Protein AF-0000000084946709 (afdb_homodimer)

Solvent-accessible surface area (backbone atoms only — not comparable to full-atom values): 30218 Å² total; per-residue (Å²): 122,72,72,61,56,59,53,54,67,35,47,62,48,53,73,44,34,60,63,56,53,44,63,44,55,88,81,40,55,73,71,49,36,49,46,26,49,48,43,68,76,35,45,79,56,50,55,74,42,50,55,56,54,49,11,60,76,56,74,54,44,41,66,56,46,47,51,50,37,39,64,54,48,24,90,42,60,67,57,37,32,54,49,45,48,51,45,45,59,42,37,58,46,40,67,57,69,80,51,72,72,56,54,67,70,57,49,51,51,44,51,46,52,34,53,40,38,35,41,50,53,31,57,71,65,52,54,67,68,56,54,50,50,50,31,55,53,51,71,73,32,49,34,40,39,30,41,28,44,76,80,42,36,31,57,42,47,45,47,25,52,57,38,42,61,66,76,30,52,44,46,68,35,63,45,70,65,56,41,49,52,51,53,75,46,89,71,77,53,40,36,36,37,36,45,34,64,68,18,65,54,63,72,57,37,52,40,42,54,53,42,50,73,41,80,83,47,50,32,35,27,41,20,35,30,77,86,19,72,40,37,70,55,31,78,41,74,47,64,26,47,52,54,67,43,72,79,56,42,20,71,59,47,30,49,53,18,45,49,49,52,50,50,41,44,50,49,53,45,42,25,72,43,36,68,64,35,52,51,51,49,52,51,49,50,57,60,72,74,102,122,70,68,61,57,56,51,58,64,36,51,61,38,56,44,42,55,57,64,45,51,43,64,43,53,88,81,38,55,73,69,50,37,50,46,24,49,47,42,68,75,36,44,80,55,47,59,72,43,50,55,56,55,49,11,60,75,56,75,53,43,42,67,57,44,47,50,49,39,39,63,51,51,24,90,42,60,66,56,39,35,54,48,44,47,48,42,43,51,59,39,43,43,48,62,55,67,79,51,72,73,56,55,66,68,57,48,50,50,43,51,46,50,30,53,41,36,38,41,51,51,31,58,69,65,51,54,65,69,56,53,49,50,50,31,55,52,51,71,75,32,48,33,39,38,30,41,28,44,76,79,43,36,30,59,40,47,46,48,26,52,57,38,42,62,64,75,29,52,44,46,67,35,63,45,71,65,57,41,49,52,52,54,75,45,90,70,78,54,39,38,36,37,36,45,33,63,69,19,65,57,62,70,57,34,54,39,42,53,53,41,49,71,41,81,82,47,50,33,35,26,42,19,34,20,77,67,17,74,42,35,69,54,30,78,41,76,47,62,27,46,64,55,79,43,72,79,55,41,20,69,58,45,30,50,52,17,45,49,50,53,48,51,40,46,52,49,53,44,42,25,70,43,36,69,64,35,51,52,51,49,51,52,49,50,57,59,72,75,102

pLDDT: mean 85.15, std 16.78, range [25.42, 98.88]

InterPro domains:
  IPR000281 Helix-turn-helix protein RpiR [PF01418] (23-88)
  IPR000281 Helix-turn-helix protein RpiR [PS51071] (15-91)
  IPR001347 SIS domain [PF01380] (188-240)
  IPR001347 SIS domain [PS51464] (134-276)
  IPR009057 Homedomain-like superfamily [SSF46689] (18-90)
  IPR035472 RpiR-like, SIS domain [cd05013] (129-268)
  IPR036388 Winged helix-like DNA-binding domain superfamily [G3DSA:1.10.10.10] (15-90)
  IPR046348 SIS domain superfamily [SSF53697] (105-269)
  IPR047640 HTH-type transcriptional regulator RpiR-like [PTHR30514] (25-286)

Secondary structure (DSSP, 8-state):
--HHHHHHHHHHHHTS-HHHHHH-GGGS-HHHHHHHHHHHHTHHHHTT--HHHHHHHTTS-HHHHHHHHHHTT-SSHHHHHHHHHHHHHHHHHT-----TT--HHHHHHHHHHHHHHHHHHHHHH--HHHHHHHHHHHHT-SEEEEE--GGGHHHHHHHHHHHHTTT-EEEEE-SHHHHHHHHTS--SSEEEEEEESSS--HHHHHHHHHHHT-TTSEEEEEES-TTSHHHHT-SEEEE------TTTTHHHHHHHHHHHHHHHHHHHHHHHTHHHHHHHHHHHHHHHH-/--HHHHHHHHHHHHTS-HHHHHH-GGGS-HHHHHHHHHHHHTHHHHTT--HHHHHHHTTS-HHHHHHHHHHTT-SSHHHHHHHHHHHHHHHHTT-----TT--HHHHHHHHHHHHHHHHHHHHHH--HHHHHHHHHHHHT-SEEEEE--GGGHHHHHHHHHHHHTTT-EEEEE-SHHHHHHHHTS--SSEEEEEEESSS--HHHHHHHHHHHT-TTSEEEEEES-TTSHHHHT-SEEEE------TTTTHHHHHHHHHHHHHHHHHHHHHHHTHHHHHHHHHHHHHHHH-

Sequence (580 aa):
MVFRKFIVKYEWVINMNLVDLLNDSKQFNETQNIICQYILNHSEDVVKMSARALAKETYTNASTIIRFVQKIGYENYNDFKIHLVHDLKEYQAADIKITEKEKSISIVDKISELEKNVIEKTKNQLSLQQIEYIAELLKKTTYIDFISSDANACIADYACHLFFLERKIANNYTTSNQQLYLTLTELKEHVVFVISRRGEDEKILKVVQELHKNKEIKIIAITGRKDSPIARYCDEILSAIHIGSFVELRDMIFQVSAQYIINCLFSLLFTDDYQSIVQFNDEYEKIYLKMVFRKFIVKYEWVINMNLVDLLNDSKQFNETQNIICQYILNHSEDVVKMSARALAKETYTNASTIIRFVQKIGYENYNDFKIHLVHDLKEYQAADIKITEKEKSISIVDKISELEKNVIEKTKNQLSLQQIEYIAELLKKTTYIDFISSDANACIADYACHLFFLERKIANNYTTSNQQLYLTLTELKEHVVFVISRRGEDEKILKVVQELHKNKEIKIIAITGRKDSPIARYCDEILSAIHIGSFVELRDMIFQVSAQYIINCLFSLLFTDDYQSIVQFNDEYEKIYLK

Structure (mmCIF, N/CA/C/O backbone):
data_AF-0000000084946709-model_v1
#
loop_
_entity.id
_entity.type
_entity.pdbx_description
1 polymer 'Transcriptional regulator, RpiR family'
#
loop_
_atom_site.group_PDB
_atom_site.id
_atom_site.type_symbol
_atom_site.label_atom_id
_atom_site.label_alt_id
_atom_site.label_comp_id
_atom_site.label_asym_id
_atom_site.label_entity_id
_atom_site.label_seq_id
_atom_site.pdbx_PDB_ins_code
_atom_site.Cartn_x
_atom_site.Cartn_y
_atom_site.Cartn_z
_atom_site.occupancy
_atom_site.B_iso_or_equiv
_atom_site.auth_seq_id
_atom_site.auth_comp_id
_atom_site.auth_asym_id
_atom_site.auth_atom_id
_atom_site.pdbx_PDB_model_num
ATOM 1 N N . MET A 1 1 ? 7.312 45.719 5.418 1 25.47 1 MET A N 1
ATOM 2 C CA . MET A 1 1 ? 8.164 45.25 4.324 1 25.47 1 MET A CA 1
ATOM 3 C C . MET A 1 1 ? 9.227 44.281 4.836 1 25.47 1 MET A C 1
ATOM 5 O O . MET A 1 1 ? 9.609 43.344 4.137 1 25.47 1 MET A O 1
ATOM 9 N N . VAL A 1 2 ? 9.922 44.656 5.977 1 30.03 2 VAL A N 1
ATOM 10 C CA . VAL A 1 2 ? 10.984 43.906 6.625 1 30.03 2 VAL A CA 1
ATOM 11 C C . VAL A 1 2 ? 10.391 42.656 7.305 1 30.03 2 VAL A C 1
ATOM 13 O O . VAL A 1 2 ? 11.109 41.719 7.625 1 30.03 2 VAL A O 1
ATOM 16 N N . PHE A 1 3 ? 9.141 42.688 7.777 1 31.38 3 PHE A N 1
ATOM 17 C CA . PHE A 1 3 ? 8.531 41.594 8.508 1 31.38 3 PHE A CA 1
ATOM 18 C C . PHE A 1 3 ? 8.328 40.406 7.59 1 31.38 3 PHE A C 1
ATOM 20 O O . PHE A 1 3 ? 8.133 39.281 8.062 1 31.38 3 PHE A O 1
ATOM 27 N N . ARG A 1 4 ? 8.102 40.625 6.316 1 32.47 4 ARG A N 1
ATOM 28 C CA . ARG A 1 4 ? 7.848 39.5 5.398 1 32.47 4 ARG A CA 1
ATOM 29 C C . ARG A 1 4 ? 9.117 38.719 5.137 1 32.47 4 ARG A C 1
ATOM 31 O O . ARG A 1 4 ? 9.062 37.625 4.59 1 32.47 4 ARG A O 1
ATOM 38 N N . LYS A 1 5 ? 10.281 39.344 5.078 1 36.22 5 LYS A N 1
ATOM 39 C CA . LYS A 1 5 ? 11.539 38.656 4.777 1 36.22 5 LYS A CA 1
ATOM 40 C C . LYS A 1 5 ? 11.922 37.688 5.887 1 36.22 5 LYS A C 1
ATOM 42 O O . LYS A 1 5 ? 12.57 36.656 5.629 1 36.22 5 LYS A O 1
ATOM 47 N N . PHE A 1 6 ? 11.758 38.031 7.133 1 32.25 6 PHE A N 1
ATOM 48 C CA . PHE A 1 6 ? 12.086 37.125 8.242 1 32.25 6 PHE A CA 1
ATOM 49 C C . PHE A 1 6 ? 11.18 35.906 8.242 1 32.25 6 PHE A C 1
ATOM 51 O O . PHE A 1 6 ? 11.562 34.844 8.734 1 32.25 6 PHE A O 1
ATOM 58 N N . ILE A 1 7 ? 9.961 36.062 7.777 1 32.69 7 ILE A N 1
ATOM 59 C CA . ILE A 1 7 ? 9.047 34.906 7.785 1 32.69 7 ILE A CA 1
ATOM 60 C C . ILE A 1 7 ? 9.5 33.875 6.762 1 32.69 7 ILE A C 1
ATOM 62 O O . ILE A 1 7 ? 9.352 32.688 6.984 1 32.69 7 ILE A O 1
ATOM 66 N N . VAL A 1 8 ? 10.125 34.312 5.633 1 32.22 8 VAL A N 1
ATOM 67 C CA . VAL A 1 8 ? 10.508 33.344 4.605 1 32.22 8 VAL A CA 1
ATOM 68 C C . VAL A 1 8 ? 11.703 32.531 5.086 1 32.22 8 VAL A C 1
ATOM 70 O O . VAL A 1 8 ? 11.883 31.391 4.676 1 32.22 8 VAL A O 1
ATOM 73 N N . LYS A 1 9 ? 12.812 33.156 5.586 1 36.03 9 LYS A N 1
ATOM 74 C CA . LYS A 1 9 ? 13.984 32.438 6.07 1 36.03 9 LYS A CA 1
ATOM 75 C C . LYS A 1 9 ? 13.602 31.406 7.117 1 36.03 9 LYS A C 1
ATOM 77 O O . LYS A 1 9 ? 14.211 30.344 7.191 1 36.03 9 LYS A O 1
ATOM 82 N N . TYR A 1 10 ? 12.719 31.688 8.016 1 33.12 10 TYR A N 1
ATOM 83 C CA . TYR A 1 10 ? 12.227 30.781 9.047 1 33.12 10 TYR A CA 1
ATOM 84 C C . TYR A 1 10 ? 11.344 29.703 8.438 1 33.12 10 TYR A C 1
ATOM 86 O O . TYR A 1 10 ? 11 28.719 9.109 1 33.12 10 TYR A O 1
ATOM 94 N N . GLU A 1 11 ? 10.781 29.953 7.395 1 34 11 GLU A N 1
ATOM 95 C CA . GLU A 1 11 ? 9.875 29 6.77 1 34 11 GLU A CA 1
ATOM 96 C C . GLU A 1 11 ? 10.617 27.734 6.352 1 34 11 GLU A C 1
ATOM 98 O O . GLU A 1 11 ? 10.031 26.641 6.324 1 34 11 GLU A O 1
ATOM 103 N N . TRP A 1 12 ? 11.812 27.906 5.848 1 32.72 12 TRP A N 1
ATOM 104 C CA . TRP A 1 12 ? 12.609 26.734 5.457 1 32.72 12 TRP A CA 1
ATOM 105 C C . TRP A 1 12 ? 12.867 25.828 6.656 1 32.72 12 TRP A C 1
ATOM 107 O O . TRP A 1 12 ? 12.891 24.609 6.52 1 32.72 12 TRP A O 1
ATOM 117 N N . VAL A 1 13 ? 13.281 26.391 7.773 1 38.06 13 VAL A N 1
ATOM 118 C CA . VAL A 1 13 ? 13.539 25.609 8.984 1 38.06 13 VAL A CA 1
ATOM 119 C C . VAL A 1 13 ? 12.273 24.875 9.406 1 38.06 13 VAL A C 1
ATOM 121 O O . VAL A 1 13 ? 12.344 23.828 10.055 1 38.06 13 VAL A O 1
ATOM 124 N N . ILE A 1 14 ? 11.227 25.391 9.086 1 38.09 14 ILE A N 1
ATOM 125 C CA . ILE A 1 14 ? 9.945 24.859 9.547 1 38.09 14 ILE A CA 1
ATOM 126 C C . ILE A 1 14 ? 9.695 23.5 8.906 1 38.09 14 ILE A C 1
ATOM 128 O O . ILE A 1 14 ? 9.133 22.609 9.539 1 38.09 14 ILE A O 1
ATOM 132 N N . ASN A 1 15 ? 10.125 23.25 7.746 1 38.72 15 ASN A N 1
ATOM 133 C CA . ASN A 1 15 ? 9.648 22.078 7.02 1 38.72 15 ASN A CA 1
ATOM 134 C C . ASN A 1 15 ? 10.414 20.812 7.43 1 38.72 15 ASN A C 1
ATOM 136 O O . ASN A 1 15 ? 10.227 19.75 6.84 1 38.72 15 ASN A O 1
ATOM 140 N N . MET A 1 16 ? 11.602 20.969 8.055 1 44.03 16 MET A N 1
ATOM 141 C CA . MET A 1 16 ? 12.359 19.781 8.438 1 44.03 16 MET A CA 1
ATOM 142 C C . MET A 1 16 ? 11.859 19.219 9.766 1 44.03 16 MET A C 1
ATOM 144 O O . MET A 1 16 ? 11.438 19.969 10.641 1 44.03 16 MET A O 1
ATOM 148 N N . ASN A 1 17 ? 11.562 17.938 9.766 1 54.12 17 ASN A N 1
ATOM 149 C CA . ASN A 1 17 ? 11.352 17.266 11.047 1 54.12 17 ASN A CA 1
ATOM 150 C C . ASN A 1 17 ? 12.391 17.703 12.078 1 54.12 17 ASN A C 1
ATOM 152 O O . ASN A 1 17 ? 13.555 17.891 11.75 1 54.12 17 ASN A O 1
ATOM 156 N N . LEU A 1 18 ? 11.82 18.156 13.18 1 67.25 18 LEU A N 1
ATOM 157 C CA . LEU A 1 18 ? 12.641 18.719 14.25 1 67.25 18 LEU A CA 1
ATOM 158 C C . LEU A 1 18 ? 13.859 17.828 14.516 1 67.25 18 LEU A C 1
ATOM 160 O O . LEU A 1 18 ? 14.961 18.344 14.734 1 67.25 18 LEU A O 1
ATOM 164 N N . VAL A 1 19 ? 13.578 16.562 14.312 1 64.5 19 VAL A N 1
ATOM 165 C CA . VAL A 1 19 ? 14.672 15.641 14.578 1 64.5 19 VAL A CA 1
ATOM 166 C C . VAL A 1 19 ? 15.758 15.797 13.508 1 64.5 19 VAL A C 1
ATOM 168 O O . VAL A 1 19 ? 16.953 15.82 13.82 1 64.5 19 VAL A O 1
ATOM 171 N N . ASP A 1 20 ? 15.312 15.945 12.344 1 62.31 20 ASP A N 1
ATOM 172 C CA . ASP A 1 20 ? 16.25 16.172 11.25 1 62.31 20 ASP A CA 1
ATOM 173 C C . ASP A 1 20 ? 16.984 17.5 11.414 1 62.31 20 ASP A C 1
ATOM 175 O O . ASP A 1 20 ? 18.188 17.578 11.172 1 62.31 20 ASP A O 1
ATOM 179 N N . LEU A 1 21 ? 16.219 18.391 11.734 1 70.44 21 LEU A N 1
ATOM 180 C CA . LEU A 1 21 ? 16.781 19.719 11.969 1 70.44 21 LEU A CA 1
ATOM 181 C C . LEU A 1 21 ? 17.828 19.672 13.078 1 70.44 21 LEU A C 1
ATOM 183 O O . LEU A 1 21 ? 18.906 20.25 12.938 1 70.44 21 LEU A O 1
ATOM 187 N N . LEU A 1 22 ? 17.516 18.906 14.109 1 77.31 22 LEU A N 1
ATOM 188 C CA . LEU A 1 22 ? 18.406 18.844 15.266 1 77.31 22 LEU A CA 1
ATOM 189 C C . LEU A 1 22 ? 19.656 18.031 14.953 1 77.31 22 LEU A C 1
ATOM 191 O O . LEU A 1 22 ? 20.703 18.234 15.555 1 77.31 22 LEU A O 1
ATOM 195 N N . ASN A 1 23 ? 19.438 17.188 13.914 1 69.19 23 ASN A N 1
ATOM 196 C CA . ASN A 1 23 ? 20.562 16.344 13.523 1 69.19 23 ASN A CA 1
ATOM 197 C C . ASN A 1 23 ? 21.469 17.047 12.516 1 69.19 23 ASN A C 1
ATOM 199 O O . ASN A 1 23 ? 22.578 16.578 12.234 1 69.19 23 ASN A O 1
ATOM 203 N N . ASP A 1 24 ? 20.969 18.031 11.984 1 64.75 24 ASP A N 1
ATOM 204 C CA . ASP A 1 24 ? 21.781 18.766 11.008 1 64.75 24 ASP A CA 1
ATOM 205 C C . ASP A 1 24 ? 22.781 19.688 11.695 1 64.75 24 ASP A C 1
ATOM 207 O O . ASP A 1 24 ? 22.5 20.859 11.945 1 64.75 24 ASP A O 1
ATOM 211 N N . SER A 1 25 ? 23.984 19.188 11.914 1 67.25 25 SER A N 1
ATOM 212 C CA . SER A 1 25 ? 25 19.875 12.68 1 67.25 25 SER A CA 1
ATOM 213 C C . SER A 1 25 ? 25.578 21.062 11.906 1 67.25 25 SER A C 1
ATOM 215 O O . SER A 1 25 ? 26.094 22 12.508 1 67.25 25 SER A O 1
ATOM 217 N N . LYS A 1 26 ? 25.516 21.125 10.625 1 71 26 LYS A N 1
ATOM 218 C CA . LYS A 1 26 ? 26.172 22.141 9.805 1 71 26 LYS A CA 1
ATOM 219 C C . LYS A 1 26 ? 25.5 23.5 9.984 1 71 26 LYS A C 1
ATOM 221 O O . LYS A 1 26 ? 26.109 24.547 9.766 1 71 26 LYS A O 1
ATOM 226 N N . GLN A 1 27 ? 24.312 23.453 10.461 1 68.06 27 GLN A N 1
ATOM 227 C CA . GLN A 1 27 ? 23.547 24.703 10.539 1 68.06 27 GLN A CA 1
ATOM 228 C C . GLN A 1 27 ? 23.719 25.359 11.906 1 68.06 27 GLN A C 1
ATOM 230 O O . GLN A 1 27 ? 23.297 26.516 12.094 1 68.06 27 GLN A O 1
ATOM 235 N N . PHE A 1 28 ? 24.344 24.688 12.797 1 81.31 28 PHE A N 1
ATOM 236 C CA . PHE A 1 28 ? 24.359 25.156 14.18 1 81.31 28 PHE A CA 1
ATOM 237 C C . PHE A 1 28 ? 25.797 25.391 14.656 1 81.31 28 PHE A C 1
ATOM 239 O O . PHE A 1 28 ? 26.734 24.75 14.164 1 81.31 28 PHE A O 1
ATOM 246 N N . ASN A 1 29 ? 25.984 26.453 15.453 1 84.25 29 ASN A N 1
ATOM 247 C CA . ASN A 1 29 ? 27.281 26.641 16.094 1 84.25 29 ASN A CA 1
ATOM 248 C C . ASN A 1 29 ? 27.531 25.594 17.172 1 84.25 29 ASN A C 1
ATOM 250 O O . ASN A 1 29 ? 26.688 24.719 17.406 1 84.25 29 ASN A O 1
ATOM 254 N N . GLU A 1 30 ? 28.703 25.688 17.797 1 85.31 30 GLU A N 1
ATOM 255 C CA . GLU A 1 30 ? 29.109 24.656 18.734 1 85.31 30 GLU A CA 1
ATOM 256 C C . GLU A 1 30 ? 28.109 24.531 19.891 1 85.31 30 GLU A C 1
ATOM 258 O O . GLU A 1 30 ? 27.719 23.422 20.25 1 85.31 30 GLU A O 1
ATOM 263 N N . THR A 1 31 ? 27.75 25.641 20.391 1 86.5 31 THR A N 1
ATOM 264 C CA . THR A 1 31 ? 26.812 25.656 21.516 1 86.5 31 THR A CA 1
ATOM 265 C C . THR A 1 31 ? 25.469 25.078 21.094 1 86.5 31 THR A C 1
ATOM 267 O O . THR A 1 31 ? 24.875 24.266 21.812 1 86.5 31 THR A O 1
ATOM 270 N N . GLN A 1 32 ? 24.969 25.406 19.938 1 87.88 32 GLN A N 1
ATOM 271 C CA . GLN A 1 32 ? 23.703 24.922 19.406 1 87.88 32 GLN A CA 1
ATOM 272 C C . GLN A 1 32 ? 23.75 23.422 19.109 1 87.88 32 GLN A C 1
ATOM 274 O O . GLN A 1 32 ? 22.781 22.703 19.359 1 87.88 32 GLN A O 1
ATOM 279 N N . ASN A 1 33 ? 24.859 23.016 18.703 1 88 33 ASN A N 1
ATOM 280 C CA . ASN A 1 33 ? 25.031 21.594 18.438 1 88 33 ASN A CA 1
ATOM 281 C C . ASN A 1 33 ? 24.938 20.781 19.719 1 88 33 ASN A C 1
ATOM 283 O O . ASN A 1 33 ? 24.375 19.672 19.719 1 88 33 ASN A O 1
ATOM 287 N N . ILE A 1 34 ? 25.531 21.344 20.719 1 87 34 ILE A N 1
ATOM 288 C CA . ILE A 1 34 ? 25.438 20.672 22.016 1 87 34 ILE A CA 1
ATOM 289 C C . ILE A 1 34 ? 23.984 20.562 22.438 1 87 34 ILE A C 1
ATOM 291 O O . ILE A 1 34 ? 23.547 19.516 22.906 1 87 34 ILE A O 1
ATOM 295 N N . ILE A 1 35 ? 23.203 21.594 22.234 1 90.75 35 ILE A N 1
ATOM 296 C CA . ILE A 1 35 ? 21.781 21.609 22.562 1 90.75 35 ILE A CA 1
ATOM 297 C C . ILE A 1 35 ? 21.047 20.578 21.719 1 90.75 35 ILE A C 1
ATOM 299 O O . ILE A 1 35 ? 20.266 19.781 22.234 1 90.75 35 ILE A O 1
ATOM 303 N N . CYS A 1 36 ? 21.312 20.531 20.453 1 85.62 36 CYS A N 1
ATOM 304 C CA . CYS A 1 36 ? 20.672 19.594 19.531 1 85.62 36 CYS A CA 1
ATOM 305 C C . CYS A 1 36 ? 20.938 18.156 19.938 1 85.62 36 CYS A C 1
ATOM 307 O O . CYS A 1 36 ? 20 17.344 20.016 1 85.62 36 CYS A O 1
ATOM 309 N N . GLN A 1 37 ? 22.172 17.891 20.266 1 81.38 37 GLN A N 1
ATOM 310 C CA . GLN A 1 37 ? 22.562 16.531 20.641 1 81.38 37 GLN A CA 1
ATOM 311 C C . GLN A 1 37 ? 21.891 16.109 21.938 1 81.38 37 GLN A C 1
ATOM 313 O O . GLN A 1 37 ? 21.422 14.977 22.062 1 81.38 37 GLN A O 1
ATOM 318 N N . TYR A 1 38 ? 21.859 17.031 22.812 1 85.75 38 TYR A N 1
ATOM 319 C CA . TYR A 1 38 ? 21.203 16.703 24.078 1 85.75 38 TYR A CA 1
ATOM 320 C C . TYR A 1 38 ? 19.734 16.422 23.859 1 85.75 38 TYR A C 1
ATOM 322 O O . TYR A 1 38 ? 19.188 15.438 24.391 1 85.75 38 TYR A O 1
ATOM 330 N N . ILE A 1 39 ? 19.078 17.234 23.062 1 85.25 39 ILE A N 1
ATOM 331 C CA . ILE A 1 39 ? 17.656 17.078 22.781 1 85.25 39 ILE A CA 1
ATOM 332 C C . ILE A 1 39 ? 17.406 15.734 22.109 1 85.25 39 ILE A C 1
ATOM 334 O O . ILE A 1 39 ? 16.469 15.008 22.469 1 85.25 39 ILE A O 1
ATOM 338 N N . LEU A 1 40 ? 18.266 15.438 21.219 1 77.25 40 LEU A N 1
ATOM 339 C CA . LEU A 1 40 ? 18.109 14.203 20.453 1 77.25 40 LEU A CA 1
ATOM 340 C C . LEU A 1 40 ? 18.328 12.984 21.344 1 77.25 40 LEU A C 1
ATOM 342 O O . LEU A 1 40 ? 17.594 11.992 21.234 1 77.25 40 LEU A O 1
ATOM 346 N N . ASN A 1 41 ? 19.281 13.078 22.266 1 73.38 41 ASN A N 1
ATOM 347 C CA . ASN A 1 41 ? 19.672 11.945 23.094 1 73.38 41 ASN A CA 1
ATOM 348 C C . ASN A 1 41 ? 18.766 11.82 24.328 1 73.38 41 ASN A C 1
ATOM 350 O O . ASN A 1 41 ? 18.688 10.758 24.938 1 73.38 41 ASN A O 1
ATOM 354 N N . HIS A 1 42 ? 18.109 12.891 24.703 1 76.31 42 HIS A N 1
ATOM 355 C CA . HIS A 1 42 ? 17.281 12.906 25.891 1 76.31 42 HIS A CA 1
ATOM 356 C C . HIS A 1 42 ? 15.891 13.461 25.594 1 76.31 42 HIS A C 1
ATOM 358 O O . HIS A 1 42 ? 15.352 14.25 26.375 1 76.31 42 HIS A O 1
ATOM 364 N N . SER A 1 43 ? 15.375 13.039 24.422 1 74.25 43 SER A N 1
ATOM 365 C CA . SER A 1 43 ? 14.148 13.641 23.906 1 74.25 43 SER A CA 1
ATOM 366 C C . SER A 1 43 ? 12.992 13.445 24.891 1 74.25 43 SER A C 1
ATOM 368 O O . SER A 1 43 ? 12.219 14.375 25.125 1 74.25 43 SER A O 1
ATOM 370 N N . GLU A 1 44 ? 12.898 12.32 25.484 1 69.38 44 GLU A N 1
ATOM 371 C CA . GLU A 1 44 ? 11.812 12.031 26.422 1 69.38 44 GLU A CA 1
ATOM 372 C C . GLU A 1 44 ? 11.906 12.906 27.672 1 69.38 44 GLU A C 1
ATOM 374 O O . GLU A 1 44 ? 10.883 13.32 28.219 1 69.38 44 GLU A O 1
ATOM 379 N N . ASP A 1 45 ? 13.086 13.219 28.078 1 79.5 45 ASP A N 1
ATOM 380 C CA . ASP A 1 45 ? 13.297 14.055 29.266 1 79.5 45 ASP A CA 1
ATOM 381 C C . ASP A 1 45 ? 13.094 15.531 28.922 1 79.5 45 ASP A C 1
ATOM 383 O O . ASP A 1 45 ? 12.516 16.281 29.719 1 79.5 45 ASP A O 1
ATOM 387 N N . VAL A 1 46 ? 13.531 15.891 27.719 1 85.25 46 VAL A N 1
ATOM 388 C CA . VAL A 1 46 ? 13.492 17.297 27.297 1 85.25 46 VAL A CA 1
ATOM 389 C C . VAL A 1 46 ? 12.055 17.781 27.281 1 85.25 46 VAL A C 1
ATOM 391 O O . VAL A 1 46 ? 11.773 18.938 27.641 1 85.25 46 VAL A O 1
ATOM 394 N N . VAL A 1 47 ? 11.211 16.844 26.938 1 76.62 47 VAL A N 1
ATOM 395 C CA . VAL A 1 47 ? 9.805 17.203 26.828 1 76.62 47 VAL A CA 1
ATOM 396 C C . VAL A 1 47 ? 9.266 17.609 28.203 1 76.62 47 VAL A C 1
ATOM 398 O O . VAL A 1 47 ? 8.344 18.438 28.297 1 76.62 47 VAL A O 1
ATOM 401 N N . LYS A 1 48 ? 9.844 17.203 29.219 1 79.19 48 LYS A N 1
ATOM 402 C CA . LYS A 1 48 ? 9.406 17.484 30.578 1 79.19 48 LYS A CA 1
ATOM 403 C C . LYS A 1 48 ? 10.242 18.609 31.188 1 79.19 48 LYS A C 1
ATOM 405 O O . LYS A 1 48 ? 9.969 19.047 32.312 1 79.19 48 LYS A O 1
ATOM 410 N N . MET A 1 49 ? 11.203 19.109 30.531 1 86.5 49 MET A N 1
ATOM 411 C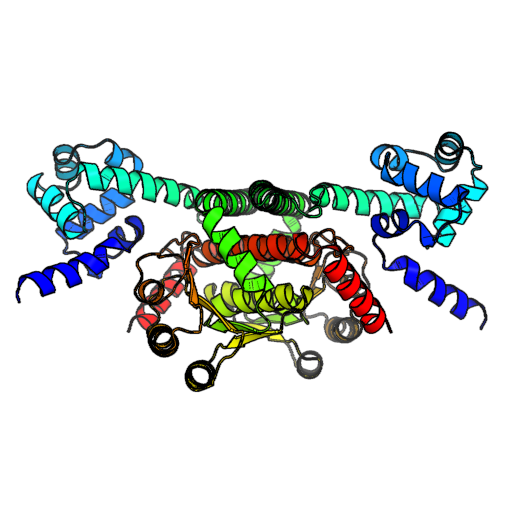 CA . MET A 1 49 ? 12.133 20.094 31.062 1 86.5 49 MET A CA 1
ATOM 412 C C . MET A 1 49 ? 11.664 21.516 30.75 1 86.5 49 MET A C 1
ATOM 414 O O . MET A 1 49 ? 11.062 21.75 29.703 1 86.5 49 MET A O 1
ATOM 418 N N . SER A 1 50 ? 11.812 22.375 31.719 1 87.06 50 SER A N 1
ATOM 419 C CA . SER A 1 50 ? 11.727 23.812 31.406 1 87.06 50 SER A CA 1
ATOM 420 C C . SER A 1 50 ? 12.938 24.266 30.609 1 87.06 50 SER A C 1
ATOM 422 O O . SER A 1 50 ? 13.945 23.562 30.531 1 87.06 50 SER A O 1
ATOM 424 N N . ALA A 1 51 ? 12.781 25.469 30 1 92.88 51 ALA A N 1
ATOM 425 C CA . ALA A 1 51 ? 13.914 26.047 29.281 1 92.88 51 ALA A CA 1
ATOM 426 C C . ALA A 1 51 ? 15.117 26.203 30.203 1 92.88 51 ALA A C 1
ATOM 428 O O . ALA A 1 51 ? 16.266 25.984 29.797 1 92.88 51 ALA A O 1
ATOM 429 N N . ARG A 1 52 ? 14.844 26.562 31.469 1 91.81 52 ARG A N 1
ATOM 430 C CA . ARG A 1 52 ? 15.898 26.734 32.469 1 91.81 52 ARG A CA 1
ATOM 431 C C . ARG A 1 52 ? 16.594 25.406 32.781 1 91.81 52 ARG A C 1
ATOM 433 O O . ARG A 1 52 ? 17.812 25.359 32.875 1 91.81 52 ARG A O 1
ATOM 440 N N . ALA A 1 53 ? 15.82 24.391 32.906 1 92.81 53 ALA A N 1
ATOM 441 C CA . ALA A 1 53 ? 16.359 23.062 33.219 1 92.81 53 ALA A CA 1
ATOM 442 C C . ALA A 1 53 ? 17.219 22.562 32.062 1 92.81 53 ALA A C 1
ATOM 444 O O . ALA A 1 53 ? 18.312 22.016 32.281 1 92.81 53 ALA A O 1
ATOM 445 N N . LEU A 1 54 ? 16.719 22.688 30.797 1 93.94 54 LEU A N 1
ATOM 446 C CA . LEU A 1 54 ? 17.484 22.297 29.625 1 93.94 54 LEU A CA 1
ATOM 447 C C . LEU A 1 54 ? 18.781 23.078 29.531 1 93.94 54 LEU A C 1
ATOM 449 O O . LEU A 1 54 ? 19.828 22.531 29.172 1 93.94 54 LEU A O 1
ATOM 453 N N . ALA A 1 55 ? 18.719 24.375 29.844 1 93.62 55 ALA A N 1
ATOM 454 C CA . ALA A 1 55 ? 19.906 25.234 29.828 1 93.62 55 ALA A CA 1
ATOM 455 C C . ALA A 1 55 ? 20.969 24.719 30.781 1 93.62 55 ALA A C 1
ATOM 457 O O . ALA A 1 55 ? 22.156 24.672 30.453 1 93.62 55 ALA A O 1
ATOM 458 N N . LYS A 1 56 ? 20.516 24.281 31.938 1 92.38 56 LYS A N 1
ATOM 459 C CA . LYS A 1 56 ? 21.438 23.75 32.938 1 92.38 56 LYS A CA 1
ATOM 460 C C . LYS A 1 56 ? 22.141 22.5 32.406 1 92.38 56 LYS A C 1
ATOM 462 O O . LYS A 1 56 ? 23.359 22.344 32.562 1 92.38 56 LYS A O 1
ATOM 467 N N . GLU A 1 57 ? 21.391 21.641 31.781 1 91.56 57 GLU A N 1
ATOM 468 C CA . GLU A 1 57 ? 21.922 20.359 31.297 1 91.56 57 GLU A CA 1
ATOM 469 C C . GLU A 1 57 ? 22.844 20.562 30.094 1 91.56 57 GLU A C 1
ATOM 471 O O . GLU A 1 57 ? 23.719 19.734 29.828 1 91.56 57 GLU A O 1
ATOM 476 N N . THR A 1 58 ? 22.672 21.609 29.391 1 92.56 58 THR A N 1
ATOM 477 C CA . THR A 1 58 ? 23.453 21.859 28.188 1 92.56 58 THR A CA 1
ATOM 478 C C . THR A 1 58 ? 24.5 22.938 28.438 1 92.56 58 THR A C 1
ATOM 480 O O . THR A 1 58 ? 25.141 23.422 27.5 1 92.56 58 THR A O 1
ATOM 483 N N . TYR A 1 59 ? 24.609 23.422 29.656 1 90.06 59 TYR A N 1
ATOM 484 C CA . TYR A 1 59 ? 25.609 24.391 30.094 1 90.06 59 TYR A CA 1
ATOM 485 C C . TYR A 1 59 ? 25.453 25.703 29.344 1 90.06 59 TYR A C 1
ATOM 487 O O . TYR A 1 59 ? 26.438 26.266 28.859 1 90.06 59 TYR A O 1
ATOM 495 N N . THR A 1 60 ? 24.266 26.062 29.172 1 90.31 60 THR A N 1
ATOM 496 C CA . THR A 1 60 ? 23.922 27.344 28.562 1 90.31 60 THR A CA 1
ATOM 497 C C . THR A 1 60 ? 22.984 28.141 29.469 1 90.31 60 THR A C 1
ATOM 499 O O . THR A 1 60 ? 22.938 27.906 30.688 1 90.31 60 THR A O 1
ATOM 502 N N . ASN A 1 61 ? 22.391 29.156 28.984 1 90.44 61 ASN A N 1
ATOM 503 C CA . ASN A 1 61 ? 21.391 29.891 29.734 1 90.44 61 ASN A CA 1
ATOM 504 C C . ASN A 1 61 ? 20.016 29.828 29.062 1 90.44 61 ASN A C 1
ATOM 506 O O . ASN A 1 61 ? 19.906 29.438 27.891 1 90.44 61 ASN A O 1
ATOM 510 N N . ALA A 1 62 ? 19 30.109 29.938 1 92.06 62 ALA A N 1
ATOM 511 C CA . ALA A 1 62 ? 17.625 30 29.469 1 92.06 62 ALA A CA 1
ATOM 512 C C . ALA A 1 62 ? 17.391 30.875 28.234 1 92.06 62 ALA A C 1
ATOM 514 O O . ALA A 1 62 ? 16.656 30.5 27.328 1 92.06 62 ALA A O 1
ATOM 515 N N . SER A 1 63 ? 18.031 32.031 28.156 1 92.31 63 SER A N 1
ATOM 516 C CA . SER A 1 63 ? 17.891 32.938 27 1 92.31 63 SER A CA 1
ATOM 517 C C . SER A 1 63 ? 18.438 32.281 25.734 1 92.31 63 SER A C 1
ATOM 519 O O . SER A 1 63 ? 17.875 32.438 24.656 1 92.31 63 SER A O 1
ATOM 521 N N . THR A 1 64 ? 19.516 31.594 25.844 1 91.31 64 THR A N 1
ATOM 522 C CA . THR A 1 64 ? 20.125 30.875 24.719 1 91.31 64 THR A CA 1
ATOM 523 C C . THR A 1 64 ? 19.172 29.797 24.188 1 91.31 64 THR A C 1
ATOM 525 O O . THR A 1 64 ? 19.031 29.625 22.984 1 91.31 64 THR A O 1
ATOM 528 N N . ILE A 1 65 ? 18.547 29.062 25.078 1 93.75 65 ILE A N 1
ATOM 529 C CA . ILE A 1 65 ? 17.578 28.031 24.688 1 93.75 65 ILE A CA 1
ATOM 530 C C . ILE A 1 65 ? 16.406 28.672 23.938 1 93.75 65 ILE A C 1
ATOM 532 O O . ILE A 1 65 ? 16 28.156 22.891 1 93.75 65 ILE A O 1
ATOM 536 N N . ILE A 1 66 ? 15.922 29.734 24.484 1 90.88 66 ILE A N 1
ATOM 537 C CA . ILE A 1 66 ? 14.773 30.422 23.906 1 90.88 66 ILE A CA 1
ATOM 538 C C . ILE A 1 66 ? 15.148 30.938 22.516 1 90.88 66 ILE A C 1
ATOM 540 O O . ILE A 1 66 ? 14.383 30.781 21.562 1 90.88 66 ILE A O 1
ATOM 544 N N . ARG A 1 67 ? 16.297 31.547 22.359 1 89.25 67 ARG A N 1
ATOM 545 C CA . ARG A 1 67 ? 16.75 32.031 21.062 1 89.25 67 ARG A CA 1
ATOM 546 C C . ARG A 1 67 ? 16.938 30.875 20.078 1 89.25 67 ARG A C 1
ATOM 548 O O . ARG A 1 67 ? 16.656 31.031 18.875 1 89.25 67 ARG A O 1
ATOM 555 N N . PHE A 1 68 ? 17.484 29.766 20.547 1 90.75 68 PHE A N 1
ATOM 556 C CA . PHE A 1 68 ? 17.688 28.594 19.719 1 90.75 68 PHE A CA 1
ATOM 557 C C . PHE A 1 68 ? 16.375 28.078 19.156 1 90.75 68 PHE A C 1
ATOM 559 O O . PHE A 1 68 ? 16.25 27.844 17.953 1 90.75 68 PHE A O 1
ATOM 566 N N . VAL A 1 69 ? 15.375 27.891 20.031 1 89.88 69 VAL A N 1
ATOM 567 C CA . VAL A 1 69 ? 14.086 27.359 19.609 1 89.88 69 VAL A CA 1
ATOM 568 C C . VAL A 1 69 ? 13.438 28.328 18.609 1 89.88 69 VAL A C 1
ATOM 570 O O . VAL A 1 69 ? 12.812 27.891 17.641 1 89.88 69 VAL A O 1
ATOM 573 N N . GLN A 1 70 ? 13.672 29.625 18.781 1 84.88 70 GLN A N 1
ATOM 574 C CA . GLN A 1 70 ? 13.141 30.609 17.844 1 84.88 70 GLN A CA 1
ATOM 575 C C . GLN A 1 70 ? 13.883 30.562 16.516 1 84.88 70 GLN A C 1
ATOM 577 O O . GLN A 1 70 ? 13.266 30.672 15.445 1 84.88 70 GLN A O 1
ATOM 582 N N . LYS A 1 71 ? 15.109 30.359 16.625 1 84.56 71 LYS A N 1
ATOM 583 C CA . LYS A 1 71 ? 15.93 30.25 15.422 1 84.56 71 LYS A CA 1
ATOM 584 C C . LYS A 1 71 ? 15.469 29.078 14.547 1 84.56 71 LYS A C 1
ATOM 586 O O . LYS A 1 71 ? 15.469 29.188 13.32 1 84.56 71 LYS A O 1
ATOM 591 N N . ILE A 1 72 ? 15.086 28.094 15.289 1 82 72 ILE A N 1
ATOM 592 C CA . ILE A 1 72 ? 14.742 26.922 14.5 1 82 72 ILE A CA 1
ATOM 593 C C . ILE A 1 72 ? 13.25 26.922 14.18 1 82 72 ILE A C 1
ATOM 595 O O . ILE A 1 72 ? 12.703 25.938 13.688 1 82 72 ILE A O 1
ATOM 599 N N . GLY A 1 73 ? 12.609 27.984 14.508 1 74.88 73 GLY A N 1
ATOM 600 C CA . GLY A 1 73 ? 11.32 28.234 13.883 1 74.88 73 GLY A CA 1
ATOM 601 C C . GLY A 1 73 ? 10.156 28.125 14.852 1 74.88 73 GLY A C 1
ATOM 602 O O . GLY A 1 73 ? 8.992 28.078 14.43 1 74.88 73 GLY A O 1
ATOM 603 N N . TYR A 1 74 ? 10.453 28.094 16.109 1 82.69 74 TYR A N 1
ATOM 604 C CA . TYR A 1 74 ? 9.359 27.953 17.062 1 82.69 74 TYR A CA 1
ATOM 605 C C . TYR A 1 74 ? 9.148 29.234 17.859 1 82.69 74 TYR A C 1
ATOM 607 O O . TYR A 1 74 ? 10.109 29.969 18.125 1 82.69 74 TYR A O 1
ATOM 615 N N . GLU A 1 75 ? 7.883 29.469 18.156 1 80.19 75 GLU A N 1
ATOM 616 C CA . GLU A 1 75 ? 7.52 30.719 18.797 1 80.19 75 GLU A CA 1
ATOM 617 C C . GLU A 1 75 ? 8.086 30.797 20.219 1 80.19 75 GLU A C 1
ATOM 619 O O . GLU A 1 75 ? 8.531 31.859 20.656 1 80.19 75 GLU A O 1
ATOM 624 N N . ASN A 1 76 ? 7.965 29.844 20.984 1 84.81 76 ASN A N 1
ATOM 625 C CA . ASN A 1 76 ? 8.461 29.719 22.359 1 84.81 76 ASN A CA 1
ATOM 626 C C . ASN A 1 76 ? 8.828 28.281 22.703 1 84.81 76 ASN A C 1
ATOM 628 O O . ASN A 1 76 ? 8.633 27.375 21.875 1 84.81 76 ASN A O 1
ATOM 632 N N . TYR A 1 77 ? 9.469 28.109 23.797 1 89.88 77 TYR A N 1
ATOM 633 C CA . TYR A 1 77 ? 9.984 26.812 24.219 1 89.88 77 TYR A CA 1
ATOM 634 C C . TYR A 1 77 ? 8.859 25.797 24.359 1 89.88 77 TYR A C 1
ATOM 636 O O . TYR A 1 77 ? 9.023 24.625 24.031 1 89.88 77 TYR A O 1
ATOM 644 N N . ASN A 1 78 ? 7.746 26.203 24.797 1 81.81 78 ASN A N 1
ATOM 645 C CA . ASN A 1 78 ? 6.609 25.297 24.922 1 81.81 78 ASN A CA 1
ATOM 646 C C . ASN A 1 78 ? 6.129 24.828 23.547 1 81.81 78 ASN A C 1
ATOM 648 O O . ASN A 1 78 ? 5.797 23.656 23.375 1 81.81 78 ASN A O 1
ATOM 652 N N . ASP A 1 79 ? 6.098 25.734 22.609 1 80.31 79 ASP A N 1
ATOM 653 C CA . ASP A 1 79 ? 5.785 25.406 21.219 1 80.31 79 ASP A CA 1
ATOM 654 C C . ASP A 1 79 ? 6.762 24.375 20.672 1 80.31 79 ASP A C 1
ATOM 656 O O . ASP A 1 79 ? 6.355 23.422 20 1 80.31 79 ASP A O 1
ATOM 660 N N . PHE A 1 80 ? 8.031 24.562 20.938 1 85.5 80 PHE A N 1
ATOM 661 C CA . PHE A 1 80 ? 9.078 23.625 20.531 1 85.5 80 PHE A CA 1
ATOM 662 C C . PHE A 1 80 ? 8.852 22.266 21.156 1 85.5 80 PHE A C 1
ATOM 664 O O . PHE A 1 80 ? 8.898 21.234 20.469 1 85.5 80 PHE A O 1
ATOM 671 N N . LYS A 1 81 ? 8.57 22.203 22.422 1 80.5 81 LYS A N 1
ATOM 672 C CA . LYS A 1 81 ? 8.375 20.953 23.141 1 80.5 81 LYS A CA 1
ATOM 673 C C . LYS A 1 81 ? 7.207 20.156 22.578 1 80.5 81 LYS A C 1
ATOM 675 O O . LYS A 1 81 ? 7.289 18.938 22.406 1 80.5 81 LYS A O 1
ATOM 680 N N . ILE A 1 82 ? 6.25 20.797 22.266 1 68.69 82 ILE A N 1
ATOM 681 C CA . ILE A 1 82 ? 5.066 20.156 21.703 1 68.69 82 ILE A CA 1
ATOM 682 C C . ILE A 1 82 ? 5.426 19.484 20.375 1 68.69 82 ILE A C 1
ATOM 684 O O . ILE A 1 82 ? 5.039 18.328 20.141 1 68.69 82 ILE A O 1
ATOM 688 N N . HIS A 1 83 ? 6.211 20.156 19.594 1 69.75 83 HIS A N 1
ATOM 689 C CA . HIS A 1 83 ? 6.605 19.609 18.297 1 69.75 83 HIS A CA 1
ATOM 690 C C . HIS A 1 83 ? 7.645 18.516 18.453 1 69.75 83 HIS A C 1
ATOM 692 O O . HIS A 1 83 ? 7.656 17.547 17.688 1 69.75 83 HIS A O 1
ATOM 698 N N . LEU A 1 84 ? 8.477 18.734 19.453 1 73.12 84 LEU A N 1
ATOM 699 C CA . LEU A 1 84 ? 9.461 17.703 19.75 1 73.12 84 LEU A CA 1
ATOM 700 C C . LEU A 1 84 ? 8.773 16.406 20.141 1 73.12 84 LEU A C 1
ATOM 702 O O . LEU A 1 84 ? 9.141 15.328 19.672 1 73.12 84 LEU A O 1
ATOM 706 N N . VAL A 1 85 ? 7.855 16.531 21.031 1 62.38 85 VAL A N 1
ATOM 707 C CA . VAL A 1 85 ? 7.098 15.367 21.469 1 62.38 85 VAL A CA 1
ATOM 708 C C . VAL A 1 85 ? 6.449 14.688 20.266 1 62.38 85 VAL A C 1
ATOM 710 O O . VAL A 1 85 ? 6.492 13.469 20.141 1 62.38 85 VAL A O 1
ATOM 713 N N . HIS A 1 86 ? 5.891 15.516 19.531 1 57 86 HIS A N 1
ATOM 714 C CA . HIS A 1 86 ? 5.219 15.016 18.344 1 57 86 HIS A CA 1
ATOM 715 C C . HIS A 1 86 ? 6.195 14.281 17.422 1 57 86 HIS A C 1
ATOM 717 O O . HIS A 1 86 ? 5.91 13.172 16.969 1 57 86 HIS A O 1
ATOM 723 N N . ASP A 1 87 ? 7.277 14.961 17.203 1 57.81 87 ASP A N 1
ATOM 724 C CA . ASP A 1 87 ? 8.266 14.398 16.297 1 57.81 87 ASP A CA 1
ATOM 725 C C . ASP A 1 87 ? 8.945 13.172 16.906 1 57.81 87 ASP A C 1
ATOM 727 O O . ASP A 1 87 ? 9.297 12.234 16.188 1 57.81 87 ASP A O 1
ATOM 731 N N . LEU A 1 88 ? 9.141 13.273 18.234 1 54.31 88 LEU A N 1
ATOM 732 C CA . LEU A 1 88 ? 9.734 12.133 18.922 1 54.31 88 LEU A CA 1
ATOM 733 C C . LEU A 1 88 ? 8.789 10.93 18.891 1 54.31 88 LEU A C 1
ATOM 735 O O . LEU A 1 88 ? 9.234 9.789 18.75 1 54.31 88 LEU A O 1
ATOM 739 N N . LYS A 1 89 ? 7.672 11.109 19.234 1 49.56 89 LYS A N 1
ATOM 740 C CA . LYS A 1 89 ? 6.688 10.039 19.125 1 49.56 89 LYS A CA 1
ATOM 741 C C . LYS A 1 89 ? 6.656 9.453 17.719 1 49.56 89 LYS A C 1
ATOM 743 O O . LYS A 1 89 ? 6.559 8.234 17.547 1 49.56 89 LYS A O 1
ATOM 748 N N . GLU A 1 90 ? 6.699 10.344 16.906 1 48.5 90 GLU A N 1
ATOM 749 C CA . GLU A 1 90 ? 6.793 9.93 15.516 1 48.5 90 GLU A CA 1
ATOM 750 C C . GLU A 1 90 ? 8.086 9.164 15.25 1 48.5 90 GLU A C 1
ATOM 752 O O . GLU A 1 90 ? 8.102 8.203 14.477 1 48.5 90 GLU A O 1
ATOM 757 N N . TYR A 1 91 ? 9.156 9.633 15.992 1 46.94 91 TYR A N 1
ATOM 758 C CA . TYR A 1 91 ? 10.469 8.992 15.914 1 46.94 91 TYR A CA 1
ATOM 759 C C . TYR A 1 91 ? 10.414 7.578 16.484 1 46.94 91 TYR A C 1
ATOM 761 O O . TYR A 1 91 ? 11.117 6.684 16 1 46.94 91 TYR A O 1
ATOM 769 N N . GLN A 1 92 ? 9.68 7.387 17.484 1 45.78 92 GLN A N 1
ATOM 770 C CA . GLN A 1 92 ? 9.672 6.043 18.062 1 45.78 92 GLN A CA 1
ATOM 771 C C . GLN A 1 92 ? 9.117 5.023 17.078 1 45.78 92 GLN A C 1
ATOM 773 O O . GLN A 1 92 ? 9.547 3.869 17.062 1 45.78 92 GLN A O 1
ATOM 778 N N . ALA A 1 93 ? 8.125 5.297 16.438 1 46.91 93 ALA A N 1
ATOM 779 C CA . ALA A 1 93 ? 7.707 4.336 15.422 1 46.91 93 ALA A CA 1
ATOM 780 C C . ALA A 1 93 ? 8.828 4.074 14.414 1 46.91 93 ALA A C 1
ATOM 782 O O . ALA A 1 93 ? 8.93 2.979 13.867 1 46.91 93 ALA A O 1
ATOM 783 N N . ALA A 1 94 ? 9.812 5.191 14.289 1 49.22 94 ALA A N 1
ATOM 784 C CA . ALA A 1 94 ? 10.914 5.324 13.336 1 49.22 94 ALA A CA 1
ATOM 785 C C . ALA A 1 94 ? 12.219 4.809 13.93 1 49.22 94 ALA A C 1
ATOM 787 O O . ALA A 1 94 ? 13.297 5.004 13.352 1 49.22 94 ALA A O 1
ATOM 788 N N . ASP A 1 95 ? 12.133 4.297 15.055 1 55.38 95 ASP A N 1
ATOM 789 C CA . ASP A 1 95 ? 13.398 3.975 15.711 1 55.38 95 ASP A CA 1
ATOM 790 C C . ASP A 1 95 ? 14.172 2.92 14.922 1 55.38 95 ASP A C 1
ATOM 792 O O . ASP A 1 95 ? 15.32 2.605 15.25 1 55.38 95 ASP A O 1
ATOM 796 N N . ILE A 1 96 ? 13.477 2.533 13.898 1 63.12 96 ILE A N 1
ATOM 797 C CA . ILE A 1 96 ? 14.242 1.578 13.109 1 63.12 96 ILE A CA 1
ATOM 798 C C . ILE A 1 96 ? 14.969 2.309 11.977 1 63.12 96 ILE A C 1
ATOM 800 O O . ILE A 1 96 ? 14.328 2.893 11.102 1 63.12 96 ILE A O 1
ATOM 804 N N . LYS A 1 97 ? 16.297 2.439 12.227 1 68.94 97 LYS A N 1
ATOM 805 C CA . LYS A 1 97 ? 17.125 3.072 11.203 1 68.94 97 LYS A CA 1
ATOM 806 C C . LYS A 1 97 ? 17.875 2.031 10.383 1 68.94 97 LYS A C 1
ATOM 808 O O . LYS A 1 97 ? 18.406 1.064 10.93 1 68.94 97 LYS A O 1
ATOM 813 N N . ILE A 1 98 ? 17.656 2.211 9.078 1 73.12 98 ILE A N 1
ATOM 814 C CA . ILE A 1 98 ? 18.516 1.406 8.203 1 73.12 98 ILE A CA 1
ATOM 815 C C . ILE A 1 98 ? 19.875 2.086 8.039 1 73.12 98 ILE A C 1
ATOM 817 O O . ILE A 1 98 ? 19.953 3.311 7.91 1 73.12 98 ILE A O 1
ATOM 821 N N . THR A 1 99 ? 20.906 1.278 8.281 1 71.69 99 THR A N 1
ATOM 822 C CA . THR A 1 99 ? 22.266 1.822 8.219 1 71.69 99 THR A CA 1
ATOM 823 C C . THR A 1 99 ? 23 1.298 6.988 1 71.69 99 THR A C 1
ATOM 825 O O . THR A 1 99 ? 22.547 0.341 6.352 1 71.69 99 THR A O 1
ATOM 828 N N . GLU A 1 100 ? 24.094 1.982 6.695 1 73.94 100 GLU A N 1
ATOM 829 C CA . GLU A 1 100 ? 24.906 1.612 5.543 1 73.94 100 GLU A CA 1
ATOM 830 C C . GLU A 1 100 ? 25.484 0.203 5.695 1 73.94 100 GLU A C 1
ATOM 832 O O . GLU A 1 100 ? 25.938 -0.174 6.777 1 73.94 100 GLU A O 1
ATOM 837 N N . LYS A 1 101 ? 25.391 -0.579 4.582 1 71.25 101 LYS A N 1
ATOM 838 C CA . LYS A 1 101 ? 25.984 -1.905 4.445 1 71.25 101 LYS A CA 1
ATOM 839 C C . LYS A 1 101 ? 25.469 -2.855 5.523 1 71.25 101 LYS A C 1
ATOM 841 O O . LYS A 1 101 ? 26.219 -3.645 6.082 1 71.25 101 LYS A O 1
ATOM 846 N N . GLU A 1 102 ? 24.297 -2.654 5.855 1 76.31 102 GLU A N 1
ATOM 847 C CA . GLU A 1 102 ? 23.625 -3.566 6.781 1 76.31 102 GLU A CA 1
ATOM 848 C C . GLU A 1 102 ? 23.359 -4.918 6.125 1 76.31 102 GLU A C 1
ATOM 850 O O . GLU A 1 102 ? 23.141 -4.996 4.914 1 76.31 102 GLU A O 1
ATOM 855 N N . LYS A 1 103 ? 23.422 -5.953 6.941 1 75.25 103 LYS A N 1
ATOM 856 C CA . LYS A 1 103 ? 23.141 -7.289 6.426 1 75.25 103 LYS A CA 1
ATOM 857 C C . LYS A 1 103 ? 21.688 -7.402 5.98 1 75.25 103 LYS A C 1
ATOM 859 O O . LYS A 1 103 ? 20.797 -6.824 6.598 1 75.25 103 LYS A O 1
ATOM 864 N N . SER A 1 104 ? 21.484 -8.219 5.012 1 77.5 104 SER A N 1
ATOM 865 C CA . SER A 1 104 ? 20.172 -8.375 4.406 1 77.5 104 SER A CA 1
ATOM 866 C C . SER A 1 104 ? 19.141 -8.867 5.426 1 77.5 104 SER A C 1
ATOM 868 O O . SER A 1 104 ? 18 -8.406 5.445 1 77.5 104 SER A O 1
ATOM 870 N N . ILE A 1 105 ? 19.594 -9.805 6.215 1 76 105 ILE A N 1
ATOM 871 C CA . ILE A 1 105 ? 18.688 -10.359 7.211 1 76 105 ILE A CA 1
ATOM 872 C C . ILE A 1 105 ? 18.25 -9.258 8.172 1 76 105 ILE A C 1
ATOM 874 O O . ILE A 1 105 ? 17.078 -9.195 8.57 1 76 105 ILE A O 1
ATOM 878 N N . SER A 1 106 ? 19.109 -8.453 8.523 1 82.69 106 SER A N 1
ATOM 879 C CA . SER A 1 106 ? 18.797 -7.34 9.414 1 82.69 106 SER A CA 1
ATOM 880 C C . SER A 1 106 ? 17.828 -6.367 8.766 1 82.69 106 SER A C 1
ATOM 882 O O . SER A 1 106 ? 16.891 -5.898 9.414 1 82.69 106 SER A O 1
ATOM 884 N N . ILE A 1 107 ? 17.984 -6.129 7.508 1 90.62 107 ILE A N 1
ATOM 885 C CA . ILE A 1 107 ? 17.125 -5.195 6.785 1 90.62 107 ILE A CA 1
ATOM 886 C C . ILE A 1 107 ? 15.711 -5.75 6.707 1 90.62 107 ILE A C 1
ATOM 888 O O . ILE A 1 107 ? 14.742 -5.055 7.035 1 90.62 107 ILE A O 1
ATOM 892 N N . VAL A 1 108 ? 15.555 -7.023 6.312 1 91.12 108 VAL A N 1
ATOM 893 C CA . VAL A 1 108 ? 14.258 -7.68 6.172 1 91.12 108 VAL A CA 1
ATOM 894 C C . VAL A 1 108 ? 13.531 -7.676 7.516 1 91.12 108 VAL A C 1
ATOM 896 O O . VAL A 1 108 ? 12.336 -7.391 7.578 1 91.12 108 VAL A O 1
ATOM 899 N N . ASP A 1 109 ? 14.242 -7.887 8.57 1 88.12 109 ASP A N 1
ATOM 900 C CA . ASP A 1 109 ? 13.672 -7.895 9.914 1 88.12 109 ASP A CA 1
ATOM 901 C C . ASP A 1 109 ? 13.289 -6.484 10.359 1 88.12 109 ASP A C 1
ATOM 903 O O . ASP A 1 109 ? 12.219 -6.285 10.938 1 88.12 109 ASP A O 1
ATOM 907 N N . LYS A 1 110 ? 14.109 -5.594 10.109 1 89.12 110 LYS A N 1
ATOM 908 C CA . LYS A 1 110 ? 13.867 -4.211 10.508 1 89.12 110 LYS A CA 1
ATOM 909 C C . LYS A 1 110 ? 12.648 -3.635 9.789 1 89.12 110 LYS A C 1
ATOM 911 O O . LYS A 1 110 ? 11.844 -2.918 10.391 1 89.12 110 LYS A O 1
ATOM 916 N N . ILE A 1 111 ? 12.531 -3.945 8.523 1 95.94 111 ILE A N 1
ATOM 917 C CA . ILE A 1 111 ? 11.383 -3.453 7.762 1 95.94 111 ILE A CA 1
ATOM 918 C C . ILE A 1 111 ? 10.102 -4.07 8.305 1 95.94 111 ILE A C 1
ATOM 920 O O . ILE A 1 111 ? 9.078 -3.389 8.422 1 95.94 111 ILE A O 1
ATOM 924 N N . SER A 1 112 ? 10.148 -5.375 8.609 1 94.94 112 SER A N 1
ATOM 925 C CA . SER A 1 112 ? 9 -6.023 9.234 1 94.94 112 SER A CA 1
ATOM 926 C C . SER A 1 112 ? 8.609 -5.328 10.539 1 94.94 112 SER A C 1
ATOM 928 O O . SER A 1 112 ? 7.441 -5.008 10.75 1 94.94 112 SER A O 1
ATOM 930 N N . GLU A 1 113 ? 9.539 -5.09 11.344 1 90.94 113 GLU A N 1
ATOM 931 C CA . GLU A 1 113 ? 9.305 -4.434 12.625 1 90.94 113 GLU A CA 1
ATOM 932 C C . GLU A 1 113 ? 8.781 -3.012 12.43 1 90.94 113 GLU A C 1
ATOM 934 O O . GLU A 1 113 ? 7.844 -2.59 13.109 1 90.94 113 GLU A O 1
ATOM 939 N N . LEU A 1 114 ? 9.391 -2.338 11.516 1 93.06 114 LEU A N 1
ATOM 940 C CA . LEU A 1 114 ? 8.977 -0.972 11.211 1 93.06 114 LEU A CA 1
ATOM 941 C C . LEU A 1 114 ? 7.508 -0.931 10.789 1 93.06 114 LEU A C 1
ATOM 943 O O . LEU A 1 114 ? 6.727 -0.145 11.328 1 93.06 114 LEU A O 1
ATOM 947 N N . GLU A 1 115 ? 7.152 -1.766 9.82 1 96.88 115 GLU A N 1
ATOM 948 C CA . GLU A 1 115 ? 5.785 -1.763 9.312 1 96.88 115 GLU A CA 1
ATOM 949 C C . GLU A 1 115 ? 4.789 -2.141 10.406 1 96.88 115 GLU A C 1
ATOM 951 O O . GLU A 1 115 ? 3.729 -1.522 10.523 1 96.88 115 GLU A O 1
ATOM 956 N N . LYS A 1 116 ? 5.164 -3.131 11.195 1 94.19 116 LYS A N 1
ATOM 957 C CA . LYS A 1 116 ? 4.285 -3.547 12.281 1 94.19 116 LYS A CA 1
ATOM 958 C C . LYS A 1 116 ? 4.105 -2.428 13.305 1 94.19 116 LYS A C 1
ATOM 960 O O . LYS A 1 116 ? 2.994 -2.184 13.781 1 94.19 116 LYS A O 1
ATOM 965 N N . ASN A 1 117 ? 5.141 -1.741 13.633 1 91.19 117 ASN A N 1
ATOM 966 C CA . ASN A 1 117 ? 5.078 -0.622 14.562 1 91.19 117 ASN A CA 1
ATOM 967 C C . ASN A 1 117 ? 4.223 0.518 14.016 1 91.19 117 ASN A C 1
ATOM 969 O O . ASN A 1 117 ? 3.455 1.134 14.758 1 91.19 117 ASN A O 1
ATOM 973 N N . VAL A 1 118 ? 4.395 0.799 12.734 1 95.44 118 VAL A N 1
ATOM 974 C CA . VAL A 1 118 ? 3.621 1.86 12.102 1 95.44 118 VAL A CA 1
ATOM 975 C C . VAL A 1 118 ? 2.131 1.527 12.164 1 95.44 118 VAL A C 1
ATOM 977 O O . VAL A 1 118 ? 1.31 2.391 12.484 1 95.44 118 VAL A O 1
ATOM 980 N N . ILE A 1 119 ? 1.82 0.269 11.883 1 96.81 119 ILE A N 1
ATOM 981 C CA . ILE A 1 119 ? 0.434 -0.183 11.938 1 96.81 119 ILE A CA 1
ATOM 982 C C . ILE A 1 119 ? -0.111 -0.007 13.352 1 96.81 119 ILE A C 1
ATOM 984 O O . ILE A 1 119 ? -1.2 0.54 13.539 1 96.81 119 ILE A O 1
ATOM 988 N N . GLU A 1 120 ? 0.672 -0.387 14.312 1 90.38 120 GLU A N 1
ATOM 989 C CA . GLU A 1 120 ? 0.249 -0.3 15.703 1 90.38 120 GLU A CA 1
ATOM 990 C C . GLU A 1 120 ? 0.078 1.153 16.141 1 90.38 120 GLU A C 1
ATOM 992 O O . GLU A 1 120 ? -0.903 1.498 16.797 1 90.38 120 GLU A O 1
ATOM 997 N N . LYS A 1 121 ? 0.972 1.954 15.828 1 88.94 121 LYS A N 1
ATOM 998 C CA . LYS A 1 121 ? 0.902 3.365 16.188 1 88.94 121 LYS A CA 1
ATOM 999 C C . LYS A 1 121 ? -0.294 4.047 15.531 1 88.94 121 LYS A C 1
ATOM 1001 O O . LYS A 1 121 ? -0.981 4.852 16.156 1 88.94 121 LYS A O 1
ATOM 1006 N N . THR A 1 122 ? -0.475 3.742 14.25 1 95.5 122 THR A N 1
ATOM 1007 C CA . THR A 1 122 ? -1.628 4.293 13.547 1 95.5 122 THR A CA 1
ATOM 1008 C C . THR A 1 122 ? -2.928 3.877 14.234 1 95.5 122 THR A C 1
ATOM 1010 O O . THR A 1 122 ? -3.812 4.707 14.453 1 95.5 122 THR A O 1
ATOM 1013 N N . LYS A 1 123 ? -3.023 2.586 14.562 1 91.62 123 LYS A N 1
ATOM 1014 C CA . LYS A 1 123 ? -4.191 2.055 15.266 1 91.62 123 LYS A CA 1
ATOM 1015 C C . LYS A 1 123 ? -4.457 2.828 16.547 1 91.62 123 LYS A C 1
ATOM 1017 O O . LYS A 1 123 ? -5.594 3.213 16.828 1 91.62 123 LYS A O 1
ATOM 1022 N N . ASN A 1 124 ? -3.428 3.1 17.281 1 85.31 124 ASN A N 1
ATOM 1023 C CA . ASN A 1 124 ? -3.547 3.746 18.578 1 85.31 124 ASN A CA 1
ATOM 1024 C C . ASN A 1 124 ? -3.949 5.211 18.438 1 85.31 124 ASN A C 1
ATOM 1026 O O . ASN A 1 124 ? -4.539 5.785 19.359 1 85.31 124 ASN A O 1
ATOM 1030 N N . GLN A 1 125 ? -3.668 5.777 17.312 1 84.31 125 GLN A N 1
ATOM 1031 C CA . GLN A 1 125 ? -3.986 7.188 17.094 1 84.31 125 GLN A CA 1
ATOM 1032 C C . GLN A 1 125 ? -5.387 7.348 16.5 1 84.31 125 GLN A C 1
ATOM 1034 O O . GLN A 1 125 ? -5.953 8.445 16.531 1 84.31 125 GLN A O 1
ATOM 1039 N N . LEU A 1 126 ? -5.902 6.273 16.016 1 87.75 126 LEU A N 1
ATOM 1040 C CA . LEU A 1 126 ? -7.191 6.328 15.344 1 87.75 126 LEU A CA 1
ATOM 1041 C C . LEU A 1 126 ? -8.328 6.5 16.344 1 87.75 126 LEU A C 1
ATOM 1043 O O . LEU A 1 126 ? -8.391 5.785 17.344 1 87.75 126 LEU A O 1
ATOM 1047 N N . SER A 1 127 ? -9.172 7.508 16.156 1 88.25 127 SER A N 1
ATOM 1048 C CA . SER A 1 127 ? -10.406 7.652 16.938 1 88.25 127 SER A CA 1
ATOM 1049 C C . SER A 1 127 ? -11.484 6.695 16.438 1 88.25 127 SER A C 1
ATOM 1051 O O . SER A 1 127 ? -11.977 6.832 15.312 1 88.25 127 SER A O 1
ATOM 1053 N N . LEU A 1 128 ? -11.898 5.812 17.328 1 84.12 128 LEU A N 1
ATOM 1054 C CA . LEU A 1 128 ? -12.914 4.836 16.969 1 84.12 128 LEU A CA 1
ATOM 1055 C C . LEU A 1 128 ? -14.227 5.531 16.625 1 84.12 128 LEU A C 1
ATOM 1057 O O . LEU A 1 128 ? -14.906 5.137 15.672 1 84.12 128 LEU A O 1
ATOM 1061 N N . GLN A 1 129 ? -14.562 6.535 17.359 1 89 129 GLN A N 1
ATOM 1062 C CA . GLN A 1 129 ? -15.789 7.285 17.094 1 89 129 GLN A CA 1
ATOM 1063 C C . GLN A 1 129 ? -15.742 7.961 15.734 1 89 129 GLN A C 1
ATOM 1065 O O . GLN A 1 129 ? -16.734 7.93 14.992 1 89 129 GLN A O 1
ATOM 1070 N N . GLN A 1 130 ? -14.609 8.484 15.445 1 93.62 130 GLN A N 1
ATOM 1071 C CA . GLN A 1 130 ? -14.469 9.195 14.18 1 93.62 130 GLN A CA 1
ATOM 1072 C C . GLN A 1 130 ? -14.555 8.242 12.992 1 93.62 130 GLN A C 1
ATOM 1074 O O . GLN A 1 130 ? -15.25 8.508 12.016 1 93.62 130 GLN A O 1
ATOM 1079 N N . ILE A 1 131 ? -13.82 7.148 13.094 1 95.69 131 ILE A N 1
ATOM 1080 C CA . ILE A 1 131 ? -13.781 6.219 11.969 1 95.69 131 ILE A CA 1
ATOM 1081 C C . ILE A 1 131 ? -15.156 5.582 11.781 1 95.69 131 ILE A C 1
ATOM 1083 O O . ILE A 1 131 ? -15.578 5.305 10.656 1 95.69 131 ILE A O 1
ATOM 1087 N N . GLU A 1 132 ? -15.93 5.371 12.844 1 90.94 132 GLU A N 1
ATOM 1088 C CA . GLU A 1 132 ? -17.297 4.867 12.758 1 90.94 132 GLU A CA 1
ATOM 1089 C C . GLU A 1 132 ? -18.219 5.875 12.078 1 90.94 132 GLU A C 1
ATOM 1091 O O . GLU A 1 132 ? -19.047 5.504 11.242 1 90.94 132 GLU A O 1
ATOM 1096 N N . TYR A 1 133 ? -18.031 7.059 12.5 1 96.12 133 TYR A N 1
ATOM 1097 C CA . TYR A 1 133 ? -18.812 8.133 11.898 1 96.12 133 TYR A CA 1
ATOM 1098 C C . TYR A 1 133 ? -18.578 8.203 10.391 1 96.12 133 TYR A C 1
ATOM 1100 O O . TYR A 1 133 ? -19.516 8.281 9.609 1 96.12 133 TYR A O 1
ATOM 1108 N N . ILE A 1 134 ? -17.328 8.141 10.008 1 97.62 134 ILE A N 1
ATOM 1109 C CA . ILE A 1 134 ? -16.969 8.219 8.602 1 97.62 134 ILE A CA 1
ATOM 1110 C C . ILE A 1 134 ? -17.516 7.004 7.855 1 97.62 134 ILE A C 1
ATOM 1112 O O . ILE A 1 134 ? -18.031 7.129 6.742 1 97.62 134 ILE A O 1
ATOM 1116 N N . ALA A 1 135 ? -17.438 5.82 8.445 1 96.25 135 ALA A N 1
ATOM 1117 C CA . ALA A 1 135 ? -18 4.617 7.836 1 96.25 135 ALA A CA 1
ATOM 1118 C C . ALA A 1 135 ? -19.5 4.77 7.594 1 96.25 135 ALA A C 1
ATOM 1120 O O . ALA A 1 135 ? -20.016 4.367 6.547 1 96.25 135 ALA A O 1
ATOM 1121 N N . GLU A 1 136 ? -20.188 5.34 8.5 1 95.31 136 GLU A N 1
ATOM 1122 C CA . GLU A 1 136 ? -21.625 5.57 8.359 1 95.31 136 GLU A CA 1
ATOM 1123 C C . GLU A 1 136 ? -21.922 6.551 7.223 1 95.31 136 GLU A C 1
ATOM 1125 O O . GLU A 1 136 ? -22.891 6.375 6.477 1 95.31 136 GLU A O 1
ATOM 1130 N N . LEU A 1 137 ? -21.109 7.539 7.211 1 96.62 137 LEU A N 1
ATOM 1131 C CA . LEU A 1 137 ? -21.234 8.5 6.121 1 96.62 137 LEU A CA 1
ATOM 1132 C C . LEU A 1 137 ? -21.047 7.812 4.77 1 96.62 137 LEU A C 1
ATOM 1134 O O . LEU A 1 137 ? -21.828 8.047 3.844 1 96.62 137 LEU A O 1
ATOM 1138 N N . LEU A 1 138 ? -20.094 6.977 4.652 1 97.25 138 LEU A N 1
ATOM 1139 C CA . LEU A 1 138 ? -19.781 6.293 3.4 1 97.25 138 LEU A CA 1
ATOM 1140 C C . LEU A 1 138 ? -20.875 5.309 3.025 1 97.25 138 LEU A C 1
ATOM 1142 O O . LEU A 1 138 ? -21.141 5.082 1.841 1 97.25 138 LEU A O 1
ATOM 1146 N N . LYS A 1 139 ? -21.484 4.758 4 1 94.94 139 LYS A N 1
ATOM 1147 C CA . LYS A 1 139 ? -22.578 3.83 3.746 1 94.94 139 LYS A CA 1
ATOM 1148 C C . LYS A 1 139 ? -23.703 4.5 2.949 1 94.94 139 LYS A C 1
ATOM 1150 O O . LYS A 1 139 ? -24.328 3.873 2.092 1 94.94 139 LYS A O 1
ATOM 1155 N N . LYS A 1 140 ? -23.828 5.734 3.205 1 94.5 140 LYS A N 1
ATOM 1156 C CA . LYS A 1 140 ? -24.938 6.473 2.604 1 94.5 140 LYS A CA 1
ATOM 1157 C C . LYS A 1 140 ? -24.5 7.203 1.34 1 94.5 140 LYS A C 1
ATOM 1159 O O . LYS A 1 140 ? -25.281 7.918 0.719 1 94.5 140 LYS A O 1
ATOM 1164 N N . THR A 1 141 ? -23.297 7.051 1.003 1 95.88 141 THR A N 1
ATOM 1165 C CA . THR A 1 141 ? -22.703 7.766 -0.12 1 95.88 141 THR A CA 1
ATOM 1166 C C . THR A 1 141 ? -22.5 6.832 -1.312 1 95.88 141 THR A C 1
ATOM 1168 O O . THR A 1 141 ? -22.109 5.676 -1.146 1 95.88 141 THR A O 1
ATOM 1171 N N . THR A 1 142 ? -22.797 7.367 -2.467 1 96.19 142 THR A N 1
ATOM 1172 C CA . THR A 1 142 ? -22.594 6.586 -3.682 1 96.19 142 THR A CA 1
ATOM 1173 C C . THR A 1 142 ? -21.219 6.863 -4.277 1 96.19 142 THR A C 1
ATOM 1175 O O . THR A 1 142 ? -20.516 5.938 -4.691 1 96.19 142 THR A O 1
ATOM 1178 N N . TYR A 1 143 ? -20.844 8.141 -4.305 1 97.69 143 TYR A N 1
ATOM 1179 C CA . TYR A 1 143 ? -19.625 8.57 -4.977 1 97.69 143 TYR A CA 1
ATOM 1180 C C . TYR A 1 143 ? -18.547 8.945 -3.967 1 97.69 143 TYR A C 1
ATOM 1182 O O . TYR A 1 143 ? -18.797 9.734 -3.055 1 97.69 143 TYR A O 1
ATOM 1190 N N . ILE A 1 144 ? -17.422 8.336 -4.098 1 98.56 144 ILE A N 1
ATOM 1191 C CA . ILE A 1 144 ? -16.266 8.664 -3.271 1 98.56 144 ILE A CA 1
ATOM 1192 C C . ILE A 1 144 ? -15.148 9.234 -4.145 1 98.56 144 ILE A C 1
ATOM 1194 O O . ILE A 1 144 ? -14.617 8.539 -5.016 1 98.56 144 ILE A O 1
ATOM 1198 N N . ASP A 1 145 ? -14.828 10.508 -3.93 1 98.62 145 ASP A N 1
ATOM 1199 C CA . ASP A 1 145 ? -13.805 11.188 -4.723 1 98.62 145 ASP A CA 1
ATOM 1200 C C . ASP A 1 145 ? -12.508 11.344 -3.93 1 98.62 145 ASP A C 1
ATOM 1202 O O . ASP A 1 145 ? -12.531 11.773 -2.775 1 98.62 145 ASP A O 1
ATOM 1206 N N . PHE A 1 146 ? -11.453 10.969 -4.574 1 98.81 146 PHE A N 1
ATOM 1207 C CA . PHE A 1 146 ? -10.133 11.18 -3.98 1 98.81 146 PHE A CA 1
ATOM 1208 C C . PHE A 1 146 ? -9.375 12.273 -4.715 1 98.81 146 PHE A C 1
ATOM 1210 O O . PHE A 1 146 ? -9.383 12.328 -5.945 1 98.81 146 PHE A O 1
ATOM 1217 N N . ILE A 1 147 ? -8.797 13.156 -3.906 1 98.69 147 ILE A N 1
ATOM 1218 C CA . ILE A 1 147 ? -7.844 14.156 -4.375 1 98.69 147 ILE A CA 1
ATOM 1219 C C . ILE A 1 147 ? -6.445 13.805 -3.871 1 98.69 147 ILE A C 1
ATOM 1221 O O . ILE A 1 147 ? -6.195 13.797 -2.664 1 98.69 147 ILE A O 1
ATOM 1225 N N . SER A 1 148 ? -5.617 13.477 -4.738 1 97.94 148 SER A N 1
ATOM 1226 C CA . SER A 1 148 ? -4.254 13.078 -4.391 1 97.94 148 SER A CA 1
ATOM 1227 C C . SER A 1 148 ? -3.266 13.516 -5.469 1 97.94 148 SER A C 1
ATOM 1229 O O . SER A 1 148 ? -3.666 14.016 -6.523 1 97.94 148 SER A O 1
ATOM 1231 N N . SER A 1 149 ? -2.039 13.469 -5.141 1 94.75 149 SER A N 1
ATOM 1232 C CA . SER A 1 149 ? -0.987 13.797 -6.098 1 94.75 149 SER A CA 1
ATOM 1233 C C . SER A 1 149 ? 0.265 12.961 -5.852 1 94.75 149 SER A C 1
ATOM 1235 O O . SER A 1 149 ? 0.432 12.383 -4.777 1 94.75 149 SER A O 1
ATOM 1237 N N . ASP A 1 150 ? 1 12.812 -6.891 1 91.25 150 ASP A N 1
ATOM 1238 C CA . ASP A 1 150 ? 2.314 12.18 -6.82 1 91.25 150 ASP A CA 1
ATOM 1239 C C . ASP A 1 150 ? 2.223 10.789 -6.195 1 91.25 150 ASP A C 1
ATOM 1241 O O . ASP A 1 150 ? 1.404 9.969 -6.613 1 91.25 150 ASP A O 1
ATOM 1245 N N . ALA A 1 151 ? 3.088 10.586 -5.164 1 89.56 151 ALA A N 1
ATOM 1246 C CA . ALA A 1 151 ? 3.195 9.25 -4.586 1 89.56 151 ALA A CA 1
ATOM 1247 C C . ALA A 1 151 ? 1.907 8.859 -3.867 1 89.56 151 ALA A C 1
ATOM 1249 O O . ALA A 1 151 ? 1.622 7.672 -3.693 1 89.56 151 ALA A O 1
ATOM 1250 N N . ASN A 1 152 ? 1.132 9.82 -3.521 1 96.12 152 ASN A N 1
ATOM 1251 C CA . ASN A 1 152 ? -0.097 9.531 -2.789 1 96.12 152 ASN A CA 1
ATOM 1252 C C . ASN A 1 152 ? -1.163 8.93 -3.701 1 96.12 152 ASN A C 1
ATOM 1254 O O . ASN A 1 152 ? -2.143 8.359 -3.223 1 96.12 152 ASN A O 1
ATOM 1258 N N . ALA A 1 153 ? -0.963 9.102 -4.992 1 96.94 153 ALA A N 1
ATOM 1259 C CA . ALA A 1 153 ? -1.942 8.617 -5.961 1 96.94 153 ALA A CA 1
ATOM 1260 C C . ALA A 1 153 ? -2.135 7.105 -5.832 1 96.94 153 ALA A C 1
ATOM 1262 O O . ALA A 1 153 ? -3.242 6.598 -6.012 1 96.94 153 ALA A O 1
ATOM 1263 N N . CYS A 1 154 ? -1.095 6.414 -5.52 1 96.12 154 CYS A N 1
ATOM 1264 C CA . CYS A 1 154 ? -1.202 4.961 -5.422 1 96.12 154 CYS A CA 1
ATOM 1265 C C . CYS A 1 154 ? -2.07 4.559 -4.234 1 96.12 154 CYS A C 1
ATOM 1267 O O . CYS A 1 154 ? -2.779 3.553 -4.293 1 96.12 154 CYS A O 1
ATOM 1269 N N . ILE A 1 155 ? -2.031 5.328 -3.178 1 98 155 ILE A N 1
ATOM 1270 C CA . ILE A 1 155 ? -2.877 5.074 -2.016 1 98 155 ILE A CA 1
ATOM 1271 C C . ILE A 1 155 ? -4.344 5.262 -2.395 1 98 155 ILE A C 1
ATOM 1273 O O . ILE A 1 155 ? -5.188 4.422 -2.072 1 98 155 ILE A O 1
ATOM 1277 N N . ALA A 1 156 ? -4.566 6.332 -3.105 1 98.62 156 ALA A N 1
ATOM 1278 C CA . ALA A 1 156 ? -5.934 6.652 -3.516 1 98.62 156 ALA A CA 1
ATOM 1279 C C . ALA A 1 156 ? -6.469 5.613 -4.492 1 98.62 156 ALA A C 1
ATOM 1281 O O . ALA A 1 156 ? -7.625 5.191 -4.391 1 98.62 156 ALA A O 1
ATOM 1282 N N . ASP A 1 157 ? -5.668 5.223 -5.414 1 97.75 157 ASP A N 1
ATOM 1283 C CA . ASP A 1 157 ? -6.082 4.211 -6.383 1 97.75 157 ASP A CA 1
ATOM 1284 C C . ASP A 1 157 ? -6.406 2.889 -5.691 1 97.75 157 ASP A C 1
ATOM 1286 O O . ASP A 1 157 ? -7.371 2.213 -6.055 1 97.75 157 ASP A O 1
ATOM 1290 N N . TYR A 1 158 ? -5.641 2.547 -4.77 1 98.06 158 TYR A N 1
ATOM 1291 C CA . TYR A 1 158 ? -5.902 1.358 -3.967 1 98.06 158 TYR A CA 1
ATOM 1292 C C . TYR A 1 158 ? -7.238 1.475 -3.242 1 98.06 158 TYR A C 1
ATOM 1294 O O . TYR A 1 158 ? -8.039 0.534 -3.244 1 98.06 158 TYR A O 1
ATOM 1302 N N . ALA A 1 159 ? -7.441 2.611 -2.648 1 98.56 159 ALA A N 1
ATOM 1303 C CA . ALA A 1 159 ? -8.711 2.859 -1.965 1 98.56 159 ALA A CA 1
ATOM 1304 C C . ALA A 1 159 ? -9.883 2.748 -2.932 1 98.56 159 ALA A C 1
ATOM 1306 O O . ALA A 1 159 ? -10.914 2.16 -2.6 1 98.56 159 ALA A O 1
ATOM 1307 N N . CYS A 1 160 ? -9.68 3.316 -4.105 1 98.19 160 CYS A N 1
ATOM 1308 C CA . CYS A 1 160 ? -10.727 3.236 -5.113 1 98.19 160 CYS A CA 1
ATOM 1309 C C . CYS A 1 160 ? -11.078 1.785 -5.422 1 98.19 160 CYS A C 1
ATOM 1311 O O . CYS A 1 160 ? -12.258 1.426 -5.488 1 98.19 160 CYS A O 1
ATOM 1313 N N . HIS A 1 161 ? -10.078 1.007 -5.57 1 97.19 161 HIS A N 1
ATOM 1314 C CA . HIS A 1 161 ? -10.305 -0.407 -5.84 1 97.19 161 HIS A CA 1
ATOM 1315 C C . HIS A 1 161 ? -11.141 -1.051 -4.734 1 97.19 161 HIS A C 1
ATOM 1317 O O . HIS A 1 161 ? -12.117 -1.74 -5.012 1 97.19 161 HIS A O 1
ATOM 1323 N N . LEU A 1 162 ? -10.789 -0.84 -3.502 1 97.38 162 LEU A N 1
ATOM 1324 C CA . LEU A 1 162 ? -11.492 -1.439 -2.375 1 97.38 162 LEU A CA 1
ATOM 1325 C C . LEU A 1 162 ? -12.945 -0.98 -2.334 1 97.38 162 LEU A C 1
ATOM 1327 O O . LEU A 1 162 ? -13.852 -1.789 -2.123 1 97.38 162 LEU A O 1
ATOM 1331 N N . PHE A 1 163 ? -13.156 0.276 -2.572 1 97.88 163 PHE A N 1
ATOM 1332 C CA . PHE A 1 163 ? -14.508 0.811 -2.451 1 97.88 163 PHE A CA 1
ATOM 1333 C C . PHE A 1 163 ? -15.383 0.335 -3.605 1 97.88 163 PHE A C 1
ATOM 1335 O O . PHE A 1 163 ? -16.594 0.174 -3.445 1 97.88 163 PHE A O 1
ATOM 1342 N N . PHE A 1 164 ? -14.781 0.072 -4.762 1 96.56 164 PHE A N 1
ATOM 1343 C CA . PHE A 1 164 ? -15.539 -0.534 -5.848 1 96.56 164 PHE A CA 1
ATOM 1344 C C . PHE A 1 164 ? -16.047 -1.915 -5.449 1 96.56 164 PHE A C 1
ATOM 1346 O O . PHE A 1 164 ? -17.156 -2.309 -5.832 1 96.56 164 PHE A O 1
ATOM 1353 N N . LEU A 1 165 ? -15.281 -2.604 -4.656 1 95.38 165 LEU A N 1
ATOM 1354 C CA . LEU A 1 165 ? -15.695 -3.918 -4.18 1 95.38 165 LEU A CA 1
ATOM 1355 C C . LEU A 1 165 ? -16.922 -3.807 -3.283 1 95.38 165 LEU A C 1
ATOM 1357 O O . LEU A 1 165 ? -17.578 -4.809 -2.996 1 95.38 165 LEU A O 1
ATOM 1361 N N . GLU A 1 166 ? -17.25 -2.627 -2.83 1 96.19 166 GLU A N 1
ATOM 1362 C CA . GLU A 1 166 ? -18.375 -2.408 -1.929 1 96.19 166 GLU A CA 1
ATOM 1363 C C . GLU A 1 166 ? -19.484 -1.603 -2.609 1 96.19 166 GLU A C 1
ATOM 1365 O O . GLU A 1 166 ? -20.266 -0.915 -1.942 1 96.19 166 GLU A O 1
ATOM 1370 N N . ARG A 1 167 ? -19.5 -1.543 -3.873 1 95.31 167 ARG A N 1
ATOM 1371 C CA . ARG A 1 167 ? -20.547 -0.974 -4.715 1 95.31 167 ARG A CA 1
ATOM 1372 C C . ARG A 1 167 ? -20.5 0.55 -4.695 1 95.31 167 ARG A C 1
ATOM 1374 O O . ARG A 1 167 ? -21.516 1.213 -4.879 1 95.31 167 ARG A O 1
ATOM 1381 N N . LYS A 1 168 ? -19.328 1.065 -4.398 1 97.56 168 LYS A N 1
ATOM 1382 C CA . LYS A 1 168 ? -19.141 2.508 -4.512 1 97.56 168 LYS A CA 1
ATOM 1383 C C . LYS A 1 168 ? -18.516 2.875 -5.855 1 97.56 168 LYS A C 1
ATOM 1385 O O . LYS A 1 168 ? -17.844 2.053 -6.477 1 97.56 168 LYS A O 1
ATOM 1390 N N . ILE A 1 169 ? -18.875 3.994 -6.316 1 98 169 ILE A N 1
ATOM 1391 C CA . ILE A 1 169 ? -18.172 4.574 -7.457 1 98 169 ILE A CA 1
ATOM 1392 C C . ILE A 1 169 ? -17.078 5.512 -6.965 1 98 169 ILE A C 1
ATOM 1394 O O . ILE A 1 169 ? -17.359 6.629 -6.523 1 98 169 ILE A O 1
ATOM 1398 N N . ALA A 1 170 ? -15.867 5.004 -7.027 1 98.25 170 ALA A N 1
ATOM 1399 C CA . ALA A 1 170 ? -14.742 5.742 -6.461 1 98.25 170 ALA A CA 1
ATOM 1400 C C . ALA A 1 170 ? -13.781 6.188 -7.555 1 98.25 170 ALA A C 1
ATOM 1402 O O . ALA A 1 170 ? -13.414 5.398 -8.43 1 98.25 170 ALA A O 1
ATOM 1403 N N . ASN A 1 171 ? -13.391 7.477 -7.5 1 98.06 171 ASN A N 1
ATOM 1404 C CA . ASN A 1 171 ? -12.469 8.031 -8.484 1 98.06 171 ASN A CA 1
ATOM 1405 C C . ASN A 1 171 ? -11.336 8.805 -7.824 1 98.06 171 ASN A C 1
ATOM 1407 O O . ASN A 1 171 ? -11.539 9.469 -6.805 1 98.06 171 ASN A O 1
ATOM 1411 N N . ASN A 1 172 ? -10.195 8.672 -8.438 1 98.31 172 ASN A N 1
ATOM 1412 C CA . ASN A 1 172 ? -9.031 9.445 -8.016 1 98.31 172 ASN A CA 1
ATOM 1413 C C . ASN A 1 172 ? -8.688 10.531 -9.031 1 98.31 172 ASN A C 1
ATOM 1415 O O . ASN A 1 172 ? -8.438 10.234 -10.203 1 98.31 172 ASN A O 1
ATOM 1419 N N . TYR A 1 173 ? -8.719 11.773 -8.625 1 98.25 173 TYR A N 1
ATOM 1420 C CA . TYR A 1 173 ? -8.32 12.914 -9.445 1 98.25 173 TYR A CA 1
ATOM 1421 C C . TYR A 1 173 ? -6.906 13.367 -9.109 1 98.25 173 TYR A C 1
ATOM 1423 O O . TYR A 1 173 ? -6.664 13.891 -8.016 1 98.25 173 TYR A O 1
ATOM 1431 N N . THR A 1 174 ? -6.051 13.211 -10.125 1 96.56 174 THR A N 1
ATOM 1432 C CA . THR A 1 174 ? -4.641 13.398 -9.805 1 96.56 174 THR A CA 1
ATOM 1433 C C . THR A 1 174 ? -4.086 14.633 -10.508 1 96.56 174 THR A C 1
ATOM 1435 O O . THR A 1 174 ? -2.996 15.109 -10.172 1 96.56 174 THR A O 1
ATOM 1438 N N . THR A 1 175 ? -4.785 15.164 -11.469 1 95.81 175 THR A N 1
ATOM 1439 C CA . THR A 1 175 ? -4.301 16.344 -12.172 1 95.81 175 THR A CA 1
ATOM 1440 C C . THR A 1 175 ? -5.012 17.609 -11.664 1 95.81 175 THR A C 1
ATOM 1442 O O . THR A 1 175 ? -6.195 17.562 -11.328 1 95.81 175 THR A O 1
ATOM 1445 N N . SER A 1 176 ? -4.266 18.641 -11.75 1 94.5 176 SER A N 1
ATOM 1446 C CA . SER A 1 176 ? -4.812 19.906 -11.258 1 94.5 176 SER A CA 1
ATOM 1447 C C . SER A 1 176 ? -6.07 20.297 -12.016 1 94.5 176 SER A C 1
ATOM 1449 O O . SER A 1 176 ? -7.027 20.812 -11.43 1 94.5 176 SER A O 1
ATOM 1451 N N . ASN A 1 177 ? -6.094 20.016 -13.273 1 94.38 177 ASN A N 1
ATOM 1452 C CA . ASN A 1 177 ? -7.258 20.359 -14.078 1 94.38 177 ASN A CA 1
ATOM 1453 C C . ASN A 1 177 ? -8.492 19.578 -13.641 1 94.38 177 ASN A C 1
ATOM 1455 O O . ASN A 1 177 ? -9.555 20.172 -13.414 1 94.38 177 ASN A O 1
ATOM 1459 N N . GLN A 1 178 ? -8.367 18.328 -13.508 1 96.25 178 GLN A N 1
ATOM 1460 C CA . GLN A 1 178 ? -9.484 17.484 -13.07 1 96.25 178 GLN A CA 1
ATOM 1461 C C . GLN A 1 178 ? -9.961 17.906 -11.68 1 96.25 178 GLN A C 1
ATOM 1463 O O . GLN A 1 178 ? -11.164 17.969 -11.43 1 96.25 178 GLN A O 1
ATOM 1468 N N . GLN A 1 179 ? -9.047 18.188 -10.852 1 97.62 179 GLN A N 1
ATOM 1469 C CA . GLN A 1 179 ? -9.383 18.562 -9.477 1 97.62 179 GLN A CA 1
ATOM 1470 C C . GLN A 1 179 ? -10.156 19.875 -9.438 1 97.62 179 GLN A C 1
ATOM 1472 O O . GLN A 1 179 ? -11.164 19.984 -8.727 1 97.62 179 GLN A O 1
ATOM 1477 N N . LEU A 1 180 ? -9.727 20.797 -10.211 1 96.25 180 LEU A N 1
ATOM 1478 C CA . LEU A 1 180 ? -10.398 22.078 -10.25 1 96.25 180 LEU A CA 1
ATOM 1479 C C . LEU A 1 180 ? -11.781 21.953 -10.891 1 96.25 180 LEU A C 1
ATOM 1481 O O . LEU A 1 180 ? -12.75 22.547 -10.406 1 96.25 180 LEU A O 1
ATOM 1485 N N . TYR A 1 181 ? -11.898 21.172 -11.977 1 96.19 181 TYR A N 1
ATOM 1486 C CA . TYR A 1 181 ? -13.195 20.938 -12.602 1 96.19 181 TYR A CA 1
ATOM 1487 C C . TYR A 1 181 ? -14.172 20.297 -11.625 1 96.19 181 TYR A C 1
ATOM 1489 O O . TYR A 1 181 ? -15.375 20.578 -11.664 1 96.19 181 TYR A O 1
ATOM 1497 N N . LEU A 1 182 ? -13.641 19.453 -10.797 1 96.5 182 LEU A N 1
ATOM 1498 C CA . LEU A 1 182 ? -14.477 18.797 -9.789 1 96.5 182 LEU A CA 1
ATOM 1499 C C . LEU A 1 182 ? -15.117 19.844 -8.875 1 96.5 182 LEU A C 1
ATOM 1501 O O . LEU A 1 182 ? -16.281 19.688 -8.484 1 96.5 182 LEU A O 1
ATOM 1505 N N . THR A 1 183 ? -14.383 20.859 -8.523 1 96.38 183 THR A N 1
ATOM 1506 C CA . THR A 1 183 ? -14.891 21.875 -7.605 1 96.38 183 THR A CA 1
ATOM 1507 C C . THR A 1 183 ? -16.016 22.672 -8.25 1 96.38 183 THR A C 1
ATOM 1509 O O . THR A 1 183 ? -16.828 23.297 -7.559 1 96.38 183 THR A O 1
ATOM 1512 N N . LEU A 1 184 ? -16.078 22.688 -9.555 1 95.12 184 LEU A N 1
ATOM 1513 C CA . LEU A 1 184 ? -17.062 23.469 -10.297 1 95.12 184 LEU A CA 1
ATOM 1514 C C . LEU A 1 184 ? -18.297 22.625 -10.609 1 95.12 184 LEU A C 1
ATOM 1516 O O . LEU A 1 184 ? -19.281 23.125 -11.156 1 95.12 184 LEU A O 1
ATOM 1520 N N . THR A 1 185 ? -18.266 21.375 -10.258 1 93.81 185 THR A N 1
ATOM 1521 C CA . THR A 1 185 ? -19.344 20.438 -10.547 1 93.81 185 THR A CA 1
ATOM 1522 C C . THR A 1 185 ? -20.266 20.281 -9.344 1 93.81 185 THR A C 1
ATOM 1524 O O . THR A 1 185 ? -19.812 20.266 -8.195 1 93.81 185 THR A O 1
ATOM 1527 N N . GLU A 1 186 ? -21.547 20.203 -9.586 1 92.44 186 GLU A N 1
ATOM 1528 C CA . GLU A 1 186 ? -22.484 19.922 -8.5 1 92.44 186 GLU A CA 1
ATOM 1529 C C . GLU A 1 186 ? -22.328 18.5 -8 1 92.44 186 GLU A C 1
ATOM 1531 O O . GLU A 1 186 ? -22.531 17.547 -8.758 1 92.44 186 GLU A O 1
ATOM 1536 N N . LEU A 1 187 ? -21.969 18.359 -6.809 1 92.62 187 LEU A N 1
ATOM 1537 C CA . LEU A 1 187 ? -21.703 17.047 -6.223 1 92.62 187 LEU A CA 1
ATOM 1538 C C . LEU A 1 187 ? -22.828 16.641 -5.273 1 92.62 187 LEU A C 1
ATOM 1540 O O . LEU A 1 187 ? -22.953 17.203 -4.188 1 92.62 187 LEU A O 1
ATOM 1544 N N . LYS A 1 188 ? -23.641 15.773 -5.75 1 91.88 188 LYS A N 1
ATOM 1545 C CA . LYS A 1 188 ? -24.719 15.203 -4.934 1 91.88 188 LYS A CA 1
ATOM 1546 C C . LYS A 1 188 ? -24.359 13.797 -4.457 1 91.88 188 LYS A C 1
ATOM 1548 O O . LYS A 1 188 ? -24 12.938 -5.262 1 91.88 188 LYS A O 1
ATOM 1553 N N . GLU A 1 189 ? -24.391 13.469 -3.207 1 93.75 189 GLU A N 1
ATOM 1554 C CA . GLU A 1 189 ? -24.094 12.172 -2.609 1 93.75 189 GLU A CA 1
ATOM 1555 C C . GLU A 1 189 ? -22.625 11.82 -2.766 1 93.75 189 GLU A C 1
ATOM 1557 O O . GLU A 1 189 ? -22.281 10.703 -3.152 1 93.75 189 GLU A O 1
ATOM 1562 N N . HIS A 1 190 ? -21.812 12.859 -2.66 1 96.88 190 HIS A N 1
ATOM 1563 C CA . HIS A 1 190 ? -20.375 12.672 -2.738 1 96.88 190 HIS A CA 1
ATOM 1564 C C . HIS A 1 190 ? -19.719 12.867 -1.377 1 96.88 190 HIS A C 1
ATOM 1566 O O . HIS A 1 190 ? -20.172 13.688 -0.579 1 96.88 190 HIS A O 1
ATOM 1572 N N . VAL A 1 191 ? -18.719 12.125 -1.104 1 98.12 191 VAL A N 1
ATOM 1573 C CA . VAL A 1 191 ? -17.719 12.391 -0.066 1 98.12 191 VAL A CA 1
ATOM 1574 C C . VAL A 1 191 ? -16.328 12.516 -0.695 1 98.12 191 VAL A C 1
ATOM 1576 O O . VAL A 1 191 ? -15.984 11.75 -1.596 1 98.12 191 VAL A O 1
ATOM 1579 N N . VAL A 1 192 ? -15.602 13.523 -0.309 1 98.62 192 VAL A N 1
ATOM 1580 C CA . VAL A 1 192 ? -14.289 13.773 -0.893 1 98.62 192 VAL A CA 1
ATOM 1581 C C . VAL A 1 192 ? -13.203 13.461 0.13 1 98.62 192 VAL A C 1
ATOM 1583 O O . VAL A 1 192 ? -13.234 13.953 1.258 1 98.62 192 VAL A O 1
ATOM 1586 N N . PHE A 1 193 ? -12.297 12.594 -0.252 1 98.88 193 PHE A N 1
ATOM 1587 C CA . PHE A 1 193 ? -11.07 12.367 0.509 1 98.88 193 PHE A CA 1
ATOM 1588 C C . PHE A 1 193 ? -9.906 13.148 -0.09 1 98.88 193 PHE A C 1
ATOM 1590 O O . PHE A 1 193 ? -9.758 13.211 -1.312 1 98.88 193 PHE A O 1
ATOM 1597 N N . VAL A 1 194 ? -9.102 13.758 0.733 1 98.75 194 VAL A N 1
ATOM 1598 C CA . VAL A 1 194 ? -7.844 14.383 0.327 1 98.75 194 VAL A CA 1
ATOM 1599 C C . VAL A 1 194 ? -6.672 13.672 1.004 1 98.75 194 VAL A C 1
ATOM 1601 O O . VAL A 1 194 ? -6.633 13.555 2.23 1 98.75 194 VAL A O 1
ATOM 1604 N N . ILE A 1 195 ? -5.785 13.18 0.202 1 98.62 195 ILE A N 1
ATOM 1605 C CA . ILE A 1 195 ? -4.605 12.516 0.745 1 98.62 195 ILE A CA 1
ATOM 1606 C C . ILE A 1 195 ? -3.373 13.391 0.511 1 98.62 195 ILE A C 1
ATOM 1608 O O . ILE A 1 195 ? -2.996 13.648 -0.634 1 98.62 195 ILE A O 1
ATOM 1612 N N . SER A 1 196 ? -2.803 13.859 1.541 1 96.94 196 SER A N 1
ATOM 1613 C CA . SER A 1 196 ? -1.635 14.734 1.51 1 96.94 196 SER A CA 1
ATOM 1614 C C . SER A 1 196 ? -0.743 14.508 2.727 1 96.94 196 SER A C 1
ATOM 1616 O O . SER A 1 196 ? -1.097 14.891 3.842 1 96.94 196 SER A O 1
ATOM 1618 N N . ARG A 1 197 ? 0.406 13.953 2.508 1 93.5 197 ARG A N 1
ATOM 1619 C CA . ARG A 1 197 ? 1.286 13.562 3.607 1 93.5 197 ARG A CA 1
ATOM 1620 C C . ARG A 1 197 ? 1.61 14.766 4.492 1 93.5 197 ARG A C 1
ATOM 1622 O O . ARG A 1 197 ? 1.409 14.719 5.707 1 93.5 197 ARG A O 1
ATOM 1629 N N . ARG A 1 198 ? 1.99 15.859 3.914 1 88.81 198 ARG A N 1
ATOM 1630 C CA . ARG A 1 198 ? 2.408 17.047 4.668 1 88.81 198 ARG A CA 1
ATOM 1631 C C . ARG A 1 198 ? 1.247 18.016 4.855 1 88.81 198 ARG A C 1
ATOM 1633 O O . ARG A 1 198 ? 1.327 18.938 5.672 1 88.81 198 ARG A O 1
ATOM 1640 N N . GLY A 1 199 ? 0.223 17.891 4.066 1 94.31 199 GLY A N 1
ATOM 1641 C CA . GLY A 1 199 ? -0.927 18.781 4.152 1 94.31 199 GLY A CA 1
ATOM 1642 C C . GLY A 1 199 ? -0.61 20.203 3.76 1 94.31 199 GLY A C 1
ATOM 1643 O O . GLY A 1 199 ? -1.183 21.141 4.312 1 94.31 199 GLY A O 1
ATOM 1644 N N . GLU A 1 200 ? 0.312 20.328 2.783 1 90.69 200 GLU A N 1
ATOM 1645 C CA . GLU A 1 200 ? 0.774 21.688 2.51 1 90.69 200 GLU A CA 1
ATOM 1646 C C . GLU A 1 200 ? 0.833 21.953 1.011 1 90.69 200 GLU A C 1
ATOM 1648 O O . GLU A 1 200 ? 1.161 23.062 0.589 1 90.69 200 GLU A O 1
ATOM 1653 N N . ASP A 1 201 ? 0.483 20.984 0.19 1 93.06 201 ASP A N 1
ATOM 1654 C CA . ASP A 1 201 ? 0.535 21.188 -1.253 1 93.06 201 ASP A CA 1
ATOM 1655 C C . ASP A 1 201 ? -0.376 22.344 -1.674 1 93.06 201 ASP A C 1
ATOM 1657 O O . ASP A 1 201 ? -1.59 22.281 -1.462 1 93.06 201 ASP A O 1
ATOM 1661 N N . GLU A 1 202 ? 0.226 23.328 -2.311 1 93.31 202 GLU A N 1
ATOM 1662 C CA . GLU A 1 202 ? -0.502 24.547 -2.625 1 93.31 202 GLU A CA 1
ATOM 1663 C C . GLU A 1 202 ? -1.632 24.281 -3.615 1 93.31 202 GLU A C 1
ATOM 1665 O O . GLU A 1 202 ? -2.709 24.875 -3.514 1 93.31 202 GLU A O 1
ATOM 1670 N N . LYS A 1 203 ? -1.346 23.5 -4.586 1 95.5 203 LYS A N 1
ATOM 1671 C CA . LYS A 1 203 ? -2.359 23.188 -5.59 1 95.5 203 LYS A CA 1
ATOM 1672 C C . LYS A 1 203 ? -3.547 22.453 -4.965 1 95.5 203 LYS A C 1
ATOM 1674 O O . LYS A 1 203 ? -4.703 22.797 -5.234 1 95.5 203 LYS A O 1
ATOM 1679 N N . ILE A 1 204 ? -3.271 21.562 -4.102 1 97.38 204 ILE A N 1
ATOM 1680 C CA . ILE A 1 204 ? -4.328 20.812 -3.436 1 97.38 204 ILE A CA 1
ATOM 1681 C C . ILE A 1 204 ? -5.074 21.719 -2.461 1 97.38 204 ILE A C 1
ATOM 1683 O O . ILE A 1 204 ? -6.297 21.625 -2.324 1 97.38 204 ILE A O 1
ATOM 1687 N N . LEU A 1 205 ? -4.297 22.562 -1.812 1 97.44 205 LEU A N 1
ATOM 1688 C CA . LEU A 1 205 ? -4.914 23.5 -0.883 1 97.44 205 LEU A CA 1
ATOM 1689 C C . LEU A 1 205 ? -5.965 24.344 -1.59 1 97.44 205 LEU A C 1
ATOM 1691 O O . LEU A 1 205 ? -7.074 24.531 -1.077 1 97.44 205 LEU A O 1
ATOM 1695 N N . LYS A 1 206 ? -5.648 24.812 -2.723 1 97.62 206 LYS A N 1
ATOM 1696 C CA . LYS A 1 206 ? -6.594 25.609 -3.5 1 97.62 206 LYS A CA 1
ATOM 1697 C C . LYS A 1 206 ? -7.859 24.812 -3.809 1 97.62 206 LYS A C 1
ATOM 1699 O O . LYS A 1 206 ? -8.969 25.328 -3.693 1 97.62 206 LYS A O 1
ATOM 1704 N N . VAL A 1 207 ? -7.734 23.578 -4.176 1 98.06 207 VAL A N 1
ATOM 1705 C CA . VAL A 1 207 ? -8.852 22.703 -4.512 1 98.06 207 VAL A CA 1
ATOM 1706 C C . VAL A 1 207 ? -9.734 22.5 -3.279 1 98.06 207 VAL A C 1
ATOM 1708 O O . V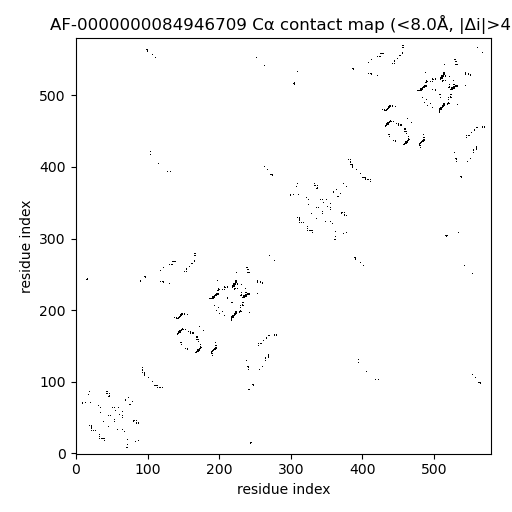AL A 1 207 ? -10.961 22.625 -3.355 1 98.06 207 VAL A O 1
ATOM 1711 N N . VAL A 1 208 ? -9.094 22.25 -2.188 1 98.12 208 VAL A N 1
ATOM 1712 C CA . VAL A 1 208 ? -9.82 21.969 -0.954 1 98.12 208 VAL A CA 1
ATOM 1713 C C . VAL A 1 208 ? -10.555 23.219 -0.483 1 98.12 208 VAL A C 1
ATOM 1715 O O . VAL A 1 208 ? -11.672 23.141 0.018 1 98.12 208 VAL A O 1
ATOM 1718 N N . GLN A 1 209 ? -9.914 24.344 -0.629 1 97.69 209 GLN A N 1
ATOM 1719 C CA . GLN A 1 209 ? -10.555 25.609 -0.274 1 97.69 209 GLN A CA 1
ATOM 1720 C C . GLN A 1 209 ? -11.82 25.844 -1.1 1 97.69 209 GLN A C 1
ATOM 1722 O O . GLN A 1 209 ? -12.844 26.266 -0.566 1 97.69 209 GLN A O 1
ATOM 1727 N N . GLU A 1 210 ? -11.727 25.531 -2.336 1 97.5 210 GLU A N 1
ATOM 1728 C CA . GLU A 1 210 ? -12.875 25.688 -3.217 1 97.5 210 GLU A CA 1
ATOM 1729 C C . GLU A 1 210 ? -13.984 24.703 -2.861 1 97.5 210 GLU A C 1
ATOM 1731 O O . GLU A 1 210 ? -15.164 25.062 -2.848 1 97.5 210 GLU A O 1
ATOM 1736 N N . LEU A 1 211 ? -13.656 23.484 -2.551 1 97.38 211 LEU A N 1
ATOM 1737 C CA . LEU A 1 211 ? -14.633 22.469 -2.178 1 97.38 211 LEU A CA 1
ATOM 1738 C C . LEU A 1 211 ? -15.32 22.828 -0.864 1 97.38 211 LEU A C 1
ATOM 1740 O O . LEU A 1 211 ? -16.5 22.547 -0.687 1 97.38 211 LEU A O 1
ATOM 1744 N N . HIS A 1 212 ? -14.539 23.391 -0.034 1 96.44 212 HIS A N 1
ATOM 1745 C CA . HIS A 1 212 ? -15.008 23.734 1.303 1 96.44 212 HIS A CA 1
ATOM 1746 C C . HIS A 1 212 ? -16.156 24.75 1.242 1 96.44 212 HIS A C 1
ATOM 1748 O O . HIS A 1 212 ? -16.953 24.844 2.176 1 96.44 212 HIS A O 1
ATOM 1754 N N . LYS A 1 213 ? -16.219 25.5 0.208 1 94.94 213 LYS A N 1
ATOM 1755 C CA . LYS A 1 213 ? -17.281 26.484 0.041 1 94.94 213 LYS A CA 1
ATOM 1756 C C . LYS A 1 213 ? -18.641 25.797 -0.08 1 94.94 213 LYS A C 1
ATOM 1758 O O . LYS A 1 213 ? -19.672 26.406 0.217 1 94.94 213 LYS A O 1
ATOM 1763 N N . ASN A 1 214 ? -18.672 24.594 -0.538 1 91.81 214 ASN A N 1
ATOM 1764 C CA . ASN A 1 214 ? -19.906 23.797 -0.612 1 91.81 214 ASN A CA 1
ATOM 1765 C C . ASN A 1 214 ? -20.141 23.016 0.68 1 91.81 214 ASN A C 1
ATOM 1767 O O . ASN A 1 214 ? -19.578 21.953 0.883 1 91.81 214 ASN A O 1
ATOM 1771 N N . LYS A 1 215 ? -21.062 23.391 1.429 1 89 215 LYS A N 1
ATOM 1772 C CA . LYS A 1 215 ? -21.281 22.844 2.762 1 89 215 LYS A CA 1
ATOM 1773 C C . LYS A 1 215 ? -22 21.5 2.686 1 89 215 LYS A C 1
ATOM 1775 O O . LYS A 1 215 ? -22.062 20.766 3.674 1 89 215 LYS A O 1
ATOM 1780 N N . GLU A 1 216 ? -22.422 21.125 1.551 1 90.19 216 GLU A N 1
ATOM 1781 C CA . GLU A 1 216 ? -23.109 19.844 1.381 1 90.19 216 GLU A CA 1
ATOM 1782 C C . GLU A 1 216 ? -22.125 18.703 1.191 1 90.19 216 GLU A C 1
ATOM 1784 O O . GLU A 1 216 ? -22.5 17.531 1.303 1 90.19 216 GLU A O 1
ATOM 1789 N N . ILE A 1 217 ? -20.922 19.078 0.934 1 93.38 217 ILE A N 1
ATOM 1790 C CA . ILE A 1 217 ? -19.922 18.062 0.668 1 93.38 217 ILE A CA 1
ATOM 1791 C C . ILE A 1 217 ? -19.047 17.844 1.909 1 93.38 217 ILE A C 1
ATOM 1793 O O . ILE A 1 217 ? -18.594 18.812 2.527 1 93.38 217 ILE A O 1
ATOM 1797 N N . LYS A 1 218 ? -18.906 16.625 2.309 1 97.5 218 LYS A N 1
ATOM 1798 C CA . LYS A 1 218 ? -17.984 16.297 3.393 1 97.5 218 LYS A CA 1
ATOM 1799 C C . LYS A 1 218 ? -16.578 16.031 2.859 1 97.5 218 LYS A C 1
ATOM 1801 O O . LYS A 1 218 ? -16.391 15.234 1.939 1 97.5 218 LYS A O 1
ATOM 1806 N N . ILE A 1 219 ? -15.656 16.766 3.412 1 98.56 219 ILE A N 1
ATOM 1807 C CA . ILE A 1 219 ? -14.258 16.609 3.023 1 98.56 219 ILE A CA 1
ATOM 1808 C C . ILE A 1 219 ? -13.484 15.938 4.156 1 98.56 219 ILE A C 1
ATOM 1810 O O . ILE A 1 219 ? -13.484 16.422 5.289 1 98.56 219 ILE A O 1
ATOM 1814 N N . ILE A 1 220 ? -12.82 14.812 3.857 1 98.75 220 ILE A N 1
ATOM 1815 C CA . ILE A 1 220 ? -12.055 14.047 4.836 1 98.75 220 ILE A CA 1
ATOM 1816 C C . ILE A 1 220 ? -10.586 14.016 4.438 1 98.75 220 ILE A C 1
ATOM 1818 O O . ILE A 1 220 ? -10.242 13.602 3.326 1 98.75 220 ILE A O 1
ATOM 1822 N N . ALA A 1 221 ? -9.695 14.438 5.297 1 98.62 221 ALA A N 1
ATOM 1823 C CA . ALA A 1 221 ? -8.266 14.414 5.031 1 98.62 221 ALA A CA 1
ATOM 1824 C C . ALA A 1 221 ? -7.617 13.156 5.602 1 98.62 221 ALA A C 1
ATOM 1826 O O . ALA A 1 221 ? -7.949 12.727 6.711 1 98.62 221 ALA A O 1
ATOM 1827 N N . ILE A 1 222 ? -6.824 12.508 4.82 1 98.56 222 ILE A N 1
ATOM 1828 C CA . ILE A 1 222 ? -5.797 11.594 5.312 1 98.56 222 ILE A CA 1
ATOM 1829 C C . ILE A 1 222 ? -4.426 12.258 5.207 1 98.56 222 ILE A C 1
ATOM 1831 O O . ILE A 1 222 ? -3.91 12.461 4.105 1 98.56 222 ILE A O 1
ATOM 1835 N N . THR A 1 223 ? -3.895 12.68 6.359 1 96.81 223 THR A N 1
ATOM 1836 C CA . THR A 1 223 ? -2.672 13.477 6.379 1 96.81 223 THR A CA 1
ATOM 1837 C C . THR A 1 223 ? -1.841 13.156 7.621 1 96.81 223 THR A C 1
ATOM 1839 O O . THR A 1 223 ? -2.354 12.602 8.594 1 96.81 223 THR A O 1
ATOM 1842 N N . GLY A 1 224 ? -0.6 13.414 7.473 1 91.5 224 GLY A N 1
ATOM 1843 C CA . GLY A 1 224 ? 0.284 13.227 8.617 1 91.5 224 GLY A CA 1
ATOM 1844 C C . GLY A 1 224 ? 0.325 14.43 9.539 1 91.5 224 GLY A C 1
ATOM 1845 O O . GLY A 1 224 ? 0.888 14.352 10.633 1 91.5 224 GLY A O 1
ATOM 1846 N N . ARG A 1 225 ? -0.29 15.5 9.141 1 88 225 ARG A N 1
ATOM 1847 C CA . ARG A 1 225 ? -0.273 16.734 9.914 1 88 225 ARG A CA 1
ATOM 1848 C C . ARG A 1 225 ? -1.686 17.266 10.125 1 88 225 ARG A C 1
ATOM 1850 O O . ARG A 1 225 ? -2.227 17.953 9.258 1 88 225 ARG A O 1
ATOM 1857 N N . LYS A 1 226 ? -2.203 17.047 11.305 1 86.38 226 LYS A N 1
ATOM 1858 C CA . LYS A 1 226 ? -3.604 17.344 11.594 1 86.38 226 LYS A CA 1
ATOM 1859 C C . LYS A 1 226 ? -3.85 18.844 11.633 1 86.38 226 LYS A C 1
ATOM 1861 O O . LYS A 1 226 ? -4.984 19.297 11.477 1 86.38 226 LYS A O 1
ATOM 1866 N N . ASP A 1 227 ? -2.799 19.641 11.859 1 86.12 227 ASP A N 1
ATOM 1867 C CA . ASP A 1 227 ? -2.951 21.094 11.953 1 86.12 227 ASP A CA 1
ATOM 1868 C C . ASP A 1 227 ? -2.455 21.781 10.68 1 86.12 227 ASP A C 1
ATOM 1870 O O . ASP A 1 227 ? -2.205 22.984 10.672 1 86.12 227 ASP A O 1
ATOM 1874 N N . SER A 1 228 ? -2.326 21.016 9.648 1 89.88 228 SER A N 1
ATOM 1875 C CA . SER A 1 228 ? -1.825 21.547 8.383 1 89.88 228 SER A CA 1
ATOM 1876 C C . SER A 1 228 ? -2.854 22.453 7.719 1 89.88 228 SER A C 1
ATOM 1878 O O . SER A 1 228 ? -4.035 22.422 8.055 1 89.88 228 SER A O 1
ATOM 1880 N N . PRO A 1 229 ? -2.385 23.297 6.773 1 94.75 229 PRO A N 1
ATOM 1881 C CA . PRO A 1 229 ? -3.312 24.156 6.043 1 94.75 229 PRO A CA 1
ATOM 1882 C C . PRO A 1 229 ? -4.43 23.375 5.355 1 94.75 229 PRO A C 1
ATOM 1884 O O . PRO A 1 229 ? -5.59 23.781 5.398 1 94.75 229 PRO A O 1
ATOM 1887 N N . ILE A 1 230 ? -4.156 22.25 4.793 1 97.12 230 ILE A N 1
ATOM 1888 C CA . ILE A 1 230 ? -5.164 21.453 4.102 1 97.12 230 ILE A CA 1
ATOM 1889 C C . ILE A 1 230 ? -6.164 20.906 5.113 1 97.12 230 ILE A C 1
ATOM 1891 O O . ILE A 1 230 ? -7.375 20.953 4.887 1 97.12 230 ILE A O 1
ATOM 1895 N N . ALA A 1 231 ? -5.633 20.438 6.215 1 95.69 231 ALA A N 1
ATOM 1896 C CA . ALA A 1 231 ? -6.484 19.828 7.238 1 95.69 231 ALA A CA 1
ATOM 1897 C C . ALA A 1 231 ? -7.492 20.844 7.777 1 95.69 231 ALA A C 1
ATOM 1899 O O . ALA A 1 231 ? -8.625 20.484 8.109 1 95.69 231 ALA A O 1
ATOM 1900 N N . ARG A 1 232 ? -7.148 22.094 7.766 1 95.88 232 ARG A N 1
ATOM 1901 C CA . ARG A 1 232 ? -7.98 23.141 8.336 1 95.88 232 ARG A CA 1
ATOM 1902 C C . ARG A 1 232 ? -9.266 23.328 7.527 1 95.88 232 ARG A C 1
ATOM 1904 O O . ARG A 1 232 ? -10.266 23.812 8.047 1 95.88 232 ARG A O 1
ATOM 1911 N N . TYR A 1 233 ? -9.297 22.922 6.348 1 97.5 233 TYR A N 1
ATOM 1912 C CA . TYR A 1 233 ? -10.453 23.109 5.488 1 97.5 233 TYR A CA 1
ATOM 1913 C C . TYR A 1 233 ? -11.211 21.797 5.301 1 97.5 233 TYR A C 1
ATOM 1915 O O . TYR A 1 233 ? -12.109 21.703 4.457 1 97.5 233 TYR A O 1
ATOM 1923 N N . CYS A 1 234 ? -10.875 20.797 6.031 1 98 234 CYS A N 1
ATOM 1924 C CA . CYS A 1 234 ? -11.547 19.5 5.953 1 98 234 CYS A CA 1
ATOM 1925 C C . CYS A 1 234 ? -12.477 19.297 7.148 1 98 234 CYS A C 1
ATOM 1927 O O . CYS A 1 234 ? -12.242 19.859 8.227 1 98 234 CYS A O 1
ATOM 1929 N N . ASP A 1 235 ? -13.508 18.531 6.988 1 97.94 235 ASP A N 1
ATOM 1930 C CA . ASP A 1 235 ? -14.492 18.266 8.031 1 97.94 235 ASP A CA 1
ATOM 1931 C C . ASP A 1 235 ? -13.984 17.219 9.023 1 97.94 235 ASP A C 1
ATOM 1933 O O . ASP A 1 235 ? -14.312 17.266 10.211 1 97.94 235 ASP A O 1
ATOM 1937 N N . GLU A 1 236 ? -13.273 16.234 8.555 1 97.81 236 GLU A N 1
ATOM 1938 C CA . GLU A 1 236 ? -12.664 15.172 9.352 1 97.81 236 GLU A CA 1
ATOM 1939 C C . GLU A 1 236 ? -11.211 14.945 8.961 1 97.81 236 GLU A C 1
ATOM 1941 O O . GLU A 1 236 ? -10.844 15.109 7.793 1 97.81 236 GLU A O 1
ATOM 1946 N N . ILE A 1 237 ? -10.469 14.633 9.969 1 97.31 237 ILE A N 1
ATOM 1947 C CA . ILE A 1 237 ? -9.047 14.383 9.742 1 97.31 237 ILE A CA 1
ATOM 1948 C C . ILE A 1 237 ? -8.68 13 10.266 1 97.31 237 ILE A C 1
ATOM 1950 O O . ILE A 1 237 ? -8.789 12.727 11.461 1 97.31 237 ILE A O 1
ATOM 1954 N N . LEU A 1 238 ? -8.336 12.133 9.352 1 97.88 238 LEU A N 1
ATOM 1955 C CA . LEU A 1 238 ? -7.723 10.852 9.703 1 97.88 238 LEU A CA 1
ATOM 1956 C C . LEU A 1 238 ? -6.203 10.961 9.695 1 97.88 238 LEU A C 1
ATOM 1958 O O . LEU A 1 238 ? -5.594 11.094 8.633 1 97.88 238 LEU A O 1
ATOM 1962 N N . SER A 1 239 ? -5.617 10.859 10.844 1 93.5 239 SER A N 1
ATOM 1963 C CA . SER A 1 239 ? -4.195 11.133 11.023 1 93.5 239 SER A CA 1
ATOM 1964 C C . SER A 1 239 ? -3.355 9.891 10.734 1 93.5 239 SER A C 1
ATOM 1966 O O . SER A 1 239 ? -3.426 8.898 11.461 1 93.5 239 SER A O 1
ATOM 1968 N N . ALA A 1 240 ? -2.613 9.953 9.648 1 96 240 ALA A N 1
ATOM 1969 C CA . ALA A 1 240 ? -1.587 8.953 9.375 1 96 240 ALA A CA 1
ATOM 1970 C C . ALA A 1 240 ? -0.246 9.359 9.977 1 96 240 ALA A C 1
ATOM 1972 O O . ALA A 1 240 ? -0.061 10.508 10.375 1 96 240 ALA A O 1
ATOM 1973 N N . ILE A 1 241 ? 0.63 8.398 10.016 1 90.88 241 ILE A N 1
ATOM 1974 C CA . ILE A 1 241 ? 1.943 8.664 10.586 1 90.88 241 ILE A CA 1
ATOM 1975 C C . ILE A 1 241 ? 2.814 9.391 9.562 1 90.88 241 ILE A C 1
ATOM 1977 O O . ILE A 1 241 ? 2.844 9.016 8.391 1 90.88 241 ILE A O 1
ATOM 1981 N N . HIS A 1 242 ? 3.416 10.414 10.039 1 85.25 242 HIS A N 1
ATOM 1982 C CA . HIS A 1 242 ? 4.301 11.203 9.18 1 85.25 242 HIS A CA 1
ATOM 1983 C C . HIS A 1 242 ? 5.672 11.383 9.828 1 85.25 242 HIS A C 1
ATOM 1985 O O . HIS A 1 242 ? 5.766 11.641 11.031 1 85.25 242 HIS A O 1
ATOM 1991 N N . ILE A 1 243 ? 6.633 11.047 9.008 1 78.62 243 ILE A N 1
ATOM 1992 C CA . ILE A 1 243 ? 8.023 11.344 9.344 1 78.62 243 ILE A CA 1
ATOM 1993 C C . ILE A 1 243 ? 8.648 12.203 8.242 1 78.62 243 ILE A C 1
ATOM 1995 O O . ILE A 1 243 ? 8.383 12 7.059 1 78.62 243 ILE A O 1
ATOM 1999 N N . GLY A 1 244 ? 9.492 13.156 8.625 1 74.69 244 GLY A N 1
ATOM 2000 C CA . GLY A 1 244 ? 9.969 14.133 7.664 1 74.69 244 GLY A CA 1
ATOM 2001 C C . GLY A 1 244 ? 11.188 13.664 6.891 1 74.69 244 GLY A C 1
ATOM 2002 O O . GLY A 1 244 ? 11.445 14.133 5.777 1 74.69 244 GLY A O 1
ATOM 2003 N N . SER A 1 245 ? 11.898 12.742 7.367 1 76.12 245 SER A N 1
ATOM 2004 C CA . SER A 1 245 ? 13.211 12.43 6.812 1 76.12 245 SER A CA 1
ATOM 2005 C C . SER A 1 245 ? 13.133 11.266 5.832 1 76.12 245 SER A C 1
ATOM 2007 O O . SER A 1 245 ? 12.508 10.242 6.121 1 76.12 245 SER A O 1
ATOM 2009 N N . PHE A 1 246 ? 13.867 11.508 4.668 1 79.25 246 PHE A N 1
ATOM 2010 C CA . PHE A 1 246 ? 13.992 10.43 3.689 1 79.25 246 PHE A CA 1
ATOM 2011 C C . PHE A 1 246 ? 14.688 9.219 4.301 1 79.25 246 PHE A C 1
ATOM 2013 O O . PHE A 1 246 ? 14.258 8.086 4.098 1 79.25 246 PHE A O 1
ATOM 2020 N N . VAL A 1 247 ? 15.672 9.5 5.082 1 77.69 247 VAL A N 1
ATOM 2021 C CA . VAL A 1 247 ? 16.5 8.43 5.625 1 77.69 247 VAL A CA 1
ATOM 2022 C C . VAL A 1 247 ? 15.695 7.617 6.637 1 77.69 247 VAL A C 1
ATOM 2024 O O . VAL A 1 247 ? 16.016 6.457 6.902 1 77.69 247 VAL A O 1
ATOM 2027 N N . GLU A 1 248 ? 14.68 8.227 7.109 1 81.06 248 GLU A N 1
ATOM 2028 C CA . GLU A 1 248 ? 13.828 7.531 8.062 1 81.06 248 GLU A CA 1
ATOM 2029 C C . GLU A 1 248 ? 12.664 6.84 7.363 1 81.06 248 GLU A C 1
ATOM 2031 O O . GLU A 1 248 ? 11.695 6.43 8.008 1 81.06 248 GLU A O 1
ATOM 2036 N N . LEU A 1 249 ? 12.711 6.719 6.09 1 90.38 249 LEU A N 1
ATOM 2037 C CA . LEU A 1 249 ? 11.773 5.949 5.281 1 90.38 249 LEU A CA 1
ATOM 2038 C C . LEU A 1 249 ? 10.375 6.562 5.336 1 90.38 249 LEU A C 1
ATOM 2040 O O . LEU A 1 249 ? 9.391 5.852 5.52 1 90.38 249 LEU A O 1
ATOM 2044 N N . ARG A 1 250 ? 10.32 7.875 5.203 1 87.56 250 ARG A N 1
ATOM 2045 C CA . ARG A 1 250 ? 9.094 8.648 5.348 1 87.56 250 ARG A CA 1
ATOM 2046 C C . ARG A 1 250 ? 8.031 8.172 4.371 1 87.56 250 ARG A C 1
ATOM 2048 O O . ARG A 1 250 ? 6.852 8.078 4.727 1 87.56 250 ARG A O 1
ATOM 2055 N N . ASP A 1 251 ? 8.32 7.898 3.121 1 91.94 251 ASP A N 1
ATOM 2056 C CA . ASP A 1 251 ? 7.359 7.488 2.104 1 91.94 251 ASP A CA 1
ATOM 2057 C C . ASP A 1 251 ? 6.715 6.152 2.469 1 91.94 251 ASP A C 1
ATOM 2059 O O . ASP A 1 251 ? 5.496 5.996 2.369 1 91.94 251 ASP A O 1
ATOM 2063 N N . MET A 1 252 ? 7.551 5.25 2.926 1 94.69 252 MET A N 1
ATOM 2064 C CA . MET A 1 252 ? 7.066 3.93 3.309 1 94.69 252 MET A CA 1
ATOM 2065 C C . MET A 1 252 ? 6.16 4.016 4.535 1 94.69 252 MET A C 1
ATOM 2067 O O . MET A 1 252 ? 5.105 3.377 4.578 1 94.69 252 MET A O 1
ATOM 2071 N N . ILE A 1 253 ? 6.578 4.824 5.445 1 94.19 253 ILE A N 1
ATOM 2072 C CA . ILE A 1 253 ? 5.844 4.945 6.699 1 94.19 253 ILE A CA 1
ATOM 2073 C C . ILE A 1 253 ? 4.453 5.52 6.434 1 94.19 253 ILE A C 1
ATOM 2075 O O . ILE A 1 253 ? 3.451 4.973 6.898 1 94.19 253 ILE A O 1
ATOM 2079 N N . PHE A 1 254 ? 4.402 6.594 5.68 1 95.56 254 PHE A N 1
ATOM 2080 C CA . PHE A 1 254 ? 3.105 7.191 5.375 1 95.56 254 PHE A CA 1
ATOM 2081 C C . PHE A 1 254 ? 2.236 6.219 4.586 1 95.56 254 PHE A C 1
ATOM 2083 O O . PHE A 1 254 ? 1.038 6.094 4.852 1 95.56 254 PHE A O 1
ATOM 2090 N N . GLN A 1 255 ? 2.799 5.516 3.611 1 97.62 255 GLN A N 1
ATOM 2091 C CA . GLN A 1 255 ? 2.074 4.547 2.797 1 97.62 255 GLN A CA 1
ATOM 2092 C C . GLN A 1 255 ? 1.435 3.469 3.668 1 97.62 255 GLN A C 1
ATOM 2094 O O . GLN A 1 255 ? 0.246 3.172 3.525 1 97.62 255 GLN A O 1
ATOM 2099 N N . VAL A 1 256 ? 2.207 2.875 4.578 1 97.81 256 VAL A N 1
ATOM 2100 C CA . VAL A 1 256 ? 1.738 1.797 5.441 1 97.81 256 VAL A CA 1
ATOM 2101 C C . VAL A 1 256 ? 0.631 2.312 6.359 1 97.81 256 VAL A C 1
ATOM 2103 O O . VAL A 1 256 ? -0.4 1.657 6.527 1 97.81 256 VAL A O 1
ATOM 2106 N N . SER A 1 257 ? 0.835 3.473 6.895 1 97.75 257 SER A N 1
ATOM 2107 C CA . SER A 1 257 ? -0.116 4.074 7.824 1 97.75 257 SER A CA 1
ATOM 2108 C C . SER A 1 257 ? -1.438 4.391 7.133 1 97.75 257 SER A C 1
ATOM 2110 O O . SER A 1 257 ? -2.504 3.992 7.609 1 97.75 257 SER A O 1
ATOM 2112 N N . ALA A 1 258 ? -1.359 5.117 6.043 1 98.44 258 ALA A N 1
ATOM 2113 C CA . ALA A 1 258 ? -2.555 5.516 5.301 1 98.44 258 ALA A CA 1
ATOM 2114 C C . ALA A 1 258 ? -3.314 4.293 4.789 1 98.44 258 ALA A C 1
ATOM 2116 O O . ALA A 1 258 ? -4.547 4.266 4.82 1 98.44 258 ALA A O 1
ATOM 2117 N N . GLN A 1 259 ? -2.609 3.305 4.301 1 98.44 259 GLN A N 1
ATOM 2118 C CA . GLN A 1 259 ? -3.234 2.076 3.822 1 98.44 259 GLN A CA 1
ATOM 2119 C C . GLN A 1 259 ? -3.982 1.366 4.945 1 98.44 259 GLN A C 1
ATOM 2121 O O . GLN A 1 259 ? -5.062 0.81 4.727 1 98.44 259 GLN A O 1
ATOM 2126 N N . TYR A 1 260 ? -3.396 1.346 6.102 1 98.31 260 TYR A N 1
ATOM 2127 C CA . TYR A 1 260 ? -4.066 0.742 7.25 1 98.31 260 TYR A CA 1
ATOM 2128 C C . TYR A 1 260 ? -5.395 1.436 7.531 1 98.31 260 TYR A C 1
ATOM 2130 O O . TYR A 1 260 ? -6.406 0.775 7.781 1 98.31 260 TYR A O 1
ATOM 2138 N N . ILE A 1 261 ? -5.41 2.725 7.484 1 98.44 261 ILE A N 1
ATOM 2139 C CA . ILE A 1 261 ? -6.617 3.508 7.711 1 98.44 261 ILE A CA 1
ATOM 2140 C C . ILE A 1 261 ? -7.68 3.129 6.684 1 98.44 261 ILE A C 1
ATOM 2142 O O . ILE A 1 261 ? -8.836 2.881 7.035 1 98.44 261 ILE A O 1
ATOM 2146 N N . ILE A 1 262 ? -7.289 3.068 5.445 1 98.56 262 ILE A N 1
ATOM 2147 C CA . ILE A 1 262 ? -8.188 2.721 4.352 1 98.56 262 ILE A CA 1
ATOM 2148 C C . ILE A 1 262 ? -8.742 1.312 4.562 1 98.56 262 ILE A C 1
ATOM 2150 O O . ILE A 1 262 ? -9.938 1.075 4.387 1 98.56 262 ILE A O 1
ATOM 2154 N N . ASN A 1 263 ? -7.844 0.376 4.973 1 98 263 ASN A N 1
ATOM 2155 C CA . ASN A 1 263 ? -8.258 -1 5.223 1 98 263 ASN A CA 1
ATOM 2156 C C . ASN A 1 263 ? -9.305 -1.073 6.336 1 98 263 ASN A C 1
ATOM 2158 O O . ASN A 1 263 ? -10.242 -1.867 6.258 1 98 263 ASN A O 1
ATOM 2162 N N . CYS A 1 264 ? -9.133 -0.278 7.344 1 96.88 264 CYS A N 1
ATOM 2163 C CA . CYS A 1 264 ? -10.102 -0.234 8.438 1 96.88 264 CYS A CA 1
ATOM 2164 C C . CYS A 1 264 ? -11.453 0.283 7.949 1 96.88 264 CYS A C 1
ATOM 2166 O O . CYS A 1 264 ? -12.492 -0.299 8.258 1 96.88 264 CYS A O 1
ATOM 2168 N N . LEU A 1 265 ? -11.43 1.388 7.191 1 97.69 265 LEU A N 1
ATOM 2169 C CA . LEU A 1 265 ? -12.664 1.952 6.664 1 97.69 265 LEU A CA 1
ATOM 2170 C C . LEU A 1 265 ? -13.391 0.94 5.789 1 97.69 265 LEU A C 1
ATOM 2172 O O . LEU A 1 265 ? -14.602 0.75 5.926 1 97.69 265 LEU A O 1
ATOM 2176 N N . PHE A 1 266 ? -12.641 0.327 4.898 1 97.44 266 PHE A N 1
ATOM 2177 C CA . PHE A 1 266 ? -13.195 -0.708 4.031 1 97.44 266 PHE A CA 1
ATOM 2178 C C . PHE A 1 266 ? -13.859 -1.804 4.855 1 97.44 266 PHE A C 1
ATOM 2180 O O . PHE A 1 266 ? -14.984 -2.215 4.562 1 97.44 266 PHE A O 1
ATOM 2187 N N . SER A 1 267 ? -13.148 -2.26 5.852 1 95 267 SER A N 1
ATOM 2188 C CA . SER A 1 267 ? -13.625 -3.391 6.641 1 95 267 SER A CA 1
ATOM 2189 C C . SER A 1 267 ? -14.867 -3.025 7.445 1 95 267 SER A C 1
ATOM 2191 O O . SER A 1 267 ? -15.758 -3.852 7.625 1 95 267 SER A O 1
ATOM 2193 N N . LEU A 1 268 ? -14.898 -1.827 7.988 1 94.44 268 LEU A N 1
ATOM 2194 C CA . LEU A 1 268 ? -16.078 -1.365 8.703 1 94.44 268 LEU A CA 1
ATOM 2195 C C . LEU A 1 268 ? -17.297 -1.326 7.785 1 94.44 268 LEU A C 1
ATOM 2197 O O . LEU A 1 268 ? -18.375 -1.794 8.156 1 94.44 268 LEU A O 1
ATOM 2201 N N . LEU A 1 269 ? -17.094 -0.768 6.574 1 94.19 269 LEU A N 1
ATOM 2202 C CA . LEU A 1 269 ? -18.188 -0.694 5.598 1 94.19 269 LEU A CA 1
ATOM 2203 C C . LEU A 1 269 ? -18.625 -2.09 5.164 1 94.19 269 LEU A C 1
ATOM 2205 O O . LEU A 1 269 ? -19.812 -2.348 5.004 1 94.19 269 LEU A O 1
ATOM 2209 N N . PHE A 1 270 ? -17.672 -2.973 4.984 1 92.56 270 PHE A N 1
ATOM 2210 C CA . PHE A 1 270 ? -17.922 -4.344 4.559 1 92.56 270 PHE A CA 1
ATOM 2211 C C . PHE A 1 270 ? -18.766 -5.086 5.574 1 92.56 270 PHE A C 1
ATOM 2213 O O . PHE A 1 270 ? -19.766 -5.719 5.215 1 92.56 270 PHE A O 1
ATOM 2220 N N . THR A 1 271 ? -18.438 -4.945 6.848 1 88.38 271 THR A N 1
ATOM 2221 C CA . THR A 1 271 ? -19.141 -5.672 7.91 1 88.38 271 THR A CA 1
ATOM 2222 C C . THR A 1 271 ? -20.562 -5.18 8.055 1 88.38 271 THR A C 1
ATOM 2224 O O . THR A 1 271 ? -21.469 -5.949 8.422 1 88.38 271 THR A O 1
ATOM 2227 N N . ASP A 1 272 ? -20.781 -3.953 7.77 1 88.38 272 ASP A N 1
ATOM 2228 C CA . ASP A 1 272 ? -22.094 -3.344 7.93 1 88.38 272 ASP A CA 1
ATOM 2229 C C . ASP A 1 272 ? -23.078 -3.875 6.883 1 88.38 272 ASP A C 1
ATOM 2231 O O . ASP A 1 272 ? -24.281 -3.951 7.133 1 88.38 272 ASP A O 1
ATOM 2235 N N . ASP A 1 273 ? -22.594 -4.219 5.719 1 90.44 273 ASP A N 1
ATOM 2236 C CA . ASP A 1 273 ? -23.406 -4.754 4.633 1 90.44 273 ASP A CA 1
ATOM 2237 C C . ASP A 1 273 ? -22.828 -6.055 4.094 1 90.44 273 ASP A C 1
ATOM 2239 O O . ASP A 1 273 ? -22.672 -6.219 2.881 1 90.44 273 ASP A O 1
ATOM 2243 N N . TYR A 1 274 ? -22.562 -6.93 4.988 1 88.94 274 TYR A N 1
ATOM 2244 C CA . TYR A 1 274 ? -21.75 -8.109 4.758 1 88.94 274 TYR A CA 1
ATOM 2245 C C . TYR A 1 274 ? -22.359 -9 3.676 1 88.94 274 TYR A C 1
ATOM 2247 O O . TYR A 1 274 ? -21.75 -9.227 2.629 1 88.94 274 TYR A O 1
ATOM 2255 N N . GLN A 1 275 ? -23.578 -9.43 3.766 1 87.5 275 GLN A N 1
ATOM 2256 C CA . GLN A 1 275 ? -24.203 -10.375 2.85 1 87.5 275 GLN A CA 1
ATOM 2257 C C . GLN A 1 275 ? -24.344 -9.781 1.453 1 87.5 275 GLN A C 1
ATOM 2259 O O . GLN A 1 275 ? -24.062 -10.445 0.456 1 87.5 275 GLN A O 1
ATOM 2264 N N . SER A 1 276 ? -24.797 -8.578 1.461 1 92.19 276 SER A N 1
ATOM 2265 C CA . SER A 1 276 ? -24.984 -7.902 0.185 1 92.19 276 SER A CA 1
ATOM 2266 C C . SER A 1 276 ? -23.672 -7.754 -0.571 1 92.19 276 SER A C 1
ATOM 2268 O O . SER A 1 276 ? -23.625 -7.965 -1.784 1 92.19 276 SER A O 1
ATOM 2270 N N . ILE A 1 277 ? -22.609 -7.457 0.073 1 92.75 277 ILE A N 1
ATOM 2271 C CA . ILE A 1 277 ? -21.297 -7.238 -0.54 1 92.75 277 ILE A CA 1
ATOM 2272 C C . ILE A 1 277 ? -20.719 -8.57 -1.002 1 92.75 277 ILE A C 1
ATOM 2274 O O . ILE A 1 277 ? -20.125 -8.656 -2.08 1 92.75 277 ILE A O 1
ATOM 2278 N N . VAL A 1 278 ? -20.891 -9.586 -0.187 1 88.44 278 VAL A N 1
ATOM 2279 C CA . VAL A 1 278 ? -20.422 -10.914 -0.572 1 88.44 278 VAL A CA 1
ATOM 2280 C C . VAL A 1 278 ? -21.109 -11.359 -1.853 1 88.44 278 VAL A C 1
ATOM 2282 O O . VAL A 1 278 ? -20.469 -11.812 -2.797 1 88.44 278 VAL A O 1
ATOM 2285 N N . GLN A 1 279 ? -22.391 -11.18 -1.875 1 90.12 279 GLN A N 1
ATOM 2286 C CA . GLN A 1 279 ? -23.156 -11.547 -3.057 1 90.12 279 GLN A CA 1
ATOM 2287 C C . GLN A 1 279 ? -22.719 -10.75 -4.277 1 90.12 279 GLN A C 1
ATOM 2289 O O . GLN A 1 279 ? -22.609 -11.289 -5.379 1 90.12 279 GLN A O 1
ATOM 2294 N N . PHE A 1 280 ? -22.516 -9.531 -4.062 1 93.44 280 PHE A N 1
ATOM 2295 C CA . PHE A 1 280 ? -22.062 -8.641 -5.125 1 93.44 280 PHE A CA 1
ATOM 2296 C C . PHE A 1 280 ? -20.734 -9.125 -5.715 1 93.44 280 PHE A C 1
ATOM 2298 O O . PHE A 1 280 ? -20.594 -9.203 -6.938 1 93.44 280 PHE A O 1
ATOM 2305 N N . ASN A 1 281 ? -19.781 -9.523 -4.945 1 90.12 281 ASN A N 1
ATOM 2306 C CA . ASN A 1 281 ? -18.469 -9.953 -5.41 1 90.12 281 ASN A CA 1
ATOM 2307 C C . ASN A 1 281 ? -18.531 -11.352 -6.012 1 90.12 281 ASN A C 1
ATOM 2309 O O . ASN A 1 281 ? -17.781 -11.672 -6.934 1 90.12 281 ASN A O 1
ATOM 2313 N N . ASP A 1 282 ? -19.453 -12.148 -5.504 1 86.12 282 ASP A N 1
ATOM 2314 C CA . ASP A 1 282 ? -19.688 -13.445 -6.121 1 86.12 282 ASP A CA 1
ATOM 2315 C C . ASP A 1 282 ? -20.203 -13.297 -7.551 1 86.12 282 ASP A C 1
ATOM 2317 O O . ASP A 1 282 ? -19.766 -14.016 -8.453 1 86.12 282 ASP A O 1
ATOM 2321 N N . GLU A 1 283 ? -21.094 -12.367 -7.688 1 90.31 283 GLU A N 1
ATOM 2322 C CA . GLU A 1 283 ? -21.625 -12.102 -9.023 1 90.31 283 GLU A CA 1
ATOM 2323 C C . GLU A 1 283 ? -20.531 -11.586 -9.953 1 90.31 283 GLU A C 1
ATOM 2325 O O . GLU A 1 283 ? -20.469 -11.977 -11.117 1 90.31 283 GLU A O 1
ATOM 2330 N N . TYR A 1 284 ? -19.734 -10.703 -9.469 1 89.62 284 TYR A N 1
ATOM 2331 C CA . TYR A 1 284 ? -18.594 -10.203 -10.234 1 89.62 284 TYR A CA 1
ATOM 2332 C C . TYR A 1 284 ? -17.703 -11.352 -10.695 1 89.62 284 TYR A C 1
ATOM 2334 O O . TYR A 1 284 ? -17.297 -11.398 -11.859 1 89.62 284 TYR A O 1
ATOM 2342 N N . GLU A 1 285 ? -17.422 -12.289 -9.805 1 82.44 285 GLU A N 1
ATOM 2343 C CA . GLU A 1 285 ? -16.531 -13.398 -10.117 1 82.44 285 GLU A CA 1
ATOM 2344 C C . GLU A 1 285 ? -17.141 -14.289 -11.203 1 82.44 285 GLU A C 1
ATOM 2346 O O . GLU A 1 285 ? -16.406 -14.812 -12.055 1 82.44 285 GLU A O 1
ATOM 2351 N N . LYS A 1 286 ? -18.406 -14.43 -11.188 1 82.56 286 LYS A N 1
ATOM 2352 C CA . LYS A 1 286 ? -19.094 -15.227 -12.203 1 82.56 286 LYS A CA 1
ATOM 2353 C C . LYS A 1 286 ? -18.953 -14.586 -13.578 1 82.56 286 LYS A C 1
ATOM 2355 O O . LYS A 1 286 ? -18.766 -15.281 -14.578 1 82.56 286 LYS A O 1
ATOM 2360 N N . ILE A 1 287 ? -19.047 -13.258 -13.633 1 86.94 287 ILE A N 1
ATOM 2361 C CA . ILE A 1 287 ? -18.922 -12.531 -14.883 1 86.94 287 ILE A CA 1
ATOM 2362 C C . ILE A 1 287 ? -17.469 -12.555 -15.352 1 86.94 287 ILE A C 1
ATOM 2364 O O . ILE A 1 287 ? -17.188 -12.742 -16.547 1 86.94 287 ILE A O 1
ATOM 2368 N N . TYR A 1 288 ? -16.578 -12.344 -14.406 1 76.31 288 TYR A N 1
ATOM 2369 C CA . TYR A 1 288 ? -15.148 -12.266 -14.703 1 76.31 288 TYR A CA 1
ATOM 2370 C C . TYR A 1 288 ? -14.641 -13.578 -15.289 1 76.31 288 TYR A C 1
ATOM 2372 O O . TYR A 1 288 ? -13.82 -13.578 -16.219 1 76.31 288 TYR A O 1
ATOM 2380 N N . LEU A 1 289 ? -15.055 -14.727 -14.852 1 66.56 289 LEU A N 1
ATOM 2381 C CA . LEU A 1 289 ? -14.609 -16.047 -15.266 1 66.56 289 LEU A CA 1
ATOM 2382 C C . LEU A 1 289 ? -15.305 -16.469 -16.562 1 66.56 289 LEU A C 1
ATOM 2384 O O . LEU A 1 289 ? -14.828 -17.375 -17.25 1 66.56 289 LEU A O 1
ATOM 2388 N N . LYS A 1 290 ? -16.391 -15.812 -16.938 1 65.06 290 LYS A N 1
ATOM 2389 C CA . LYS A 1 290 ? -17.047 -16.125 -18.203 1 65.06 290 LYS A CA 1
ATOM 2390 C C . LYS A 1 290 ? -16.281 -15.547 -19.391 1 65.06 290 LYS A C 1
ATOM 2392 O O . LYS A 1 290 ? -16.156 -16.188 -20.438 1 65.06 290 LYS A O 1
ATOM 2397 N N . MET B 1 1 ? 2.266 -41.062 -24.781 1 25.42 1 MET B N 1
ATOM 2398 C CA . MET B 1 1 ? 1.311 -40.062 -25.25 1 25.42 1 MET B CA 1
ATOM 2399 C C . MET B 1 1 ? 0.232 -39.812 -24.219 1 25.42 1 MET B C 1
ATOM 2401 O O . MET B 1 1 ? -0.301 -38.688 -24.125 1 25.42 1 MET B O 1
ATOM 2405 N N . VAL B 1 2 ? -0.277 -40.906 -23.516 1 30.66 2 VAL B N 1
ATOM 2406 C CA . VAL B 1 2 ? -1.298 -40.844 -22.469 1 30.66 2 VAL B CA 1
ATOM 2407 C C . VAL B 1 2 ? -0.701 -40.281 -21.188 1 30.66 2 VAL B C 1
ATOM 2409 O O . VAL B 1 2 ? -1.433 -39.844 -20.297 1 30.66 2 VAL B O 1
ATOM 2412 N N . PHE B 1 3 ? 0.563 -40.5 -20.906 1 32.62 3 PHE B N 1
ATOM 2413 C CA . PHE B 1 3 ? 1.19 -40.062 -19.672 1 32.62 3 PHE B CA 1
ATOM 2414 C C . PHE B 1 3 ? 1.267 -38.531 -19.609 1 32.62 3 PHE B C 1
ATOM 2416 O O . PHE B 1 3 ? 1.398 -37.969 -18.531 1 32.62 3 PHE B O 1
ATOM 2423 N N . ARG B 1 4 ? 1.469 -37.906 -20.719 1 33.03 4 ARG B N 1
ATOM 2424 C CA . ARG B 1 4 ? 1.607 -36.438 -20.719 1 33.03 4 ARG B CA 1
ATOM 2425 C C . ARG B 1 4 ? 0.279 -35.781 -20.391 1 33.03 4 ARG B C 1
ATOM 2427 O O . ARG B 1 4 ? 0.247 -34.594 -20.047 1 33.03 4 ARG B O 1
ATOM 2434 N N . LYS B 1 5 ? -0.844 -36.281 -20.828 1 36.84 5 LYS B N 1
ATOM 2435 C CA . LYS B 1 5 ? -2.146 -35.688 -20.547 1 36.84 5 LYS B CA 1
ATOM 2436 C C . LYS B 1 5 ? -2.475 -35.75 -19.062 1 36.84 5 LYS B C 1
ATOM 2438 O O . LYS B 1 5 ? -3.211 -34.875 -18.547 1 36.84 5 LYS B O 1
ATOM 2443 N N . PHE B 1 6 ? -2.107 -36.75 -18.344 1 32.97 6 PHE B N 1
ATOM 2444 C CA . PHE B 1 6 ? -2.359 -36.875 -16.906 1 32.97 6 PHE B CA 1
ATOM 2445 C C . PHE B 1 6 ? -1.514 -35.875 -16.125 1 32.97 6 PHE B C 1
ATOM 2447 O O . PHE B 1 6 ? -1.917 -35.438 -15.055 1 32.97 6 PHE B O 1
ATOM 2454 N N . ILE B 1 7 ? -0.303 -35.594 -16.562 1 33.34 7 ILE B N 1
ATOM 2455 C CA . ILE B 1 7 ? 0.551 -34.656 -15.836 1 33.34 7 ILE B CA 1
ATOM 2456 C C . ILE B 1 7 ? -0.017 -33.25 -15.945 1 33.34 7 ILE B C 1
ATOM 2458 O O . ILE B 1 7 ? 0.056 -32.469 -14.992 1 33.34 7 ILE B O 1
ATOM 2462 N N . VAL B 1 8 ? -0.588 -32.875 -17.109 1 32.12 8 VAL B N 1
ATOM 2463 C CA . VAL B 1 8 ? -1.094 -31.5 -17.25 1 32.12 8 VAL B CA 1
ATOM 2464 C C . VAL B 1 8 ? -2.328 -31.312 -16.375 1 32.12 8 VAL B C 1
ATOM 2466 O O . VAL B 1 8 ? -2.623 -30.188 -15.938 1 32.12 8 VAL B O 1
ATOM 2469 N N . LYS B 1 9 ? -3.299 -32.219 -16.297 1 35.78 9 LYS B N 1
ATOM 2470 C CA . LYS B 1 9 ? -4.457 -32.125 -15.422 1 35.78 9 LYS B CA 1
ATOM 2471 C C . LYS B 1 9 ? -4.031 -32.031 -13.961 1 35.78 9 LYS B C 1
ATOM 2473 O O . LYS B 1 9 ? -4.676 -31.359 -13.156 1 35.78 9 LYS B O 1
ATOM 2478 N N . TYR B 1 10 ? -3.061 -32.75 -13.492 1 33.59 10 TYR B N 1
ATOM 2479 C CA . TYR B 1 10 ? -2.547 -32.781 -12.125 1 33.59 10 TYR B CA 1
ATOM 2480 C C . TYR B 1 10 ? -1.759 -31.5 -11.836 1 33.59 10 TYR B C 1
ATOM 2482 O O . TYR B 1 10 ? -1.556 -31.141 -10.672 1 33.59 10 TYR B O 1
ATOM 2490 N N . GLU B 1 11 ? -1.104 -31 -12.75 1 33.81 11 GLU B N 1
ATOM 2491 C CA . GLU B 1 11 ? -0.275 -29.812 -12.531 1 33.81 11 GLU B CA 1
ATOM 2492 C C . GLU B 1 11 ? -1.122 -28.625 -12.117 1 33.81 11 GLU B C 1
ATOM 2494 O O . GLU B 1 11 ? -0.657 -27.75 -11.375 1 33.81 11 GLU B O 1
ATOM 2499 N N . TRP B 1 12 ? -2.248 -28.5 -12.641 1 32.25 12 TRP B N 1
ATOM 2500 C CA . TRP B 1 12 ? -3.133 -27.422 -12.234 1 32.25 12 TRP B CA 1
ATOM 2501 C C . TRP B 1 12 ? -3.525 -27.547 -10.766 1 32.25 12 TRP B C 1
ATOM 2503 O O . TRP B 1 12 ? -3.678 -26.547 -10.07 1 32.25 12 TRP B O 1
ATOM 2513 N N . VAL B 1 13 ? -3.781 -28.734 -10.281 1 38.28 13 VAL B N 1
ATOM 2514 C CA . VAL B 1 13 ? -4.184 -28.984 -8.898 1 38.28 13 VAL B CA 1
ATOM 2515 C C . VAL B 1 13 ? -3.031 -28.625 -7.961 1 38.28 13 VAL B C 1
ATOM 2517 O O . VAL B 1 13 ? -3.256 -28.219 -6.82 1 38.28 13 VAL B O 1
ATOM 2520 N N . ILE B 1 14 ? -1.861 -28.828 -8.352 1 38.38 14 ILE B N 1
ATOM 2521 C CA . ILE B 1 14 ? -0.716 -28.672 -7.461 1 38.38 14 ILE B CA 1
ATOM 2522 C C . ILE B 1 14 ? -0.583 -27.219 -7.031 1 38.38 14 ILE B C 1
ATOM 2524 O O . ILE B 1 14 ? -0.266 -26.938 -5.871 1 38.38 14 ILE B O 1
ATOM 2528 N N . ASN B 1 15 ? -0.742 -26.25 -7.859 1 38.16 15 ASN B N 1
ATOM 2529 C CA . ASN B 1 15 ? -0.323 -24.875 -7.59 1 38.16 15 ASN B CA 1
ATOM 2530 C C . ASN B 1 15 ? -1.371 -24.109 -6.777 1 38.16 15 ASN B C 1
ATOM 2532 O O . ASN B 1 15 ? -1.24 -22.906 -6.562 1 38.16 15 ASN B O 1
ATOM 2536 N N . MET B 1 16 ? -2.604 -24.609 -6.637 1 43.91 16 MET B N 1
ATOM 2537 C CA . MET B 1 16 ? -3.627 -23.906 -5.879 1 43.91 16 MET B CA 1
ATOM 2538 C C . MET B 1 16 ? -3.504 -24.188 -4.387 1 43.91 16 MET B C 1
ATOM 2540 O O . MET B 1 16 ? -3.143 -25.312 -3.996 1 43.91 16 MET B O 1
ATOM 2544 N N . ASN B 1 17 ? -3.412 -23.125 -3.6 1 55.5 17 ASN B N 1
ATOM 2545 C CA . ASN B 1 17 ? -3.582 -23.359 -2.17 1 55.5 17 ASN B CA 1
ATOM 2546 C C . ASN B 1 17 ? -4.746 -24.297 -1.888 1 55.5 17 ASN B C 1
ATOM 2548 O O . ASN B 1 17 ? -5.762 -24.266 -2.586 1 55.5 17 ASN B O 1
ATOM 2552 N N . LEU B 1 18 ? -4.379 -25.297 -1.147 1 67.5 18 LEU B N 1
ATOM 2553 C CA . LEU B 1 18 ? -5.32 -26.375 -0.849 1 67.5 18 LEU B CA 1
ATOM 2554 C C . LEU B 1 18 ? -6.688 -25.812 -0.482 1 67.5 18 LEU B C 1
ATOM 2556 O O . LEU B 1 18 ? -7.719 -26.344 -0.9 1 67.5 18 LEU B O 1
ATOM 2560 N N . VAL B 1 19 ? -6.57 -24.688 0.164 1 64.69 19 VAL B N 1
ATOM 2561 C CA . VAL B 1 19 ? -7.828 -24.109 0.598 1 64.69 19 VAL B CA 1
ATOM 2562 C C . VAL B 1 19 ? -8.602 -23.578 -0.613 1 64.69 19 VAL B C 1
ATOM 2564 O O . VAL B 1 19 ? -9.812 -23.781 -0.717 1 64.69 19 VAL B O 1
ATOM 2567 N N . ASP B 1 20 ? -7.938 -23.016 -1.479 1 64.12 20 ASP B N 1
ATOM 2568 C CA . ASP B 1 20 ? -8.547 -22.531 -2.715 1 64.12 20 ASP B CA 1
ATOM 2569 C C . ASP B 1 20 ? -9.078 -23.703 -3.547 1 64.12 20 ASP B C 1
ATOM 2571 O O . ASP B 1 20 ? -10.164 -23.609 -4.125 1 64.12 20 ASP B O 1
ATOM 2575 N N . LEU B 1 21 ? -8.312 -24.625 -3.607 1 70.81 21 LEU B N 1
ATOM 2576 C CA . LEU B 1 21 ? -8.68 -25.828 -4.336 1 70.81 21 LEU B CA 1
ATOM 2577 C C . LEU B 1 21 ? -9.945 -26.453 -3.752 1 70.81 21 LEU B C 1
ATOM 2579 O O . LEU B 1 21 ? -10.852 -26.844 -4.496 1 70.81 21 LEU B O 1
ATOM 2583 N N . LEU B 1 22 ? -9.992 -26.453 -2.439 1 77.31 22 LEU B N 1
ATOM 2584 C CA . LEU B 1 22 ? -11.117 -27.078 -1.769 1 77.31 22 LEU B CA 1
ATOM 2585 C C . LEU B 1 22 ? -12.383 -26.234 -1.894 1 77.31 22 LEU B C 1
ATOM 2587 O O . LEU B 1 22 ? -13.492 -26.75 -1.836 1 77.31 22 LEU B O 1
ATOM 2591 N N . ASN B 1 23 ? -12.07 -24.969 -2.15 1 69.5 23 ASN B N 1
ATOM 2592 C CA . ASN B 1 23 ? -13.203 -24.047 -2.285 1 69.5 23 ASN B CA 1
ATOM 2593 C C . ASN B 1 23 ? -13.719 -24.016 -3.721 1 69.5 23 ASN B C 1
ATOM 2595 O O . ASN B 1 23 ? -14.789 -23.469 -3.982 1 69.5 23 ASN B O 1
ATOM 2599 N N . ASP B 1 24 ? -12.945 -24.531 -4.551 1 64.5 24 ASP B N 1
ATOM 2600 C CA . ASP B 1 24 ? -13.359 -24.531 -5.953 1 64.5 24 ASP B CA 1
ATOM 2601 C C . ASP B 1 24 ? -14.336 -25.672 -6.23 1 64.5 24 ASP B C 1
ATOM 2603 O O . ASP B 1 24 ? -13.922 -26.766 -6.633 1 64.5 24 ASP B O 1
ATOM 2607 N N . SER B 1 25 ? -15.602 -25.406 -6.133 1 67.75 25 SER B N 1
ATOM 2608 C CA . SER B 1 25 ? -16.641 -26.422 -6.223 1 67.75 25 SER B CA 1
ATOM 2609 C C . SER B 1 25 ? -16.812 -26.922 -7.656 1 67.75 25 SER B C 1
ATOM 2611 O O . SER B 1 25 ? -17.281 -28.031 -7.879 1 67.75 25 SER B O 1
ATOM 2613 N N . LYS B 1 26 ? -16.422 -26.172 -8.633 1 70.12 26 LYS B N 1
ATOM 2614 C CA . LYS B 1 26 ? -16.672 -26.516 -10.031 1 70.12 26 LYS B CA 1
ATOM 2615 C C . LYS B 1 26 ? -15.844 -27.719 -10.461 1 70.12 26 LYS B C 1
ATOM 2617 O O . LYS B 1 26 ? -16.219 -28.438 -11.398 1 70.12 26 LYS B O 1
ATOM 2622 N N . GLN B 1 27 ? -14.891 -27.984 -9.742 1 68.5 27 GLN B N 1
ATOM 2623 C CA . GLN B 1 27 ? -13.977 -29.047 -10.164 1 68.5 27 GLN B CA 1
ATOM 2624 C C . GLN B 1 27 ? -14.352 -30.375 -9.516 1 68.5 27 GLN B C 1
ATOM 2626 O O . GLN B 1 27 ? -13.82 -31.422 -9.891 1 68.5 27 GLN B O 1
ATOM 2631 N N . PHE B 1 28 ? -15.344 -30.297 -8.648 1 80.69 28 PHE B N 1
ATOM 2632 C CA . PHE B 1 28 ? -15.609 -31.484 -7.848 1 80.69 28 PHE B CA 1
ATOM 2633 C C . PHE B 1 28 ? -17.047 -31.938 -8.008 1 80.69 28 PHE B C 1
ATOM 2635 O O . PHE B 1 28 ? -17.938 -31.125 -8.297 1 80.69 28 PHE B O 1
ATOM 2642 N N . ASN B 1 29 ? -17.281 -33.25 -8.062 1 83.12 29 ASN B N 1
ATOM 2643 C CA . ASN B 1 29 ? -18.641 -33.75 -8.039 1 83.12 29 ASN B CA 1
ATOM 2644 C C . ASN B 1 29 ? -19.297 -33.531 -6.676 1 83.12 29 ASN B C 1
ATOM 2646 O O . ASN B 1 29 ? -18.688 -33 -5.766 1 83.12 29 ASN B O 1
ATOM 2650 N N . GLU B 1 30 ? -20.547 -33.969 -6.605 1 84.75 30 GLU B N 1
ATOM 2651 C CA . GLU B 1 30 ? -21.328 -33.688 -5.406 1 84.75 30 GLU B CA 1
ATOM 2652 C C . GLU B 1 30 ? -20.656 -34.281 -4.164 1 84.75 30 GLU B C 1
ATOM 2654 O O . GLU B 1 30 ? -20.547 -33.594 -3.141 1 84.75 30 GLU B O 1
ATOM 2659 N N . THR B 1 31 ? -20.234 -35.469 -4.293 1 86.06 31 THR B N 1
ATOM 2660 C CA . THR B 1 31 ? -19.578 -36.156 -3.176 1 86.06 31 THR B CA 1
ATOM 2661 C C . THR B 1 31 ? -18.281 -35.438 -2.795 1 86.06 31 THR B C 1
ATOM 2663 O O . THR B 1 31 ? -18.016 -35.219 -1.612 1 86.06 31 THR B O 1
ATOM 2666 N N . GLN B 1 32 ? -17.516 -35 -3.742 1 87.31 32 GLN B N 1
ATOM 2667 C CA . GLN B 1 32 ? -16.234 -34.312 -3.525 1 87.31 32 GLN B CA 1
ATOM 2668 C C . GLN B 1 32 ? -16.469 -32.938 -2.916 1 87.31 32 GLN B C 1
ATOM 2670 O O . GLN B 1 32 ? -15.703 -32.5 -2.047 1 87.31 32 GLN B O 1
ATOM 2675 N N . ASN B 1 33 ? -17.516 -32.375 -3.299 1 87.06 33 ASN B N 1
ATOM 2676 C CA . ASN B 1 33 ? -17.828 -31.078 -2.746 1 87.06 33 ASN B CA 1
ATOM 2677 C C . ASN B 1 33 ? -18.172 -31.156 -1.262 1 87.06 33 ASN B C 1
ATOM 2679 O O . ASN B 1 33 ? -17.812 -30.281 -0.484 1 87.06 33 ASN B O 1
ATOM 2683 N N . ILE B 1 34 ? -18.859 -32.188 -0.972 1 86.31 34 ILE B N 1
ATOM 2684 C CA . ILE B 1 34 ? -19.188 -32.438 0.433 1 86.31 34 ILE B CA 1
ATOM 2685 C C . ILE B 1 34 ? -17.891 -32.594 1.233 1 86.31 34 ILE B C 1
ATOM 2687 O O . ILE B 1 34 ? -17.734 -32.031 2.312 1 86.31 34 ILE B O 1
ATOM 2691 N N . ILE B 1 35 ? -16.922 -33.281 0.694 1 90.31 35 ILE B N 1
ATOM 2692 C CA . ILE B 1 35 ? -15.625 -33.531 1.324 1 90.31 35 ILE B CA 1
ATOM 2693 C C . ILE B 1 35 ? -14.883 -32.188 1.459 1 90.31 35 ILE B C 1
ATOM 2695 O O . ILE B 1 35 ? -14.375 -31.859 2.535 1 90.31 35 ILE B O 1
ATOM 2699 N N . CYS B 1 36 ? -14.883 -31.422 0.455 1 85.38 36 CYS B N 1
ATOM 2700 C CA . CYS B 1 36 ? -14.195 -30.141 0.439 1 85.38 36 CYS B CA 1
ATOM 2701 C C . CYS B 1 36 ? -14.766 -29.203 1.505 1 85.38 36 CYS B C 1
ATOM 2703 O O . CYS B 1 36 ? -14.016 -28.609 2.283 1 85.38 36 CYS B O 1
ATOM 2705 N N . GLN B 1 37 ? -16.031 -29.203 1.575 1 80.81 37 GLN B N 1
ATOM 2706 C CA . GLN B 1 37 ? -16.703 -28.312 2.521 1 80.81 37 GLN B CA 1
ATOM 2707 C C . GLN B 1 37 ? -16.438 -28.734 3.961 1 80.81 37 GLN B C 1
ATOM 2709 O O . GLN B 1 37 ? -16.188 -27.891 4.824 1 80.81 37 GLN B O 1
ATOM 2714 N N . TYR B 1 38 ? -16.453 -30 4.117 1 85.44 38 TYR B N 1
ATOM 2715 C CA . TYR B 1 38 ? -16.172 -30.469 5.461 1 85.44 38 TYR B CA 1
ATOM 2716 C C . TYR B 1 38 ? -14.734 -30.141 5.863 1 85.44 38 TYR B C 1
ATOM 2718 O O . TYR B 1 38 ? -14.492 -29.656 6.977 1 85.44 38 TYR B O 1
ATOM 2726 N N . ILE B 1 39 ? -13.805 -30.328 4.953 1 85.31 39 ILE B N 1
ATOM 2727 C CA . ILE B 1 39 ? -12.398 -30.047 5.227 1 85.31 39 ILE B CA 1
ATOM 2728 C C . ILE B 1 39 ? -12.211 -28.562 5.523 1 85.31 39 ILE B C 1
ATOM 2730 O O . ILE B 1 39 ? -11.523 -28.203 6.48 1 85.31 39 ILE B O 1
ATOM 2734 N N . LEU B 1 40 ? -12.906 -27.828 4.773 1 76.88 40 LEU B N 1
ATOM 2735 C CA . LEU B 1 40 ? -12.781 -26.375 4.922 1 76.88 40 LEU B CA 1
ATOM 2736 C C . LEU B 1 40 ? -13.383 -25.906 6.242 1 76.88 40 LEU B C 1
ATOM 2738 O O . LEU B 1 40 ? -12.812 -25.047 6.918 1 76.88 40 LEU B O 1
ATOM 2742 N N . ASN B 1 41 ? -14.469 -26.5 6.66 1 72.81 41 ASN B N 1
ATOM 2743 C CA . ASN B 1 41 ? -15.211 -26.078 7.84 1 72.81 41 ASN B CA 1
ATOM 2744 C C . ASN B 1 41 ? -14.641 -26.703 9.109 1 72.81 41 ASN B C 1
ATOM 2746 O O . ASN B 1 41 ? -14.883 -26.203 10.211 1 72.81 41 ASN B O 1
ATOM 2750 N N . HIS B 1 42 ? -13.906 -27.781 8.969 1 76.31 42 HIS B N 1
ATOM 2751 C CA . HIS B 1 42 ? -13.383 -28.516 10.125 1 76.31 42 HIS B CA 1
ATOM 2752 C C . HIS B 1 42 ? -11.891 -28.797 9.953 1 76.31 42 HIS B C 1
ATOM 2754 O O . HIS B 1 42 ? -11.43 -29.906 10.258 1 76.31 42 HIS B O 1
ATOM 2760 N N . SER B 1 43 ? -11.203 -27.766 9.422 1 74 43 SER B N 1
ATOM 2761 C CA . SER B 1 43 ? -9.812 -27.969 9.016 1 74 43 SER B CA 1
ATOM 2762 C C . SER B 1 43 ? -8.953 -28.391 10.203 1 74 43 SER B C 1
ATOM 2764 O O . SER B 1 43 ? -8.125 -29.281 10.086 1 74 43 SER B O 1
ATOM 2766 N N . GLU B 1 44 ? -9.195 -27.828 11.344 1 69.19 44 GLU B N 1
ATOM 2767 C CA . GLU B 1 44 ? -8.414 -28.141 12.531 1 69.19 44 GLU B CA 1
ATOM 2768 C C . GLU B 1 44 ? -8.641 -29.594 12.969 1 69.19 44 GLU B C 1
ATOM 2770 O O . GLU B 1 44 ? -7.715 -30.25 13.438 1 69.19 44 GLU B O 1
ATOM 2775 N N . ASP B 1 45 ? -9.797 -30.062 12.781 1 79.56 45 ASP B N 1
ATOM 2776 C CA . ASP B 1 45 ? -10.133 -31.422 13.156 1 79.56 45 ASP B CA 1
ATOM 2777 C C . ASP B 1 45 ? -9.625 -32.438 12.117 1 79.56 45 ASP B C 1
ATOM 2779 O O . ASP B 1 45 ? -9.133 -33.5 12.477 1 79.56 45 ASP B O 1
ATOM 2783 N N . VAL B 1 46 ? -9.727 -31.984 10.852 1 85.06 46 VAL B N 1
ATOM 2784 C CA . VAL B 1 46 ? -9.383 -32.875 9.75 1 85.06 46 VAL B CA 1
ATOM 2785 C C . VAL B 1 46 ? -7.91 -33.25 9.844 1 85.06 46 VAL B C 1
ATOM 2787 O O . VAL B 1 46 ? -7.543 -34.406 9.539 1 85.06 46 VAL B O 1
ATOM 2790 N N . VAL B 1 47 ? -7.172 -32.281 10.328 1 76.81 47 VAL B N 1
ATOM 2791 C CA . VAL B 1 47 ? -5.734 -32.531 10.422 1 76.81 47 VAL B CA 1
ATOM 2792 C C . VAL B 1 47 ? -5.469 -33.688 11.406 1 76.81 47 VAL B C 1
ATOM 2794 O O . VAL B 1 47 ? -4.484 -34.406 11.266 1 76.81 47 VAL B O 1
ATOM 2797 N N . LYS B 1 48 ? -6.34 -33.938 12.258 1 79.56 48 LYS B N 1
ATOM 2798 C CA . LYS B 1 48 ? -6.191 -34.969 13.273 1 79.56 48 LYS B CA 1
ATOM 2799 C C . LYS B 1 48 ? -6.961 -36.219 12.883 1 79.56 48 LYS B C 1
ATOM 2801 O O . LYS B 1 48 ? -6.895 -37.25 13.586 1 79.56 48 LYS B O 1
ATOM 2806 N N . MET B 1 49 ? -7.652 -36.25 11.844 1 86.62 49 MET B N 1
ATOM 2807 C CA . MET B 1 49 ? -8.523 -37.344 11.438 1 86.62 49 MET B CA 1
ATOM 2808 C C . MET B 1 49 ? -7.781 -38.312 10.516 1 86.62 49 MET B C 1
ATOM 2810 O O . MET B 1 49 ? -6.934 -37.875 9.727 1 86.62 49 MET B O 1
ATOM 2814 N N . SER B 1 50 ? -8.023 -39.562 10.719 1 87.38 50 SER B N 1
ATOM 2815 C CA . SER B 1 50 ? -7.648 -40.531 9.688 1 87.38 50 SER B CA 1
ATOM 2816 C C . SER B 1 50 ? -8.562 -40.438 8.469 1 87.38 50 SER B C 1
ATOM 2818 O O . SER B 1 50 ? -9.625 -39.812 8.539 1 87.38 50 SER B O 1
ATOM 2820 N N . ALA B 1 51 ? -8.117 -41.031 7.359 1 92.75 51 ALA B N 1
ATOM 2821 C CA . ALA B 1 51 ? -8.945 -41.062 6.16 1 92.75 51 ALA B CA 1
ATOM 2822 C C . ALA B 1 51 ? -10.289 -41.75 6.445 1 92.75 51 ALA B C 1
ATOM 2824 O O . ALA B 1 51 ? -11.328 -41.312 5.945 1 92.75 51 ALA B O 1
ATOM 2825 N N . ARG B 1 52 ? -10.258 -42.75 7.316 1 91.94 52 ARG B N 1
ATOM 2826 C CA . ARG B 1 52 ? -11.469 -43.469 7.695 1 91.94 52 ARG B CA 1
ATOM 2827 C C . ARG B 1 52 ? -12.414 -42.594 8.5 1 91.94 52 ARG B C 1
ATOM 2829 O O . ARG B 1 52 ? -13.625 -42.594 8.281 1 91.94 52 ARG B O 1
ATOM 2836 N N . ALA B 1 53 ? -11.844 -41.875 9.406 1 92.81 53 ALA B N 1
ATOM 2837 C CA . ALA B 1 53 ? -12.641 -40.969 10.234 1 92.81 53 ALA B CA 1
ATOM 2838 C C . ALA B 1 53 ? -13.281 -39.875 9.391 1 92.81 53 ALA B C 1
ATOM 2840 O O . ALA B 1 53 ? -14.453 -39.562 9.57 1 92.81 53 ALA B O 1
ATOM 2841 N N . LEU B 1 54 ? -12.516 -39.25 8.484 1 93.56 54 LEU B N 1
ATOM 2842 C CA . LEU B 1 54 ? -13.039 -38.219 7.59 1 93.56 54 LEU B CA 1
ATOM 2843 C C . LEU B 1 54 ? -14.148 -38.781 6.707 1 93.56 54 LEU B C 1
ATOM 2845 O O . LEU B 1 54 ? -15.164 -38.125 6.469 1 93.56 54 LEU B O 1
ATOM 2849 N N . ALA B 1 55 ? -13.969 -40.031 6.242 1 93.44 55 ALA B N 1
ATOM 2850 C CA . ALA B 1 55 ? -14.969 -40.688 5.414 1 93.44 55 ALA B CA 1
ATOM 2851 C C . ALA B 1 55 ? -16.297 -40.812 6.16 1 93.44 55 ALA B C 1
ATOM 2853 O O . ALA B 1 55 ? -17.359 -40.594 5.594 1 93.44 55 ALA B O 1
ATOM 2854 N N . LYS B 1 56 ? -16.172 -41.156 7.43 1 92.38 56 LYS B N 1
ATOM 2855 C CA . LYS B 1 56 ? -17.375 -41.312 8.25 1 92.38 56 LYS B CA 1
ATOM 2856 C C . LYS B 1 56 ? -18.125 -39.969 8.367 1 92.38 56 LYS B C 1
ATOM 2858 O O . LYS B 1 56 ? -19.344 -39.938 8.242 1 92.38 56 LYS B O 1
ATOM 2863 N N . GLU B 1 57 ? -17.375 -38.938 8.562 1 91.25 57 GLU B N 1
ATOM 2864 C CA . GLU B 1 57 ? -17.953 -37.594 8.758 1 91.25 57 GLU B CA 1
ATOM 2865 C C . GLU B 1 57 ? -18.547 -37.062 7.461 1 91.25 57 GLU B C 1
ATOM 2867 O O . GLU B 1 57 ? -19.453 -36.219 7.488 1 91.25 57 GLU B O 1
ATOM 2872 N N . THR B 1 58 ? -18.094 -37.469 6.371 1 92.19 58 THR B N 1
ATOM 2873 C CA . THR B 1 58 ? -18.547 -36.969 5.082 1 92.19 58 THR B CA 1
ATOM 2874 C C . THR B 1 58 ? -19.438 -37.969 4.375 1 92.19 58 THR B C 1
ATOM 2876 O O . THR B 1 58 ? -19.766 -37.812 3.195 1 92.19 58 THR B O 1
ATOM 2879 N N . TYR B 1 59 ? -19.766 -39.031 5.027 1 89.94 59 TYR B N 1
ATOM 2880 C CA . TYR B 1 59 ? -20.672 -40.062 4.539 1 89.94 59 TYR B CA 1
ATOM 2881 C C . TYR B 1 59 ? -20.141 -40.688 3.248 1 89.94 59 TYR B C 1
ATOM 2883 O O . TYR B 1 59 ? -20.891 -40.844 2.279 1 89.94 59 TYR B O 1
ATOM 2891 N N . THR B 1 60 ? -18.906 -40.906 3.23 1 90.19 60 THR B N 1
ATOM 2892 C CA . THR B 1 60 ? -18.234 -41.594 2.129 1 90.19 60 THR B CA 1
ATOM 2893 C C . THR B 1 60 ? -17.438 -42.781 2.637 1 90.19 60 THR B C 1
ATOM 2895 O O . THR B 1 60 ? -17.688 -43.281 3.73 1 90.19 60 THR B O 1
ATOM 2898 N N . ASN B 1 61 ? -16.578 -43.312 1.844 1 90.12 61 ASN B N 1
ATOM 2899 C CA . ASN B 1 61 ? -15.672 -44.375 2.287 1 90.12 61 ASN B CA 1
ATOM 2900 C C . ASN B 1 61 ? -14.211 -43.938 2.176 1 90.12 61 ASN B C 1
ATOM 2902 O O . ASN B 1 61 ? -13.898 -42.938 1.528 1 90.12 61 ASN B O 1
ATOM 2906 N N . ALA B 1 62 ? -13.383 -44.688 2.955 1 92 62 AL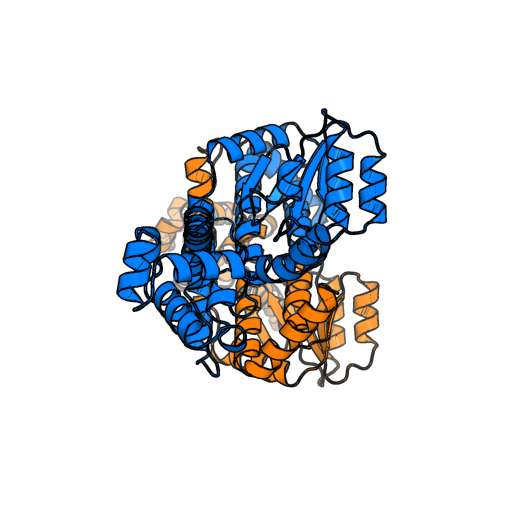A B N 1
ATOM 2907 C CA . ALA B 1 62 ? -11.969 -44.344 3.035 1 92 62 ALA B CA 1
ATOM 2908 C C . ALA B 1 62 ? -11.328 -44.312 1.65 1 92 62 ALA B C 1
ATOM 2910 O O . ALA B 1 62 ? -10.469 -43.469 1.367 1 92 62 ALA B O 1
ATOM 2911 N N . SER B 1 63 ? -11.75 -45.188 0.75 1 92.31 63 SER B N 1
ATOM 2912 C CA . SER B 1 63 ? -11.211 -45.219 -0.605 1 92.31 63 SER B CA 1
ATOM 2913 C C . SER B 1 63 ? -11.547 -43.969 -1.375 1 92.31 63 SER B C 1
ATOM 2915 O O . SER B 1 63 ? -10.734 -43.469 -2.146 1 92.31 63 SER B O 1
ATOM 2917 N N . THR B 1 64 ? -12.734 -43.438 -1.169 1 91.06 64 THR B N 1
ATOM 2918 C CA . THR B 1 64 ? -13.164 -42.188 -1.796 1 91.06 64 THR B CA 1
ATOM 2919 C C . THR B 1 64 ? -12.297 -41.031 -1.332 1 91.06 64 THR B C 1
ATOM 2921 O O . THR B 1 64 ? -11.922 -40.188 -2.135 1 91.06 64 THR B O 1
ATOM 2924 N N . ILE B 1 65 ? -11.961 -41 -0.074 1 93.81 65 ILE B N 1
ATOM 2925 C CA . ILE B 1 65 ? -11.117 -39.938 0.483 1 93.81 65 ILE B CA 1
ATOM 2926 C C . ILE B 1 65 ? -9.727 -40 -0.142 1 93.81 65 ILE B C 1
ATOM 2928 O O . ILE B 1 65 ? -9.164 -39 -0.548 1 93.81 65 ILE B O 1
ATOM 2932 N N . ILE B 1 66 ? -9.203 -41.188 -0.196 1 90.44 66 ILE B N 1
ATOM 2933 C CA . ILE B 1 66 ? -7.859 -41.406 -0.728 1 90.44 66 ILE B CA 1
ATOM 2934 C C . ILE B 1 66 ? -7.82 -41 -2.199 1 90.44 66 ILE B C 1
ATOM 2936 O O . ILE B 1 66 ? -6.895 -40.312 -2.635 1 90.44 66 ILE B O 1
ATOM 2940 N N . ARG B 1 67 ? -8.812 -41.375 -2.957 1 89.19 67 ARG B N 1
ATOM 2941 C CA . ARG B 1 67 ? -8.883 -41 -4.367 1 89.19 67 ARG B CA 1
ATOM 2942 C C . ARG B 1 67 ? -9.016 -39.469 -4.527 1 89.19 67 ARG B C 1
ATOM 2944 O O . ARG B 1 67 ? -8.445 -38.906 -5.453 1 89.19 67 ARG B O 1
ATOM 2951 N N . PHE B 1 68 ? -9.805 -38.875 -3.656 1 90.56 68 PHE B N 1
ATOM 2952 C CA . PHE B 1 68 ? -10 -37.438 -3.695 1 90.56 68 PHE B CA 1
ATOM 2953 C C . PHE B 1 68 ? -8.68 -36.719 -3.48 1 90.56 68 PHE B C 1
ATOM 2955 O O . PHE B 1 68 ? -8.336 -35.781 -4.242 1 90.56 68 PHE B O 1
ATOM 2962 N N . VAL B 1 69 ? -7.938 -37.062 -2.463 1 89.75 69 VAL B N 1
ATOM 2963 C CA . VAL B 1 69 ? -6.68 -36.406 -2.121 1 89.75 69 VAL B CA 1
ATOM 2964 C C . VAL B 1 69 ? -5.68 -36.594 -3.264 1 89.75 69 VAL B C 1
ATOM 2966 O O . VAL B 1 69 ? -4.93 -35.656 -3.59 1 89.75 69 VAL B O 1
ATOM 2969 N N . GLN B 1 70 ? -5.719 -37.75 -3.928 1 84.75 70 GLN B N 1
ATOM 2970 C CA . GLN B 1 70 ? -4.848 -38 -5.07 1 84.75 70 GLN B CA 1
ATOM 2971 C C . GLN B 1 70 ? -5.273 -37.156 -6.273 1 84.75 70 GLN B C 1
ATOM 2973 O O . GLN B 1 70 ? -4.426 -36.625 -6.992 1 84.75 70 GLN B O 1
ATOM 2978 N N . LYS B 1 71 ? -6.527 -37.062 -6.387 1 84.38 71 LYS B N 1
ATOM 2979 C CA . LYS B 1 71 ? -7.066 -36.25 -7.477 1 84.38 71 LYS B CA 1
ATOM 2980 C C . LYS B 1 71 ? -6.605 -34.812 -7.367 1 84.38 71 LYS B C 1
ATOM 2982 O O . LYS B 1 71 ? -6.324 -34.156 -8.375 1 84.38 71 LYS B O 1
ATOM 2987 N N . ILE B 1 72 ? -6.555 -34.438 -6.121 1 81.56 72 ILE B N 1
ATOM 2988 C CA . ILE B 1 72 ? -6.227 -33.031 -5.973 1 81.56 72 ILE B CA 1
ATOM 2989 C C . ILE B 1 72 ? -4.715 -32.875 -5.828 1 81.56 72 ILE B C 1
ATOM 2991 O O . ILE B 1 72 ? -4.23 -31.781 -5.508 1 81.56 72 ILE B O 1
ATOM 2995 N N . GLY B 1 73 ? -3.977 -33.906 -6 1 76.19 73 GLY B N 1
ATOM 2996 C CA . GLY B 1 73 ? -2.557 -33.75 -6.273 1 76.19 73 GLY B CA 1
ATOM 2997 C C . GLY B 1 73 ? -1.675 -34.25 -5.145 1 76.19 73 GLY B C 1
ATOM 2998 O O . GLY B 1 73 ? -0.473 -34 -5.121 1 76.19 73 GLY B O 1
ATOM 2999 N N . TYR B 1 74 ? -2.236 -34.938 -4.238 1 82.94 74 TYR B N 1
ATOM 3000 C CA . TYR B 1 74 ? -1.419 -35.406 -3.119 1 82.94 74 TYR B CA 1
ATOM 3001 C C . TYR B 1 74 ? -1.193 -36.906 -3.188 1 82.94 74 TYR B C 1
ATOM 3003 O O . TYR B 1 74 ? -2.057 -37.656 -3.662 1 82.94 74 TYR B O 1
ATOM 3011 N N . GLU B 1 75 ? -0.033 -37.281 -2.754 1 80.69 75 GLU B N 1
ATOM 3012 C CA . GLU B 1 75 ? 0.366 -38.688 -2.869 1 80.69 75 GLU B CA 1
ATOM 3013 C C . GLU B 1 75 ? -0.482 -39.562 -1.968 1 80.69 75 GLU B C 1
ATOM 3015 O O . GLU B 1 75 ? -0.848 -40.688 -2.354 1 80.69 75 GLU B O 1
ATOM 3020 N N . ASN B 1 76 ? -0.678 -39.25 -0.772 1 85.31 76 ASN B N 1
ATOM 3021 C CA . ASN B 1 76 ? -1.476 -39.969 0.224 1 85.31 76 ASN B CA 1
ATOM 3022 C C . ASN B 1 76 ? -2.131 -39 1.206 1 85.31 76 ASN B C 1
ATOM 3024 O O . ASN B 1 76 ? -1.89 -37.781 1.15 1 85.31 76 ASN B O 1
ATOM 3028 N N . TYR B 1 77 ? -3.041 -39.5 1.973 1 90 77 TYR B N 1
ATOM 3029 C CA . TYR B 1 77 ? -3.834 -38.719 2.895 1 90 77 TYR B CA 1
ATOM 3030 C C . TYR B 1 77 ? -2.939 -38 3.898 1 90 77 TYR B C 1
ATOM 3032 O O . TYR B 1 77 ? -3.201 -36.844 4.262 1 90 77 TYR B O 1
ATOM 3040 N N . ASN B 1 78 ? -1.886 -38.562 4.285 1 82 78 ASN B N 1
ATOM 3041 C CA . ASN B 1 78 ? -0.963 -37.906 5.207 1 82 78 ASN B CA 1
ATOM 3042 C C . ASN B 1 78 ? -0.261 -36.719 4.547 1 82 78 ASN B C 1
ATOM 3044 O O . ASN B 1 78 ? -0.083 -35.688 5.176 1 82 78 ASN B O 1
ATOM 3048 N N . ASP B 1 79 ? 0.141 -36.906 3.328 1 80.75 79 ASP B N 1
ATOM 3049 C CA . ASP B 1 79 ? 0.704 -35.812 2.531 1 80.75 79 ASP B CA 1
ATOM 3050 C C . ASP B 1 79 ? -0.275 -34.625 2.424 1 80.75 79 ASP B C 1
ATOM 3052 O O . ASP B 1 79 ? 0.119 -33.469 2.562 1 80.75 79 ASP B O 1
ATOM 3056 N N . PHE B 1 80 ? -1.516 -34.938 2.18 1 85.5 80 PHE B N 1
ATOM 3057 C CA . PHE B 1 80 ? -2.58 -33.938 2.127 1 85.5 80 PHE B CA 1
ATOM 3058 C C . PHE B 1 80 ? -2.705 -33.219 3.457 1 85.5 80 PHE B C 1
ATOM 3060 O O . PHE B 1 80 ? -2.758 -31.984 3.494 1 85.5 80 PHE B O 1
ATOM 3067 N N . LYS B 1 81 ? -2.717 -33.938 4.5 1 80.69 81 LYS B N 1
ATOM 3068 C CA . LYS B 1 81 ? -2.875 -33.344 5.828 1 80.69 81 LYS B CA 1
ATOM 3069 C C . LYS B 1 81 ? -1.736 -32.375 6.141 1 80.69 81 LYS B C 1
ATOM 3071 O O . LYS B 1 81 ? -1.965 -31.297 6.691 1 80.69 81 LYS B O 1
ATOM 3076 N N . ILE B 1 82 ? -0.627 -32.719 5.805 1 69.25 82 ILE B N 1
ATOM 3077 C CA . ILE B 1 82 ? 0.543 -31.891 6.047 1 69.25 82 ILE B CA 1
ATOM 3078 C C . ILE B 1 82 ? 0.388 -30.562 5.312 1 69.25 82 ILE B C 1
ATOM 3080 O O . ILE B 1 82 ? 0.644 -29.5 5.879 1 69.25 82 ILE B O 1
ATOM 3084 N N . HIS B 1 83 ? -0.081 -30.625 4.098 1 68.12 83 HIS B N 1
ATOM 3085 C CA . HIS B 1 83 ? -0.255 -29.422 3.295 1 68.12 83 HIS B CA 1
ATOM 3086 C C . HIS B 1 83 ? -1.457 -28.609 3.768 1 68.12 83 HIS B C 1
ATOM 3088 O O . HIS B 1 83 ? -1.438 -27.391 3.721 1 68.12 83 HIS B O 1
ATOM 3094 N N . LEU B 1 84 ? -2.42 -29.406 4.176 1 72.44 84 LEU B N 1
ATOM 3095 C CA . LEU B 1 84 ? -3.586 -28.734 4.742 1 72.44 84 LEU B CA 1
ATOM 3096 C C . LEU B 1 84 ? -3.201 -27.922 5.973 1 72.44 84 LEU B C 1
ATOM 3098 O O . LEU B 1 84 ? -3.617 -26.766 6.121 1 72.44 84 LEU B O 1
ATOM 3102 N N . VAL B 1 85 ? -2.432 -28.594 6.805 1 61.16 85 VAL B N 1
ATOM 3103 C CA . VAL B 1 85 ? -1.962 -27.906 8.008 1 61.16 85 VAL B CA 1
ATOM 3104 C C . VAL B 1 85 ? -1.171 -26.672 7.613 1 61.16 85 VAL B C 1
ATOM 3106 O O . VAL B 1 85 ? -1.36 -25.594 8.195 1 61.16 85 VAL B O 1
ATOM 3109 N N . HIS B 1 86 ? -0.315 -26.906 6.703 1 54.72 86 HIS B N 1
ATOM 3110 C CA . HIS B 1 86 ? 0.511 -25.812 6.223 1 54.72 86 HIS B CA 1
ATOM 3111 C C . HIS B 1 86 ? -0.347 -24.672 5.664 1 54.72 86 HIS B C 1
ATOM 3113 O O . HIS B 1 86 ? -0.145 -23.516 6.004 1 54.72 86 HIS B O 1
ATOM 3119 N N . ASP B 1 87 ? -1.22 -25.156 4.781 1 55.59 87 ASP B N 1
ATOM 3120 C CA . ASP B 1 87 ? -2.064 -24.172 4.125 1 55.59 87 ASP B CA 1
ATOM 3121 C C . ASP B 1 87 ? -3.035 -23.531 5.117 1 55.59 87 ASP B C 1
ATOM 3123 O O . ASP B 1 87 ? -3.365 -22.344 5 1 55.59 87 ASP B O 1
ATOM 3127 N N . LEU B 1 88 ? -3.4 -24.406 6.004 1 51.47 88 LEU B N 1
ATOM 3128 C CA . LEU B 1 88 ? -4.27 -23.891 7.055 1 51.47 88 LEU B CA 1
ATOM 31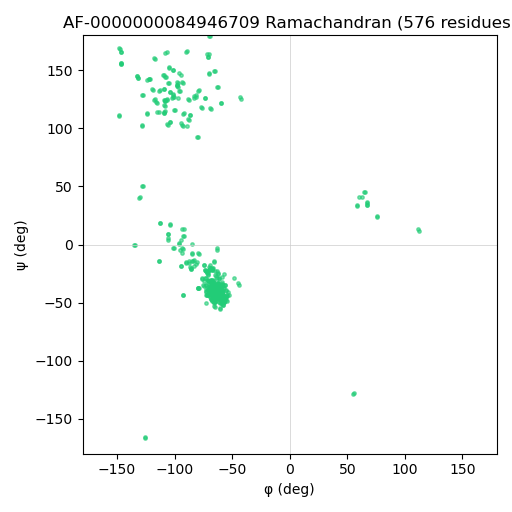29 C C . LEU B 1 88 ? -3.506 -22.938 7.965 1 51.47 88 LEU B C 1
ATOM 3131 O O . LEU B 1 88 ? -4.059 -21.922 8.406 1 51.47 88 LEU B O 1
ATOM 3135 N N . LYS B 1 89 ? -2.385 -23.375 8.289 1 46.09 89 LYS B N 1
ATOM 3136 C CA . LYS B 1 89 ? -1.549 -22.469 9.07 1 46.09 89 LYS B CA 1
ATOM 3137 C C . LYS B 1 89 ? -1.314 -21.156 8.336 1 46.09 89 LYS B C 1
ATOM 3139 O O . LYS B 1 89 ? -1.336 -20.078 8.938 1 46.09 89 LYS B O 1
ATOM 3144 N N . GLU B 1 90 ? -0.942 -21.344 7.148 1 45.88 90 GLU B N 1
ATOM 3145 C CA . GLU B 1 90 ? -0.823 -20.156 6.305 1 45.88 90 GLU B CA 1
ATOM 3146 C C . GLU B 1 90 ? -2.143 -19.406 6.234 1 45.88 90 GLU B C 1
ATOM 3148 O O . GLU B 1 90 ? -2.154 -18.172 6.191 1 45.88 90 GLU B O 1
ATOM 3153 N N . TYR B 1 91 ? -3.162 -20.25 6.207 1 44.66 91 TYR B N 1
ATOM 3154 C CA . TYR B 1 91 ? -4.508 -19.688 6.32 1 44.66 91 TYR B CA 1
ATOM 3155 C C . TYR B 1 91 ? -4.707 -19 7.668 1 44.66 91 TYR B C 1
ATOM 3157 O O . TYR B 1 91 ? -5.453 -18.031 7.766 1 44.66 91 TYR B O 1
ATOM 3165 N N . GLN B 1 92 ? -4.012 -19.469 8.617 1 44.97 92 GLN B N 1
ATOM 3166 C CA . GLN B 1 92 ? -4.148 -18.844 9.93 1 44.97 92 GLN B CA 1
ATOM 3167 C C . GLN B 1 92 ? -3.66 -17.391 9.898 1 44.97 92 GLN B C 1
ATOM 3169 O O . GLN B 1 92 ? -3.988 -16.609 10.789 1 44.97 92 GLN B O 1
ATOM 3174 N N . ALA B 1 93 ? -2.727 -17.156 9.234 1 45.41 93 ALA B N 1
ATOM 3175 C CA . ALA B 1 93 ? -2.492 -15.711 9.164 1 45.41 93 ALA B CA 1
ATOM 3176 C C . ALA B 1 93 ? -3.777 -14.961 8.828 1 45.41 93 ALA B C 1
ATOM 3178 O O . ALA B 1 93 ? -3.979 -13.828 9.273 1 45.41 93 ALA B O 1
ATOM 3179 N N . ALA B 1 94 ? -4.758 -15.695 8.023 1 48.72 94 ALA B N 1
ATOM 3180 C CA . ALA B 1 94 ? -6.082 -15.266 7.582 1 48.72 94 ALA B CA 1
ATOM 3181 C C . ALA B 1 94 ? -7.129 -15.531 8.664 1 48.72 94 ALA B C 1
ATOM 3183 O O . ALA B 1 94 ? -8.336 -15.453 8.398 1 48.72 94 ALA B O 1
ATOM 3184 N N . ASP B 1 95 ? -6.664 -16.047 9.719 1 54.47 95 ASP B N 1
ATOM 3185 C CA . ASP B 1 95 ? -7.629 -16.5 10.711 1 54.47 95 ASP B CA 1
ATOM 3186 C C . ASP B 1 95 ? -8.453 -15.336 11.25 1 54.47 95 ASP B C 1
ATOM 3188 O O . ASP B 1 95 ? -9.359 -15.531 12.062 1 54.47 95 ASP B O 1
ATOM 3192 N N . ILE B 1 96 ? -8.008 -14.258 10.75 1 63.06 96 ILE B N 1
ATOM 3193 C CA . ILE B 1 96 ? -8.844 -13.164 11.227 1 63.06 96 ILE B CA 1
ATOM 3194 C C . ILE B 1 96 ? -10.016 -12.953 10.266 1 63.06 96 ILE B C 1
ATOM 3196 O O . ILE B 1 96 ? -9.812 -12.617 9.094 1 63.06 96 ILE B O 1
ATOM 3200 N N . LYS B 1 97 ? -11.133 -13.484 10.773 1 68.62 97 LYS B N 1
ATOM 3201 C CA . LYS B 1 97 ? -12.352 -13.289 9.992 1 68.62 97 LYS B CA 1
ATOM 3202 C C . LYS B 1 97 ? -13.164 -12.109 10.516 1 68.62 97 LYS B C 1
ATOM 3204 O O . LYS B 1 97 ? -13.32 -11.953 11.734 1 68.62 97 LYS B O 1
ATOM 3209 N N . ILE B 1 98 ? -13.406 -11.273 9.539 1 73.75 98 ILE B N 1
ATOM 3210 C CA . ILE B 1 98 ? -14.367 -10.234 9.891 1 73.75 98 ILE B CA 1
ATOM 3211 C C . ILE B 1 98 ? -15.789 -10.781 9.773 1 73.75 98 ILE B C 1
ATOM 3213 O O . ILE B 1 98 ? -16.094 -11.516 8.836 1 73.75 98 ILE B O 1
ATOM 3217 N N . THR B 1 99 ? -16.5 -10.594 10.875 1 72.12 99 THR B N 1
ATOM 3218 C CA . THR B 1 99 ? -17.859 -11.117 10.906 1 72.12 99 THR B CA 1
ATOM 3219 C C . THR B 1 99 ? -18.875 -9.984 10.805 1 72.12 99 THR B C 1
ATOM 3221 O O . THR B 1 99 ? -18.516 -8.812 10.977 1 72.12 99 THR B O 1
ATOM 3224 N N . GLU B 1 100 ? -20.109 -10.406 10.516 1 73.88 100 GLU B N 1
ATOM 3225 C CA . GLU B 1 100 ? -21.188 -9.445 10.383 1 73.88 100 GLU B CA 1
ATOM 3226 C C . GLU B 1 100 ? -21.438 -8.711 11.695 1 73.88 100 GLU B C 1
ATOM 3228 O O . GLU B 1 100 ? -21.453 -9.32 12.766 1 73.88 100 GLU B O 1
ATOM 3233 N N . LYS B 1 101 ? -21.609 -7.359 11.586 1 71.94 101 LYS B N 1
ATOM 3234 C CA . LYS B 1 101 ? -22 -6.473 12.68 1 71.94 101 LYS B CA 1
ATOM 3235 C C . LYS B 1 101 ? -21 -6.547 13.828 1 71.94 101 LYS B C 1
ATOM 3237 O O . LYS B 1 101 ? -21.391 -6.559 15 1 71.94 101 LYS B O 1
ATOM 3242 N N . GLU B 1 102 ? -19.828 -6.75 13.484 1 76.62 102 GLU B N 1
ATOM 3243 C CA . GLU B 1 102 ? -18.766 -6.711 14.469 1 76.62 102 GLU B CA 1
ATOM 3244 C C . GLU B 1 102 ? -18.516 -5.289 14.977 1 76.62 102 GLU B C 1
ATOM 3246 O O . GLU B 1 102 ? -18.719 -4.324 14.234 1 76.62 102 GLU B O 1
ATOM 3251 N N . LYS B 1 103 ? -18.125 -5.191 16.219 1 75.31 103 LYS B N 1
ATOM 3252 C CA . LYS B 1 103 ? -17.828 -3.879 16.781 1 75.31 103 LYS B CA 1
ATOM 3253 C C . LYS B 1 103 ? -16.609 -3.252 16.109 1 75.31 103 LYS B C 1
ATOM 3255 O O . LYS B 1 103 ? -15.672 -3.953 15.742 1 75.31 103 LYS B O 1
ATOM 3260 N N . SER B 1 104 ? -16.641 -1.978 16.062 1 78.81 104 SER B N 1
ATOM 3261 C CA . SER B 1 104 ? -15.602 -1.229 15.367 1 78.81 104 SER B CA 1
ATOM 3262 C C . SER B 1 104 ? -14.227 -1.484 15.984 1 78.81 104 SER B C 1
ATOM 3264 O O . SER B 1 104 ? -13.234 -1.627 15.266 1 78.81 104 SER B O 1
ATOM 3266 N N . ILE B 1 105 ? -14.234 -1.511 17.281 1 76.38 105 ILE B N 1
ATOM 3267 C CA . ILE B 1 105 ? -12.961 -1.728 17.969 1 76.38 105 ILE B CA 1
ATOM 3268 C C . ILE B 1 105 ? -12.398 -3.096 17.578 1 76.38 105 ILE B C 1
ATOM 3270 O O . ILE B 1 105 ? -11.188 -3.242 17.375 1 76.38 105 ILE B O 1
ATOM 3274 N N . SER B 1 106 ? -13.203 -4.023 17.516 1 82.69 106 SER B N 1
ATOM 3275 C CA . SER B 1 106 ? -12.781 -5.367 17.125 1 82.69 106 SER B CA 1
ATOM 3276 C C . SER B 1 106 ? -12.258 -5.387 15.688 1 82.69 106 SER B C 1
ATOM 3278 O O . SER B 1 106 ? -11.242 -6.027 15.406 1 82.69 106 SER B O 1
ATOM 3280 N N . ILE B 1 107 ? -12.875 -4.656 14.82 1 90.94 107 ILE B N 1
ATOM 3281 C CA . ILE B 1 107 ? -12.477 -4.617 13.414 1 90.94 107 ILE B CA 1
ATOM 3282 C C . ILE B 1 107 ? -11.102 -3.971 13.281 1 90.94 107 ILE B C 1
ATOM 3284 O O . ILE B 1 107 ? -10.203 -4.523 12.641 1 90.94 107 ILE B O 1
ATOM 3288 N N . VAL B 1 108 ? -10.898 -2.811 13.914 1 91.19 108 VAL B N 1
ATOM 3289 C CA . VAL B 1 108 ? -9.641 -2.07 13.867 1 91.19 108 VAL B CA 1
ATOM 3290 C C . VAL B 1 108 ? -8.508 -2.939 14.406 1 91.19 108 VAL B C 1
ATOM 3292 O O . VAL B 1 108 ? -7.426 -2.99 13.828 1 91.19 108 VAL B O 1
ATOM 3295 N N . ASP B 1 109 ? -8.766 -3.678 15.445 1 88.25 109 ASP B N 1
ATOM 3296 C CA . ASP B 1 109 ? -7.777 -4.562 16.047 1 88.25 109 ASP B CA 1
ATOM 3297 C C . ASP B 1 109 ? -7.488 -5.762 15.148 1 88.25 109 ASP B C 1
ATOM 3299 O O . ASP B 1 109 ? -6.332 -6.156 14.984 1 88.25 109 ASP B O 1
ATOM 3303 N N . LYS B 1 110 ? -8.477 -6.301 14.625 1 89.62 110 LYS B N 1
ATOM 3304 C CA . LYS B 1 110 ? -8.336 -7.477 13.773 1 89.62 110 LYS B CA 1
ATOM 3305 C C . LYS B 1 110 ? -7.543 -7.145 12.508 1 89.62 110 LYS B C 1
ATOM 3307 O O . LYS B 1 110 ? -6.707 -7.934 12.062 1 89.62 110 LYS B O 1
ATOM 3312 N N . ILE B 1 111 ? -7.824 -5.984 11.945 1 96.06 111 ILE B N 1
ATOM 3313 C CA . ILE B 1 111 ? -7.102 -5.578 10.742 1 96.06 111 ILE B CA 1
ATOM 3314 C C . ILE B 1 111 ? -5.629 -5.363 11.078 1 96.06 111 ILE B C 1
ATOM 3316 O O . ILE B 1 111 ? -4.75 -5.734 10.297 1 96.06 111 ILE B O 1
ATOM 3320 N N . SER B 1 112 ? -5.359 -4.73 12.227 1 95 112 SER B N 1
ATOM 3321 C CA . SER B 1 112 ? -3.982 -4.574 12.68 1 95 112 SER B CA 1
ATOM 3322 C C . SER B 1 112 ? -3.287 -5.926 12.805 1 95 112 SER B C 1
ATOM 3324 O O . SER B 1 112 ? -2.178 -6.113 12.305 1 95 112 SER B O 1
ATOM 3326 N N . GLU B 1 113 ? -3.908 -6.824 13.43 1 91.12 113 GLU B N 1
ATOM 3327 C CA . GLU B 1 113 ? -3.354 -8.164 13.625 1 91.12 113 GLU B CA 1
ATOM 3328 C C . GLU B 1 113 ? -3.156 -8.875 12.289 1 91.12 113 GLU B C 1
ATOM 3330 O O . GLU B 1 113 ? -2.121 -9.508 12.07 1 91.12 113 GLU B O 1
ATOM 3335 N N . LEU B 1 114 ? -4.137 -8.758 11.469 1 93.44 114 LEU B N 1
ATOM 3336 C CA . LEU B 1 114 ? -4.066 -9.375 10.156 1 93.44 114 LEU B CA 1
ATOM 3337 C C . LEU B 1 114 ? -2.859 -8.867 9.375 1 93.44 114 LEU B C 1
ATOM 3339 O O . LEU B 1 114 ? -2.072 -9.664 8.852 1 93.44 114 LEU B O 1
ATOM 3343 N N . GLU B 1 115 ? -2.738 -7.543 9.281 1 97 115 GLU B N 1
ATOM 3344 C CA . GLU B 1 115 ? -1.644 -6.957 8.516 1 97 115 GLU B CA 1
ATOM 3345 C C . GLU B 1 115 ? -0.289 -7.352 9.094 1 97 115 GLU B C 1
ATOM 3347 O O . GLU B 1 115 ? 0.637 -7.688 8.352 1 97 115 GLU B O 1
ATOM 3352 N N . LYS B 1 116 ? -0.204 -7.34 10.422 1 94.38 116 LYS B N 1
ATOM 3353 C CA . LYS B 1 116 ? 1.049 -7.719 11.062 1 94.38 116 LYS B CA 1
ATOM 3354 C C . LYS B 1 116 ? 1.386 -9.18 10.789 1 94.38 116 LYS B C 1
ATOM 3356 O O . LYS B 1 116 ? 2.539 -9.516 10.516 1 94.38 116 LYS B O 1
ATOM 3361 N N . ASN B 1 117 ? 0.427 -10.023 10.836 1 91.56 117 ASN B N 1
ATOM 3362 C CA . ASN B 1 117 ? 0.627 -11.445 10.547 1 91.56 117 ASN B CA 1
ATOM 3363 C C . ASN B 1 117 ? 1.054 -11.672 9.102 1 91.56 117 ASN B C 1
ATOM 3365 O O . ASN B 1 117 ? 1.921 -12.5 8.828 1 91.56 117 ASN B O 1
ATOM 3369 N N . VAL B 1 118 ? 0.415 -10.945 8.203 1 95.81 118 VAL B N 1
ATOM 3370 C CA . VAL B 1 118 ? 0.747 -11.07 6.785 1 95.81 118 VAL B CA 1
ATOM 3371 C C . VAL B 1 118 ? 2.201 -10.664 6.559 1 95.81 118 VAL B C 1
ATOM 3373 O O . VAL B 1 118 ? 2.936 -11.344 5.836 1 95.81 118 VAL B O 1
ATOM 3376 N N . ILE B 1 119 ? 2.586 -9.57 7.191 1 96.88 119 ILE B N 1
ATOM 3377 C CA . ILE B 1 119 ? 3.961 -9.094 7.082 1 96.88 119 ILE B CA 1
ATOM 3378 C C . ILE B 1 119 ? 4.918 -10.156 7.605 1 96.88 119 ILE B C 1
ATOM 3380 O O . ILE B 1 119 ? 5.91 -10.492 6.949 1 96.88 119 ILE B O 1
ATOM 3384 N N . GLU B 1 120 ? 4.594 -10.734 8.727 1 90.56 120 GLU B N 1
ATOM 3385 C CA . GLU B 1 120 ? 5.449 -11.742 9.344 1 90.56 120 GLU B CA 1
ATOM 3386 C C . GLU B 1 120 ? 5.527 -13 8.484 1 90.56 120 GLU B C 1
ATOM 3388 O O . GLU B 1 120 ? 6.609 -13.555 8.289 1 90.56 120 GLU B O 1
ATOM 3393 N N . LYS B 1 121 ? 4.461 -13.438 8.016 1 89.69 121 LYS B N 1
ATOM 3394 C CA . LYS B 1 121 ? 4.43 -14.633 7.18 1 89.69 121 LYS B CA 1
ATOM 3395 C C . LYS B 1 121 ? 5.203 -14.414 5.883 1 89.69 121 LYS B C 1
ATOM 3397 O O . LYS B 1 121 ? 5.93 -15.305 5.434 1 89.69 121 LYS B O 1
ATOM 3402 N N . THR B 1 122 ? 4.984 -13.25 5.289 1 95.94 122 THR B N 1
ATOM 3403 C CA . THR B 1 122 ? 5.727 -12.922 4.078 1 95.94 122 THR B CA 1
ATOM 3404 C C . THR B 1 122 ? 7.23 -12.945 4.34 1 95.94 122 THR B C 1
ATOM 3406 O O . THR B 1 122 ? 7.996 -13.516 3.564 1 95.94 122 THR B O 1
ATOM 3409 N N . LYS B 1 123 ? 7.637 -12.312 5.445 1 91.94 123 LYS B N 1
ATOM 3410 C CA . LYS B 1 123 ? 9.039 -12.289 5.852 1 91.94 123 LYS B CA 1
ATOM 3411 C C . LYS B 1 123 ? 9.609 -13.703 5.957 1 91.94 123 LYS B C 1
ATOM 3413 O O . LYS B 1 123 ? 10.695 -13.977 5.449 1 91.94 123 LYS B O 1
ATOM 3418 N N . ASN B 1 124 ? 8.859 -14.578 6.523 1 86.12 124 ASN B N 1
ATOM 3419 C CA . ASN B 1 124 ? 9.312 -15.938 6.781 1 86.12 124 ASN B CA 1
ATOM 3420 C C . ASN B 1 124 ? 9.414 -16.75 5.496 1 86.12 124 ASN B C 1
ATOM 3422 O O . ASN B 1 124 ? 10.188 -17.703 5.418 1 86.12 124 ASN B O 1
ATOM 3426 N N . GLN B 1 125 ? 8.68 -16.344 4.508 1 85.5 125 GLN B N 1
ATOM 3427 C CA . GLN B 1 125 ? 8.68 -17.062 3.244 1 85.5 125 GLN B CA 1
ATOM 3428 C C . GLN B 1 125 ? 9.75 -16.531 2.301 1 85.5 125 GLN B C 1
ATOM 3430 O O . GLN B 1 125 ? 10.117 -17.203 1.328 1 85.5 125 GLN B O 1
ATOM 3435 N N . LEU B 1 126 ? 10.219 -15.383 2.623 1 88.88 126 LEU B N 1
ATOM 3436 C CA . LEU B 1 126 ? 11.172 -14.719 1.739 1 88.88 126 LEU B CA 1
ATOM 3437 C C . LEU B 1 126 ? 12.539 -15.383 1.819 1 88.88 126 LEU B C 1
ATOM 3439 O O . LEU B 1 126 ? 13.055 -15.633 2.914 1 88.88 126 LEU B O 1
ATOM 3443 N N . SER B 1 127 ? 13.125 -15.797 0.694 1 89.19 127 SER B N 1
ATOM 3444 C CA . SER B 1 127 ? 14.508 -16.25 0.625 1 89.19 127 SER B CA 1
ATOM 3445 C C . SER B 1 127 ? 15.484 -15.086 0.662 1 89.19 127 SER B C 1
ATOM 3447 O O . SER B 1 127 ? 15.531 -14.273 -0.268 1 89.19 127 SER B O 1
ATOM 3449 N N . LEU B 1 128 ? 16.297 -15.086 1.699 1 84.19 128 LEU B N 1
ATOM 3450 C CA . LEU B 1 128 ? 17.281 -14.008 1.848 1 84.19 128 LEU B CA 1
ATOM 3451 C C . LEU B 1 128 ? 18.266 -14 0.686 1 84.19 128 LEU B C 1
ATOM 3453 O O . LEU B 1 128 ? 18.625 -12.938 0.177 1 84.19 128 LEU B O 1
ATOM 3457 N N . GLN B 1 129 ? 18.672 -15.156 0.279 1 89.19 129 GLN B N 1
ATOM 3458 C CA . GLN B 1 129 ? 19.609 -15.273 -0.836 1 89.19 129 GLN B CA 1
ATOM 3459 C C . GLN B 1 129 ? 18.984 -14.734 -2.125 1 89.19 129 GLN B C 1
ATOM 3461 O O . GLN B 1 129 ? 19.656 -14.023 -2.883 1 89.19 129 GLN B O 1
ATOM 3466 N N . GLN B 1 130 ? 17.75 -15.047 -2.297 1 94 130 GLN B N 1
ATOM 3467 C CA . GLN B 1 130 ? 17.078 -14.617 -3.518 1 94 130 GLN B CA 1
ATOM 3468 C C . GLN B 1 130 ? 16.891 -13.102 -3.545 1 94 130 GLN B C 1
ATOM 3470 O O . GLN B 1 130 ? 17.172 -12.453 -4.562 1 94 130 GLN B O 1
ATOM 3475 N N . ILE B 1 131 ? 16.422 -12.562 -2.441 1 95.75 131 ILE B N 1
ATOM 3476 C CA . ILE B 1 131 ? 16.156 -11.125 -2.42 1 95.75 131 ILE B CA 1
ATOM 3477 C C . ILE B 1 131 ? 17.453 -10.352 -2.531 1 95.75 131 ILE B C 1
ATOM 3479 O O . ILE B 1 131 ? 17.5 -9.281 -3.139 1 95.75 131 ILE B O 1
ATOM 3483 N N . GLU B 1 132 ? 18.562 -10.875 -2.01 1 90.88 132 GLU B N 1
ATOM 3484 C CA . GLU B 1 132 ? 19.891 -10.266 -2.158 1 90.88 132 GLU B CA 1
ATOM 3485 C C . GLU B 1 132 ? 20.344 -10.289 -3.613 1 90.88 132 GLU B C 1
ATOM 3487 O O . GLU B 1 132 ? 20.891 -9.305 -4.117 1 90.88 132 GLU B O 1
ATOM 3492 N N . TYR B 1 133 ? 20.141 -11.406 -4.168 1 96.12 133 TYR B N 1
ATOM 3493 C CA . TYR B 1 133 ? 20.484 -11.555 -5.574 1 96.12 133 TYR B CA 1
ATOM 3494 C C . TYR B 1 133 ? 19.734 -10.547 -6.434 1 96.12 133 TYR B C 1
ATOM 3496 O O . TYR B 1 133 ? 20.344 -9.883 -7.285 1 96.12 133 TYR B O 1
ATOM 3504 N N . ILE B 1 134 ? 18.469 -10.414 -6.184 1 97.62 134 ILE B N 1
ATOM 3505 C CA . ILE B 1 134 ? 17.641 -9.492 -6.953 1 97.62 134 ILE B CA 1
ATOM 3506 C C . ILE B 1 134 ? 18.094 -8.055 -6.691 1 97.62 134 ILE B C 1
ATOM 3508 O O . ILE B 1 134 ? 18.172 -7.246 -7.617 1 97.62 134 ILE B O 1
ATOM 3512 N N . ALA B 1 135 ? 18.406 -7.715 -5.457 1 96.19 135 ALA B N 1
ATOM 3513 C CA . ALA B 1 135 ? 18.906 -6.379 -5.133 1 96.19 135 ALA B CA 1
ATOM 3514 C C . ALA B 1 135 ? 20.188 -6.07 -5.902 1 96.19 135 ALA B C 1
ATOM 3516 O O . ALA B 1 135 ? 20.359 -4.957 -6.402 1 96.19 135 ALA B O 1
ATOM 3517 N N . GLU B 1 136 ? 21.047 -7.012 -6.02 1 95.25 136 GLU B N 1
ATOM 3518 C CA . GLU B 1 136 ? 22.297 -6.836 -6.766 1 95.25 136 GLU B CA 1
ATOM 3519 C C . GLU B 1 136 ? 22.031 -6.617 -8.25 1 95.25 136 GLU B C 1
ATOM 3521 O O . GLU B 1 136 ? 22.688 -5.801 -8.891 1 95.25 136 GLU B O 1
ATOM 3526 N N . LEU B 1 137 ? 21.109 -7.391 -8.703 1 96.56 137 LEU B N 1
ATOM 3527 C CA . LEU B 1 137 ? 20.703 -7.215 -10.094 1 96.56 137 LEU B CA 1
ATOM 3528 C C . LEU B 1 137 ? 20.172 -5.805 -10.328 1 96.56 137 LEU B C 1
ATOM 3530 O O . LEU B 1 137 ? 20.547 -5.16 -11.312 1 96.56 137 LEU B O 1
ATOM 3534 N N . LEU B 1 138 ? 19.375 -5.309 -9.453 1 97.19 138 LEU B N 1
ATOM 3535 C CA . LEU B 1 138 ? 18.766 -3.99 -9.586 1 97.19 138 LEU B CA 1
ATOM 3536 C C . LEU B 1 138 ? 19.812 -2.887 -9.461 1 97.19 138 LEU B C 1
ATOM 3538 O O . LEU B 1 138 ? 19.672 -1.831 -10.086 1 97.19 138 LEU B O 1
ATOM 3542 N N . LYS B 1 139 ? 20.797 -3.133 -8.703 1 94.81 139 LYS B N 1
ATOM 3543 C CA . LYS B 1 139 ? 21.875 -2.158 -8.547 1 94.81 139 LYS B CA 1
ATOM 3544 C C . LYS B 1 139 ? 22.516 -1.848 -9.891 1 94.81 139 LYS B C 1
ATOM 3546 O O . LYS B 1 139 ? 22.906 -0.705 -10.156 1 94.81 139 LYS B O 1
ATOM 3551 N N . LYS B 1 140 ? 22.547 -2.824 -10.688 1 94.44 140 LYS B N 1
ATOM 3552 C CA . LYS B 1 140 ? 23.25 -2.705 -11.961 1 94.44 140 LYS B CA 1
ATOM 3553 C C . LYS B 1 140 ? 22.281 -2.34 -13.086 1 94.44 140 LYS B C 1
ATOM 3555 O O . LYS B 1 140 ? 22.688 -2.234 -14.242 1 94.44 140 LYS B O 1
ATOM 3560 N N . THR B 1 141 ? 21.078 -2.193 -12.766 1 95.81 141 THR B N 1
ATOM 3561 C CA . THR B 1 141 ? 20.031 -1.943 -13.75 1 95.81 141 THR B CA 1
ATOM 3562 C C . THR B 1 141 ? 19.594 -0.483 -13.711 1 95.81 141 THR B C 1
ATOM 3564 O O . THR B 1 141 ? 19.469 0.104 -12.633 1 95.81 141 THR B O 1
ATOM 3567 N N . THR B 1 142 ? 19.391 0.058 -14.891 1 96.19 142 THR B N 1
ATOM 3568 C CA . THR B 1 142 ? 18.906 1.431 -14.969 1 96.19 142 THR B CA 1
ATOM 3569 C C . THR B 1 142 ? 17.375 1.461 -15.055 1 96.19 142 THR B C 1
ATOM 3571 O O . THR B 1 142 ? 16.734 2.266 -14.383 1 96.19 142 THR B O 1
ATOM 3574 N N . TYR B 1 143 ? 16.828 0.579 -15.875 1 97.69 143 TYR B N 1
ATOM 3575 C CA . TYR B 1 143 ? 15.398 0.591 -16.172 1 97.69 143 TYR B CA 1
ATOM 3576 C C . TYR B 1 143 ? 14.688 -0.564 -15.484 1 97.69 143 TYR B C 1
ATOM 3578 O O . TYR B 1 143 ? 15.102 -1.721 -15.609 1 97.69 143 TYR B O 1
ATOM 3586 N N . ILE B 1 144 ? 13.711 -0.24 -14.719 1 98.5 144 ILE B N 1
ATOM 3587 C CA . ILE B 1 144 ? 12.867 -1.243 -14.07 1 98.5 144 ILE B CA 1
ATOM 3588 C C . ILE B 1 144 ? 11.453 -1.162 -14.625 1 98.5 144 ILE B C 1
ATOM 3590 O O . ILE B 1 144 ? 10.766 -0.149 -14.453 1 98.5 144 ILE B O 1
ATOM 3594 N N . ASP B 1 145 ? 11.023 -2.221 -15.32 1 98.62 145 ASP B N 1
ATOM 3595 C CA . ASP B 1 145 ? 9.703 -2.254 -15.938 1 98.62 145 ASP B CA 1
ATOM 3596 C C . ASP B 1 145 ? 8.742 -3.137 -15.141 1 98.62 145 ASP B C 1
ATOM 3598 O O . ASP B 1 145 ? 9.086 -4.266 -14.781 1 98.62 145 ASP B O 1
ATOM 3602 N N . PHE B 1 146 ? 7.602 -2.586 -14.891 1 98.81 146 PHE B N 1
ATOM 3603 C CA . PHE B 1 146 ? 6.555 -3.365 -14.242 1 98.81 146 PHE B CA 1
ATOM 3604 C C . PHE B 1 146 ? 5.43 -3.682 -15.219 1 98.81 146 PHE B C 1
ATOM 3606 O O . PHE B 1 146 ? 5 -2.814 -15.984 1 98.81 146 PHE B O 1
ATOM 3613 N N . ILE B 1 147 ? 5.039 -4.949 -15.188 1 98.62 147 ILE B N 1
ATOM 3614 C CA . ILE B 1 147 ? 3.84 -5.422 -15.867 1 98.62 147 ILE B CA 1
ATOM 3615 C C . ILE B 1 147 ? 2.768 -5.773 -14.836 1 98.62 147 ILE B C 1
ATOM 3617 O O . ILE B 1 147 ? 2.945 -6.695 -14.031 1 98.62 147 ILE B O 1
ATOM 3621 N N . SER B 1 148 ? 1.759 -5.055 -14.828 1 97.88 148 SER B N 1
ATOM 3622 C CA . SER B 1 148 ? 0.676 -5.254 -13.867 1 97.88 148 SER B CA 1
ATOM 3623 C C . SER B 1 148 ? -0.677 -4.914 -14.484 1 97.88 148 SER B C 1
ATOM 3625 O O . SER B 1 148 ? -0.745 -4.41 -15.609 1 97.88 148 SER B O 1
ATOM 3627 N N . SER B 1 149 ? -1.688 -5.312 -13.836 1 94.69 149 SER B N 1
ATOM 3628 C CA . SER B 1 149 ? -3.041 -5 -14.281 1 94.69 149 SER B CA 1
ATOM 3629 C C . SER B 1 149 ? -3.986 -4.816 -13.102 1 94.69 149 SER B C 1
ATOM 3631 O O . SER B 1 149 ? -3.686 -5.25 -11.984 1 94.69 149 SER B O 1
ATOM 3633 N N . ASP B 1 150 ? -5 -4.09 -13.359 1 91.31 150 ASP B N 1
ATOM 3634 C CA . ASP B 1 150 ? -6.098 -3.928 -12.406 1 91.31 150 ASP B CA 1
ATOM 3635 C C . ASP B 1 150 ? -5.582 -3.441 -11.055 1 91.31 150 ASP B C 1
ATOM 3637 O O . ASP B 1 150 ? -4.84 -2.459 -10.984 1 91.31 150 ASP B O 1
ATOM 3641 N N . ALA B 1 151 ? -6.004 -4.184 -10 1 89.5 151 ALA B N 1
ATOM 3642 C CA . ALA B 1 151 ? -5.699 -3.729 -8.648 1 89.5 151 ALA B CA 1
ATOM 3643 C C . ALA B 1 151 ? -4.199 -3.789 -8.375 1 89.5 151 ALA B C 1
ATOM 3645 O O . ALA B 1 151 ? -3.691 -3.08 -7.5 1 89.5 151 ALA B O 1
ATOM 3646 N N . ASN B 1 152 ? -3.506 -4.562 -9.133 1 96.06 152 ASN B N 1
ATOM 3647 C CA . ASN B 1 152 ? -2.072 -4.711 -8.906 1 96.06 152 ASN B CA 1
ATOM 3648 C C . ASN B 1 152 ? -1.302 -3.48 -9.375 1 96.06 152 ASN B C 1
ATOM 3650 O O . ASN B 1 152 ? -0.139 -3.295 -9.008 1 96.06 152 ASN B O 1
ATOM 3654 N N . ALA B 1 153 ? -1.955 -2.68 -10.203 1 96.94 153 ALA B N 1
ATOM 3655 C CA . ALA B 1 153 ? -1.303 -1.494 -10.75 1 96.94 153 ALA B CA 1
ATOM 3656 C C . ALA B 1 153 ? -0.847 -0.553 -9.641 1 96.94 153 ALA B C 1
ATOM 3658 O O . ALA B 1 153 ? 0.198 0.091 -9.75 1 96.94 153 ALA B O 1
ATOM 3659 N N . CYS B 1 154 ? -1.599 -0.481 -8.594 1 96.19 154 CYS B N 1
ATOM 3660 C CA . CYS B 1 154 ? -1.24 0.428 -7.512 1 96.19 154 CYS B CA 1
ATOM 3661 C C . CYS B 1 154 ? 0.033 -0.032 -6.812 1 96.19 154 CYS B C 1
ATOM 3663 O O . CYS B 1 154 ? 0.827 0.791 -6.355 1 96.19 154 CYS B O 1
ATOM 3665 N N . ILE B 1 155 ? 0.237 -1.337 -6.73 1 98 155 ILE B N 1
ATOM 3666 C CA . ILE B 1 155 ? 1.456 -1.884 -6.145 1 98 155 ILE B CA 1
ATOM 3667 C C . ILE B 1 155 ? 2.658 -1.503 -7.008 1 98 155 ILE B C 1
ATOM 3669 O O . ILE B 1 155 ? 3.682 -1.05 -6.492 1 98 155 ILE B O 1
ATOM 3673 N N . ALA B 1 156 ? 2.457 -1.647 -8.281 1 98.62 156 ALA B N 1
ATOM 3674 C CA . ALA B 1 156 ? 3.531 -1.348 -9.227 1 98.62 156 ALA B CA 1
ATOM 3675 C C . ALA B 1 156 ? 3.859 0.142 -9.234 1 98.62 156 ALA B C 1
ATOM 3677 O O . ALA B 1 156 ? 5.031 0.526 -9.258 1 98.62 156 ALA B O 1
ATOM 3678 N N . ASP B 1 157 ? 2.857 0.949 -9.227 1 97.81 157 ASP B N 1
ATOM 3679 C CA . ASP B 1 157 ? 3.066 2.393 -9.203 1 97.81 157 ASP B CA 1
ATOM 3680 C C . ASP B 1 157 ? 3.811 2.82 -7.934 1 97.81 157 ASP B C 1
ATOM 3682 O O . ASP B 1 157 ? 4.684 3.688 -7.984 1 97.81 157 ASP B O 1
ATOM 3686 N N . TYR B 1 158 ? 3.469 2.238 -6.879 1 98 158 TYR B N 1
ATOM 3687 C CA . TYR B 1 158 ? 4.176 2.484 -5.625 1 98 158 TYR B CA 1
ATOM 3688 C C . TYR B 1 158 ? 5.641 2.09 -5.738 1 98 158 TYR B C 1
ATOM 3690 O O . TYR B 1 158 ? 6.527 2.842 -5.324 1 98 158 TYR B O 1
ATOM 3698 N N . ALA B 1 159 ? 5.855 0.94 -6.281 1 98.56 159 ALA B N 1
ATOM 3699 C CA . ALA B 1 159 ? 7.227 0.477 -6.488 1 98.56 159 ALA B CA 1
ATOM 3700 C C . ALA B 1 159 ? 8 1.439 -7.383 1 98.56 159 ALA B C 1
ATOM 3702 O O . ALA B 1 159 ? 9.164 1.751 -7.113 1 98.56 159 ALA B O 1
ATOM 3703 N N . CYS B 1 160 ? 7.32 1.889 -8.422 1 98.19 160 CYS B N 1
ATOM 3704 C CA . CYS B 1 160 ? 7.961 2.844 -9.32 1 98.19 160 CYS B CA 1
ATOM 3705 C C . CYS B 1 160 ? 8.406 4.09 -8.562 1 98.19 160 CYS B C 1
ATOM 3707 O O . CYS B 1 160 ? 9.531 4.562 -8.742 1 98.19 160 CYS B O 1
ATOM 3709 N N . HIS B 1 161 ? 7.543 4.551 -7.738 1 97.12 161 HIS B N 1
ATOM 3710 C CA . HIS B 1 161 ? 7.883 5.727 -6.941 1 97.12 161 HIS B CA 1
ATOM 3711 C C . HIS B 1 161 ? 9.133 5.48 -6.102 1 97.12 161 HIS B C 1
ATOM 3713 O O . HIS B 1 161 ? 10.055 6.297 -6.098 1 97.12 161 HIS B O 1
ATOM 3719 N N . LEU B 1 162 ? 9.195 4.383 -5.406 1 97.31 162 LEU B N 1
ATOM 3720 C CA . LEU B 1 162 ? 10.32 4.074 -4.539 1 97.31 162 LEU B CA 1
ATOM 3721 C C . LEU B 1 162 ? 11.609 3.961 -5.348 1 97.31 162 LEU B C 1
ATOM 3723 O O . LEU B 1 162 ? 12.648 4.484 -4.941 1 97.31 162 LEU B O 1
ATOM 3727 N N . PHE B 1 163 ? 11.531 3.344 -6.473 1 97.88 163 PHE B N 1
ATOM 3728 C CA . PHE B 1 163 ? 12.742 3.107 -7.25 1 97.88 163 PHE B CA 1
ATOM 3729 C C . PHE B 1 163 ? 13.234 4.398 -7.891 1 97.88 163 PHE B C 1
ATOM 3731 O O . PHE B 1 163 ? 14.438 4.578 -8.094 1 97.88 163 PHE B O 1
ATOM 3738 N N . PHE B 1 164 ? 12.328 5.324 -8.18 1 96.56 164 PHE B N 1
ATOM 3739 C CA . PHE B 1 164 ? 12.758 6.637 -8.648 1 96.56 164 PHE B CA 1
ATOM 3740 C C . PHE B 1 164 ? 13.586 7.348 -7.578 1 96.56 164 PHE B C 1
ATOM 3742 O O . PHE B 1 164 ? 14.539 8.062 -7.895 1 96.56 164 PHE B O 1
ATOM 3749 N N . LEU B 1 165 ? 13.25 7.105 -6.344 1 95.25 165 LEU B N 1
ATOM 3750 C CA . LEU B 1 165 ? 14 7.699 -5.246 1 95.25 165 LEU B CA 1
ATOM 3751 C C . LEU B 1 165 ? 15.43 7.16 -5.215 1 95.25 165 LEU B C 1
ATOM 3753 O O . LEU B 1 165 ? 16.297 7.723 -4.535 1 95.25 165 LEU B O 1
ATOM 3757 N N . GLU B 1 166 ? 15.703 6.09 -5.91 1 96.12 166 GLU B N 1
ATOM 3758 C CA . GLU B 1 166 ? 17.016 5.461 -5.922 1 96.12 166 GLU B CA 1
ATOM 3759 C C . GLU B 1 166 ? 17.688 5.594 -7.289 1 96.12 166 GLU B C 1
ATOM 3761 O O . GLU B 1 166 ? 18.516 4.773 -7.66 1 96.12 166 GLU B O 1
ATOM 3766 N N . ARG B 1 167 ? 17.25 6.484 -8.086 1 95.25 167 ARG B N 1
ATOM 3767 C CA . ARG B 1 167 ? 17.844 6.879 -9.359 1 95.25 167 ARG B CA 1
ATOM 3768 C C . ARG B 1 167 ? 17.562 5.844 -10.438 1 95.25 167 ARG B C 1
ATOM 3770 O O . ARG B 1 167 ? 18.344 5.695 -11.383 1 95.25 167 ARG B O 1
ATOM 3777 N N . LYS B 1 168 ? 16.516 5.094 -10.234 1 97.5 168 LYS B N 1
ATOM 3778 C CA . LYS B 1 168 ? 16.062 4.188 -11.289 1 97.5 168 LYS B CA 1
ATOM 3779 C C . LYS B 1 168 ? 14.977 4.828 -12.141 1 97.5 168 LYS B C 1
ATOM 3781 O O . LYS B 1 168 ? 14.258 5.719 -11.672 1 97.5 168 LYS B O 1
ATOM 3786 N N . ILE B 1 169 ? 14.984 4.5 -13.359 1 97.94 169 ILE B N 1
ATOM 3787 C CA . ILE B 1 169 ? 13.859 4.84 -14.219 1 97.94 169 ILE B CA 1
ATOM 3788 C C . ILE B 1 169 ? 12.859 3.682 -14.242 1 97.94 169 ILE B C 1
ATOM 3790 O O . ILE B 1 169 ? 13.102 2.662 -14.891 1 97.94 169 ILE B O 1
ATOM 3794 N N . ALA B 1 170 ? 11.797 3.867 -13.484 1 98.25 170 ALA B N 1
ATOM 3795 C CA . ALA B 1 170 ? 10.828 2.789 -13.312 1 98.25 170 ALA B CA 1
ATOM 3796 C C . ALA B 1 170 ? 9.492 3.141 -13.961 1 98.25 170 ALA B C 1
ATOM 3798 O O . ALA B 1 170 ? 8.984 4.254 -13.789 1 98.25 170 ALA B O 1
ATOM 3799 N N . ASN B 1 171 ? 8.953 2.178 -14.727 1 98.06 171 ASN B N 1
ATOM 3800 C CA . ASN B 1 171 ? 7.684 2.383 -15.414 1 98.06 171 ASN B CA 1
ATOM 3801 C C . ASN B 1 171 ? 6.734 1.21 -15.188 1 98.06 171 ASN B C 1
ATOM 3803 O O . ASN B 1 171 ? 7.168 0.057 -15.133 1 98.06 171 ASN B O 1
ATOM 3807 N N . ASN B 1 172 ? 5.488 1.569 -15.078 1 98.31 172 ASN B N 1
ATOM 3808 C CA . ASN B 1 172 ? 4.434 0.564 -15 1 98.31 172 ASN B CA 1
ATOM 3809 C C . ASN B 1 172 ? 3.6 0.526 -16.281 1 98.31 172 ASN B C 1
ATOM 3811 O O . ASN B 1 172 ? 3.016 1.537 -16.672 1 98.31 172 ASN B O 1
ATOM 3815 N N . TYR B 1 173 ? 3.572 -0.587 -16.938 1 98.25 173 TYR B N 1
ATOM 3816 C CA . TYR B 1 173 ? 2.746 -0.806 -18.125 1 98.25 173 TYR B CA 1
ATOM 3817 C C . TYR B 1 173 ? 1.479 -1.577 -17.766 1 98.25 173 TYR B C 1
ATOM 3819 O O . TYR B 1 173 ? 1.541 -2.76 -17.422 1 98.25 173 TYR B O 1
ATOM 3827 N N . THR B 1 174 ? 0.358 -0.868 -17.969 1 96.56 174 THR B N 1
ATOM 3828 C CA . THR B 1 174 ? -0.868 -1.451 -17.438 1 96.56 174 THR B CA 1
ATOM 3829 C C . THR B 1 174 ? -1.815 -1.844 -18.562 1 96.56 174 THR B C 1
ATOM 3831 O O . THR B 1 174 ? -2.787 -2.57 -18.344 1 96.56 174 THR B O 1
ATOM 3834 N N . THR B 1 175 ? -1.573 -1.379 -19.766 1 95.81 175 THR B N 1
ATOM 3835 C CA . THR B 1 175 ? -2.445 -1.726 -20.875 1 95.81 175 THR B CA 1
ATOM 3836 C C . THR B 1 175 ? -1.815 -2.818 -21.734 1 95.81 175 THR B C 1
ATOM 3838 O O . THR B 1 175 ? -0.595 -2.855 -21.906 1 95.81 175 THR B O 1
ATOM 3841 N N . SER B 1 176 ? -2.701 -3.564 -22.297 1 94.5 176 SER B N 1
ATOM 3842 C CA . SER B 1 176 ? -2.227 -4.68 -23.094 1 94.5 176 SER B CA 1
ATOM 3843 C C . SER B 1 176 ? -1.38 -4.195 -24.266 1 94.5 176 SER B C 1
ATOM 3845 O O . SER B 1 176 ? -0.378 -4.82 -24.625 1 94.5 176 SER B O 1
ATOM 3847 N N . ASN B 1 177 ? -1.737 -3.09 -24.812 1 94.31 177 ASN B N 1
ATOM 3848 C CA . ASN B 1 177 ? -0.984 -2.553 -25.938 1 94.31 177 ASN B CA 1
ATOM 3849 C C . ASN B 1 177 ? 0.433 -2.158 -25.531 1 94.31 177 ASN B C 1
ATOM 3851 O O . ASN B 1 177 ? 1.402 -2.551 -26.188 1 94.31 177 ASN B O 1
ATOM 3855 N N . GLN B 1 178 ? 0.551 -1.431 -24.5 1 96.12 178 GLN B N 1
ATOM 3856 C CA . GLN B 1 178 ? 1.866 -1.023 -24.016 1 96.12 178 GLN B CA 1
ATOM 3857 C C . GLN B 1 178 ? 2.721 -2.236 -23.656 1 96.12 178 GLN B C 1
ATOM 3859 O O . GLN B 1 178 ? 3.914 -2.273 -23.953 1 96.12 178 GLN B O 1
ATOM 3864 N N . GLN B 1 179 ? 2.107 -3.18 -23.047 1 97.56 179 GLN B N 1
ATOM 3865 C CA . GLN B 1 179 ? 2.824 -4.375 -22.625 1 97.56 179 GLN B CA 1
ATOM 3866 C C . GLN B 1 179 ? 3.355 -5.16 -23.812 1 97.56 179 GLN B C 1
ATOM 3868 O O . GLN B 1 179 ? 4.508 -5.594 -23.828 1 97.56 179 GLN B O 1
ATOM 3873 N N . LEU B 1 180 ? 2.553 -5.273 -24.797 1 96.25 180 LEU B N 1
ATOM 3874 C CA . LEU B 1 180 ? 2.963 -6 -25.984 1 96.25 180 LEU B CA 1
ATOM 3875 C C . LEU B 1 180 ? 4.039 -5.234 -26.75 1 96.25 180 LEU B C 1
ATOM 3877 O O . LEU B 1 180 ? 5.012 -5.824 -27.234 1 96.25 180 LEU B O 1
ATOM 3881 N N . TYR B 1 181 ? 3.898 -3.898 -26.859 1 96.12 181 TYR B N 1
ATOM 3882 C CA . TYR B 1 181 ? 4.922 -3.092 -27.516 1 96.12 181 TYR B CA 1
ATOM 3883 C C . TYR B 1 181 ? 6.258 -3.215 -26.812 1 96.12 181 TYR B C 1
ATOM 3885 O O . TYR B 1 181 ? 7.316 -3.186 -27.438 1 96.12 181 TYR B O 1
ATOM 3893 N N . LEU B 1 182 ? 6.176 -3.328 -25.5 1 96.44 182 LEU B N 1
ATOM 3894 C CA . LEU B 1 182 ? 7.395 -3.5 -24.719 1 96.44 182 LEU B CA 1
ATOM 3895 C C . LEU B 1 182 ? 8.148 -4.754 -25.156 1 96.44 182 LEU B C 1
ATOM 3897 O O . LEU B 1 182 ? 9.375 -4.754 -25.219 1 96.44 182 LEU B O 1
ATOM 3901 N N . THR B 1 183 ? 7.43 -5.812 -25.438 1 96.38 183 THR B N 1
ATOM 3902 C CA . THR B 1 183 ? 8.055 -7.074 -25.812 1 96.38 183 THR B CA 1
ATOM 3903 C C . THR B 1 183 ? 8.75 -6.965 -27.156 1 96.38 183 THR B C 1
ATOM 3905 O O . THR B 1 183 ? 9.641 -7.754 -27.484 1 96.38 183 THR B O 1
ATOM 3908 N N . LEU B 1 184 ? 8.359 -6.023 -27.969 1 95.12 184 LEU B N 1
ATOM 3909 C CA . LEU B 1 184 ? 8.898 -5.844 -29.312 1 95.12 184 LEU B CA 1
ATOM 3910 C C . LEU B 1 184 ? 10.055 -4.852 -29.312 1 95.12 184 LEU B C 1
ATOM 3912 O O . LEU B 1 184 ? 10.695 -4.629 -30.344 1 95.12 184 LEU B O 1
ATOM 3916 N N . THR B 1 185 ? 10.328 -4.285 -28.172 1 93.75 185 THR B N 1
ATOM 3917 C CA . THR B 1 185 ? 11.367 -3.275 -28.016 1 93.75 185 THR B CA 1
ATOM 3918 C C . THR B 1 185 ? 12.664 -3.904 -27.516 1 93.75 185 THR B C 1
ATOM 3920 O O . THR B 1 185 ? 12.641 -4.797 -26.672 1 93.75 185 THR B O 1
ATOM 3923 N N . GLU B 1 186 ? 13.789 -3.488 -28.047 1 92.31 186 GLU B N 1
ATOM 3924 C CA . GLU B 1 186 ? 15.07 -3.938 -27.516 1 92.31 186 GLU B CA 1
ATOM 3925 C C . GLU B 1 186 ? 15.32 -3.369 -26.125 1 92.31 186 GLU B C 1
ATOM 3927 O O . GLU B 1 186 ? 15.398 -2.15 -25.953 1 92.31 186 GLU B O 1
ATOM 3932 N N . LEU B 1 187 ? 15.398 -4.203 -25.203 1 92.56 187 LEU B N 1
ATOM 3933 C CA . LEU B 1 187 ? 15.562 -3.795 -23.812 1 92.56 187 LEU B CA 1
ATOM 3934 C C . LEU B 1 187 ? 16.984 -4.043 -23.328 1 92.56 187 LEU B C 1
ATOM 3936 O O . LEU B 1 187 ? 17.391 -5.195 -23.156 1 92.56 187 LEU B O 1
ATOM 3940 N N . LYS B 1 188 ? 17.734 -2.984 -23.266 1 91.62 188 LYS B N 1
ATOM 3941 C CA . LYS B 1 188 ? 19.094 -3.041 -22.734 1 91.62 188 LYS B CA 1
ATOM 3942 C C . LYS B 1 188 ? 19.141 -2.514 -21.297 1 91.62 188 LYS B C 1
ATOM 3944 O O . LYS B 1 188 ? 18.672 -1.408 -21.031 1 91.62 188 LYS B O 1
ATOM 3949 N N . GLU B 1 189 ? 19.656 -3.207 -20.328 1 93.56 189 GLU B N 1
ATOM 3950 C CA . GLU B 1 189 ? 19.797 -2.83 -18.922 1 93.56 189 GLU B CA 1
ATOM 3951 C C . GLU B 1 189 ? 18.422 -2.719 -18.25 1 93.56 189 GLU B C 1
ATOM 3953 O O . GLU B 1 189 ? 18.156 -1.747 -17.547 1 93.56 189 GLU B O 1
ATOM 3958 N N . HIS B 1 190 ? 17.547 -3.607 -18.688 1 96.88 190 HIS B N 1
ATOM 3959 C CA . HIS B 1 190 ? 16.219 -3.646 -18.094 1 96.88 190 HIS B CA 1
ATOM 3960 C C . HIS B 1 190 ? 16.031 -4.875 -17.203 1 96.88 190 HIS B C 1
ATOM 3962 O O . HIS B 1 190 ? 16.594 -5.938 -17.484 1 96.88 190 HIS B O 1
ATOM 3968 N N . VAL B 1 191 ? 15.328 -4.738 -16.156 1 98.12 191 VAL B N 1
ATOM 3969 C CA . VAL B 1 191 ? 14.727 -5.828 -15.398 1 98.12 191 VAL B CA 1
ATOM 3970 C C . VAL B 1 191 ? 13.203 -5.672 -15.383 1 98.12 191 VAL B C 1
ATOM 3972 O O . VAL B 1 191 ? 12.688 -4.559 -15.234 1 98.12 191 VAL B O 1
ATOM 3975 N N . VAL B 1 192 ? 12.5 -6.742 -15.648 1 98.62 192 VAL B N 1
ATOM 3976 C CA . VAL B 1 192 ? 11.039 -6.691 -15.727 1 98.62 192 VAL B CA 1
ATOM 3977 C C . VAL B 1 192 ? 10.43 -7.398 -14.523 1 98.62 192 VAL B C 1
ATOM 3979 O O . VAL B 1 192 ? 10.773 -8.547 -14.227 1 98.62 192 VAL B O 1
ATOM 3982 N N . PHE B 1 193 ? 9.602 -6.688 -13.797 1 98.88 193 PHE B N 1
ATOM 3983 C CA . PHE B 1 193 ? 8.766 -7.285 -12.766 1 98.88 193 PHE B CA 1
ATOM 3984 C C . PHE B 1 193 ? 7.363 -7.551 -13.289 1 98.88 193 PHE B C 1
ATOM 3986 O O . PHE B 1 193 ? 6.797 -6.723 -14.008 1 98.88 193 PHE B O 1
ATOM 3993 N N . VAL B 1 194 ? 6.809 -8.688 -12.984 1 98.75 194 VAL B N 1
ATOM 3994 C CA . VAL B 1 194 ? 5.406 -9.008 -13.25 1 98.75 194 VAL B CA 1
ATOM 3995 C C . VAL B 1 194 ? 4.664 -9.211 -11.93 1 98.75 194 VAL B C 1
ATOM 3997 O O . VAL B 1 194 ? 5.07 -10.031 -11.102 1 98.75 194 VAL B O 1
ATOM 4000 N N . ILE B 1 195 ? 3.646 -8.43 -11.734 1 98.62 195 ILE B N 1
ATOM 4001 C CA . ILE B 1 195 ? 2.842 -8.57 -10.523 1 98.62 195 ILE B CA 1
ATOM 4002 C C . ILE B 1 195 ? 1.484 -9.18 -10.883 1 98.62 195 ILE B C 1
ATOM 4004 O O . ILE B 1 195 ? 0.702 -8.578 -11.617 1 98.62 195 ILE B O 1
ATOM 4008 N N . SER B 1 196 ? 1.239 -10.328 -10.414 1 96.88 196 SER B N 1
ATOM 4009 C CA . SER B 1 196 ? 0.01 -11.07 -10.672 1 96.88 196 SER B CA 1
ATOM 4010 C C . SER B 1 196 ? -0.367 -11.945 -9.484 1 96.88 196 SER B C 1
ATOM 4012 O O . SER B 1 196 ? 0.282 -12.961 -9.227 1 96.88 196 SER B O 1
ATOM 4014 N N . ARG B 1 197 ? -1.416 -11.602 -8.828 1 93.69 197 ARG B N 1
ATOM 4015 C CA . ARG B 1 197 ? -1.797 -12.281 -7.598 1 93.69 197 ARG B CA 1
ATOM 4016 C C . ARG B 1 197 ? -1.979 -13.773 -7.836 1 93.69 197 ARG B C 1
ATOM 4018 O O . ARG B 1 197 ? -1.369 -14.602 -7.148 1 93.69 197 ARG B O 1
ATOM 4025 N N . ARG B 1 198 ? -2.717 -14.156 -8.844 1 89.06 198 ARG B N 1
ATOM 4026 C CA . ARG B 1 198 ? -3.027 -15.555 -9.109 1 89.06 198 ARG B CA 1
ATOM 4027 C C . ARG B 1 198 ? -2.037 -16.156 -10.102 1 89.06 198 ARG B C 1
ATOM 4029 O O . ARG B 1 198 ? -1.975 -17.375 -10.266 1 89.06 198 ARG B O 1
ATOM 4036 N N . GLY B 1 199 ? -1.338 -15.328 -10.836 1 94.38 199 GLY B N 1
ATOM 4037 C CA . GLY B 1 199 ? -0.379 -15.797 -11.828 1 94.38 199 GLY B CA 1
ATOM 4038 C C . GLY B 1 199 ? -1.028 -16.516 -12.992 1 94.38 199 GLY B C 1
ATOM 4039 O O . GLY B 1 199 ? -0.453 -17.453 -13.555 1 94.38 199 GLY B O 1
ATOM 4040 N N . GLU B 1 200 ? -2.236 -16.047 -13.336 1 91 200 GLU B N 1
ATOM 4041 C CA . GLU B 1 200 ? -2.967 -16.812 -14.336 1 91 200 GLU B CA 1
ATOM 4042 C C . GLU B 1 200 ? -3.58 -15.914 -15.398 1 91 200 GLU B C 1
ATOM 4044 O O . GLU B 1 200 ? -4.211 -16.406 -16.344 1 91 200 GLU B O 1
ATOM 4049 N N . ASP B 1 201 ? -3.391 -14.609 -15.297 1 93.19 201 ASP B N 1
ATOM 4050 C CA . ASP B 1 201 ? -3.965 -13.703 -16.281 1 93.19 201 ASP B CA 1
ATOM 4051 C C . ASP B 1 201 ? -3.443 -14.023 -17.688 1 93.19 201 ASP B C 1
ATOM 4053 O O . ASP B 1 201 ? -2.24 -13.938 -17.938 1 93.19 201 ASP B O 1
ATOM 4057 N N . GLU B 1 202 ? -4.359 -14.305 -18.578 1 93.31 202 GLU B N 1
ATOM 4058 C CA . GLU B 1 202 ? -3.984 -14.781 -19.906 1 93.31 202 GLU B CA 1
ATOM 4059 C C . GLU B 1 202 ? -3.234 -13.703 -20.688 1 93.31 202 GLU B C 1
ATOM 4061 O O . GLU B 1 202 ? -2.293 -14 -21.422 1 93.31 202 GLU B O 1
ATOM 4066 N N . LYS B 1 203 ? -3.707 -12.516 -20.594 1 95.56 203 LYS B N 1
ATOM 4067 C CA . LYS B 1 203 ? -3.064 -11.422 -21.312 1 95.56 203 LYS B CA 1
ATOM 4068 C C . LYS B 1 203 ? -1.637 -11.203 -20.812 1 95.56 203 LYS B C 1
ATOM 4070 O O . LYS B 1 203 ? -0.712 -11.055 -21.625 1 95.56 203 LYS B O 1
ATOM 4075 N N . ILE B 1 204 ? -1.463 -11.258 -19.547 1 97.31 204 ILE B N 1
ATOM 4076 C CA . ILE B 1 204 ? -0.138 -11.078 -18.969 1 97.31 204 ILE B CA 1
ATOM 4077 C C . ILE B 1 204 ? 0.746 -12.273 -19.312 1 97.31 204 ILE B C 1
ATOM 4079 O O . ILE B 1 204 ? 1.939 -12.117 -19.578 1 97.31 204 ILE B O 1
ATOM 4083 N N . LEU B 1 205 ? 0.122 -13.438 -19.266 1 97.44 205 LEU B N 1
ATOM 4084 C CA . LEU B 1 205 ? 0.868 -14.641 -19.625 1 97.44 205 LEU B CA 1
ATOM 4085 C C . LEU B 1 205 ? 1.471 -14.523 -21.016 1 97.44 205 LEU B C 1
ATOM 4087 O O . LEU B 1 205 ? 2.645 -14.844 -21.219 1 97.44 205 LEU B O 1
ATOM 4091 N N . LYS B 1 206 ? 0.711 -14.055 -21.922 1 97.62 206 LYS B N 1
ATOM 4092 C CA . LYS B 1 206 ? 1.198 -13.875 -23.281 1 97.62 206 LYS B CA 1
ATOM 4093 C C . LYS B 1 206 ? 2.387 -12.914 -23.312 1 97.62 206 LYS B C 1
ATOM 4095 O O . LYS B 1 206 ? 3.377 -13.172 -24 1 97.62 206 LYS B O 1
ATOM 4100 N N . VAL B 1 207 ? 2.326 -11.844 -22.594 1 98.06 207 VAL B N 1
ATOM 4101 C CA . VAL B 1 207 ? 3.385 -10.844 -22.531 1 98.06 207 VAL B CA 1
ATOM 4102 C C . VAL B 1 207 ? 4.652 -11.461 -21.953 1 98.06 207 VAL B C 1
ATOM 4104 O O . VAL B 1 207 ? 5.742 -11.297 -22.516 1 98.06 207 VAL B O 1
ATOM 4107 N N . VAL B 1 208 ? 4.477 -12.188 -20.906 1 98.06 208 VAL B N 1
ATOM 4108 C CA . VAL B 1 208 ? 5.613 -12.781 -20.203 1 98.06 208 VAL B CA 1
ATOM 4109 C C . VAL B 1 208 ? 6.262 -13.844 -21.094 1 98.06 208 VAL B C 1
ATOM 4111 O O . VAL B 1 208 ? 7.488 -13.977 -21.125 1 98.06 208 VAL B O 1
ATOM 4114 N N . GLN B 1 209 ? 5.449 -14.594 -21.797 1 97.69 209 GLN B N 1
ATOM 4115 C CA . GLN B 1 209 ? 5.969 -15.594 -22.719 1 97.69 209 GLN B CA 1
ATOM 4116 C C . GLN B 1 209 ? 6.816 -14.945 -23.812 1 97.69 209 GLN B C 1
ATOM 4118 O O . GLN B 1 209 ? 7.887 -15.445 -24.156 1 97.69 209 GLN B O 1
ATOM 4123 N N . GLU B 1 210 ? 6.348 -13.859 -24.297 1 97.44 210 GLU B N 1
ATOM 4124 C CA . GLU B 1 210 ? 7.09 -13.133 -25.312 1 97.44 210 GLU B CA 1
ATOM 4125 C C . GLU B 1 210 ? 8.391 -12.562 -24.766 1 97.44 210 GLU B C 1
ATOM 4127 O O . GLU B 1 210 ? 9.43 -12.625 -25.422 1 97.44 210 GLU B O 1
ATOM 4132 N N . LEU B 1 211 ? 8.383 -12.023 -23.578 1 97.38 211 LEU B N 1
ATOM 4133 C CA . LEU B 1 211 ? 9.57 -11.461 -22.953 1 97.38 211 LEU B CA 1
ATOM 4134 C C . LEU B 1 211 ? 10.602 -12.547 -22.672 1 97.38 211 LEU B C 1
ATOM 4136 O O . LEU B 1 211 ? 11.812 -12.312 -22.781 1 97.38 211 LEU B O 1
ATOM 4140 N N . HIS B 1 212 ? 10.078 -13.664 -22.328 1 96.44 212 HIS B N 1
ATOM 4141 C CA . HIS B 1 212 ? 10.914 -14.789 -21.938 1 96.44 212 HIS B CA 1
ATOM 4142 C C . HIS B 1 212 ? 11.805 -15.234 -23.109 1 96.44 212 HIS B C 1
ATOM 4144 O O . HIS B 1 212 ? 12.852 -15.852 -22.891 1 96.44 212 HIS B O 1
ATOM 4150 N N . LYS B 1 213 ? 11.383 -14.977 -24.281 1 94.94 213 LYS B N 1
ATOM 4151 C CA . LYS B 1 213 ? 12.164 -15.344 -25.469 1 94.94 213 LYS B CA 1
ATOM 4152 C C . LYS B 1 213 ? 13.484 -14.586 -25.5 1 94.94 213 LYS B C 1
ATOM 4154 O O . LYS B 1 213 ? 14.445 -15.039 -26.125 1 94.94 213 LYS B O 1
ATOM 4159 N N . ASN B 1 214 ? 13.539 -13.438 -24.906 1 91.75 214 ASN B N 1
ATOM 4160 C CA . ASN B 1 214 ? 14.773 -12.656 -24.781 1 91.75 214 ASN B CA 1
ATOM 4161 C C . ASN B 1 214 ? 15.562 -13.047 -23.547 1 91.75 214 ASN B C 1
ATOM 4163 O O . ASN B 1 214 ? 15.266 -12.578 -22.438 1 91.75 214 ASN B O 1
ATOM 4167 N N . LYS B 1 215 ? 16.609 -13.703 -23.672 1 88.88 215 LYS B N 1
ATOM 4168 C CA . LYS B 1 215 ? 17.359 -14.273 -22.562 1 88.88 215 LYS B CA 1
ATOM 4169 C C . LYS B 1 215 ? 18.203 -13.211 -21.859 1 88.88 215 LYS B C 1
ATOM 4171 O O . LYS B 1 215 ? 18.703 -13.438 -20.766 1 88.88 215 LYS B O 1
ATOM 4176 N N . GLU B 1 216 ? 18.266 -12.07 -22.422 1 90.12 216 GLU B N 1
ATOM 4177 C CA . GLU B 1 216 ? 19.047 -10.992 -21.828 1 90.12 216 GLU B CA 1
ATOM 4178 C C . GLU B 1 216 ? 18.25 -10.242 -20.766 1 90.12 216 GLU B C 1
ATOM 4180 O O . GLU B 1 216 ? 18.828 -9.484 -19.969 1 90.12 216 GLU B O 1
ATOM 4185 N N . ILE B 1 217 ? 16.984 -10.492 -20.781 1 93.38 217 ILE B N 1
ATOM 4186 C CA . ILE B 1 217 ? 16.125 -9.773 -19.844 1 93.38 217 ILE B CA 1
ATOM 4187 C C . ILE B 1 217 ? 15.781 -10.68 -18.656 1 93.38 217 ILE B C 1
ATOM 4189 O O . ILE B 1 217 ? 15.414 -11.844 -18.844 1 93.38 217 ILE B O 1
ATOM 4193 N N . LYS B 1 218 ? 15.977 -10.188 -17.484 1 97.5 218 LYS B N 1
ATOM 4194 C CA . LYS B 1 218 ? 15.547 -10.906 -16.281 1 97.5 218 LYS B CA 1
ATOM 4195 C C . LYS B 1 218 ? 14.102 -10.562 -15.93 1 97.5 218 LYS B C 1
ATOM 4197 O O . LYS B 1 218 ? 13.742 -9.391 -15.828 1 97.5 218 LYS B O 1
ATOM 4202 N N . ILE B 1 219 ? 13.32 -11.602 -15.828 1 98.56 219 ILE B N 1
ATOM 4203 C CA . ILE B 1 219 ? 11.914 -11.43 -15.469 1 98.56 219 ILE B CA 1
ATOM 4204 C C . ILE B 1 219 ? 11.688 -11.938 -14.039 1 98.56 219 ILE B C 1
ATOM 4206 O O . ILE B 1 219 ? 11.992 -13.086 -13.727 1 98.56 219 ILE B O 1
ATOM 4210 N N . ILE B 1 220 ? 11.156 -11.07 -13.172 1 98.75 220 ILE B N 1
ATOM 4211 C CA . ILE B 1 220 ? 10.906 -11.398 -11.773 1 98.75 220 ILE B CA 1
ATOM 4212 C C . ILE B 1 220 ? 9.406 -11.32 -11.484 1 98.75 220 ILE B C 1
ATOM 4214 O O . ILE B 1 220 ? 8.773 -10.289 -11.727 1 98.75 220 ILE B O 1
ATOM 4218 N N . ALA B 1 221 ? 8.812 -12.367 -10.969 1 98.62 221 ALA B N 1
ATOM 4219 C CA . ALA B 1 221 ? 7.398 -12.383 -10.625 1 98.62 221 ALA B CA 1
ATOM 4220 C C . ALA B 1 221 ? 7.191 -12.062 -9.141 1 98.62 221 ALA B C 1
ATOM 4222 O O . ALA B 1 221 ? 7.945 -12.539 -8.289 1 98.62 221 ALA B O 1
ATOM 4223 N N . ILE B 1 222 ? 6.301 -11.188 -8.867 1 98.56 222 ILE B N 1
ATOM 4224 C CA . ILE B 1 222 ? 5.66 -11.102 -7.559 1 98.56 222 ILE B CA 1
ATOM 4225 C C . ILE B 1 222 ? 4.25 -11.68 -7.637 1 98.56 222 ILE B C 1
ATOM 4227 O O . ILE B 1 222 ? 3.361 -11.094 -8.258 1 98.56 222 ILE B O 1
ATOM 4231 N N . THR B 1 223 ? 4.086 -12.891 -7.082 1 96.94 223 THR B N 1
ATOM 4232 C CA . THR B 1 223 ? 2.834 -13.617 -7.234 1 96.94 223 THR B CA 1
ATOM 4233 C C . THR B 1 223 ? 2.533 -14.445 -5.984 1 96.94 223 THR B C 1
ATOM 4235 O O . THR B 1 223 ? 3.426 -14.695 -5.176 1 96.94 223 THR B O 1
ATOM 4238 N N . GLY B 1 224 ? 1.306 -14.695 -5.84 1 91.94 224 GLY B N 1
ATOM 4239 C CA . GLY B 1 224 ? 0.903 -15.539 -4.723 1 91.94 224 GLY B CA 1
ATOM 4240 C C . GLY B 1 224 ? 0.994 -17.016 -5.031 1 91.94 224 GLY B C 1
ATOM 4241 O O . GLY B 1 224 ? 0.86 -17.859 -4.133 1 91.94 224 GLY B O 1
ATOM 4242 N N . ARG B 1 225 ? 1.252 -17.344 -6.258 1 88.62 225 ARG B N 1
ATOM 4243 C CA . ARG B 1 225 ? 1.314 -18.734 -6.684 1 88.62 225 ARG B CA 1
ATOM 4244 C C . ARG B 1 225 ? 2.613 -19.016 -7.43 1 88.62 225 ARG B C 1
ATOM 4246 O O . ARG B 1 225 ? 2.713 -18.766 -8.633 1 88.62 225 ARG B O 1
ATOM 4253 N N . LYS B 1 226 ? 3.529 -19.656 -6.75 1 87.25 226 LYS B N 1
ATOM 4254 C CA . LYS B 1 226 ? 4.879 -19.844 -7.27 1 87.25 226 LYS B CA 1
ATOM 4255 C C . LYS B 1 226 ? 4.887 -20.828 -8.43 1 87.25 226 LYS B C 1
ATOM 4257 O O . LYS B 1 226 ? 5.816 -20.844 -9.242 1 87.25 226 LYS B O 1
ATOM 4262 N N . ASP B 1 227 ? 3.863 -21.688 -8.523 1 87.06 227 ASP B N 1
ATOM 4263 C CA . ASP B 1 227 ? 3.809 -22.703 -9.578 1 87.06 227 ASP B CA 1
ATOM 4264 C C . ASP B 1 227 ? 2.809 -22.297 -10.664 1 87.06 227 ASP B C 1
ATOM 4266 O O . ASP B 1 227 ? 2.383 -23.141 -11.461 1 87.06 227 ASP B O 1
ATOM 4270 N N . SER B 1 228 ? 2.465 -21.078 -10.688 1 90.69 228 SER B N 1
ATOM 4271 C CA . SER B 1 228 ? 1.484 -20.578 -11.648 1 90.69 228 SER B CA 1
ATOM 4272 C C . SER B 1 228 ? 2.062 -20.547 -13.062 1 90.69 228 SER B C 1
ATOM 4274 O O . SER B 1 228 ? 3.283 -20.578 -13.242 1 90.69 228 SER B O 1
ATOM 4276 N N . PRO B 1 229 ? 1.175 -20.484 -14.07 1 95.19 229 PRO B N 1
ATOM 4277 C CA . PRO B 1 229 ? 1.644 -20.375 -15.453 1 95.19 229 PRO B CA 1
ATOM 4278 C C . PRO B 1 229 ? 2.566 -19.188 -15.672 1 95.19 229 PRO B C 1
ATOM 4280 O O . PRO B 1 229 ? 3.594 -19.312 -16.344 1 95.19 229 PRO B O 1
ATOM 4283 N N . ILE B 1 230 ? 2.295 -18.062 -15.094 1 97.12 230 ILE B N 1
ATOM 4284 C CA . ILE B 1 230 ? 3.115 -16.875 -15.266 1 97.12 230 ILE B CA 1
ATOM 4285 C C . ILE B 1 230 ? 4.477 -17.078 -14.602 1 97.12 230 ILE B C 1
ATOM 4287 O O . ILE B 1 230 ? 5.512 -16.766 -15.195 1 97.12 230 ILE B O 1
ATOM 4291 N N . ALA B 1 231 ? 4.441 -17.656 -13.43 1 96 231 ALA B N 1
ATOM 4292 C CA . ALA B 1 231 ? 5.676 -17.875 -12.672 1 96 231 ALA B CA 1
ATOM 4293 C C . ALA B 1 231 ? 6.637 -18.781 -13.438 1 96 231 ALA B C 1
ATOM 4295 O O . ALA B 1 231 ? 7.855 -18.609 -13.375 1 96 231 ALA B O 1
ATOM 4296 N N . ARG B 1 232 ? 6.109 -19.656 -14.234 1 96.31 232 ARG B N 1
ATOM 4297 C CA . ARG B 1 232 ? 6.914 -20.641 -14.953 1 96.31 232 ARG B CA 1
ATOM 4298 C C . ARG B 1 232 ? 7.793 -19.969 -16 1 96.31 232 ARG B C 1
ATOM 4300 O O . ARG B 1 232 ? 8.828 -20.516 -16.391 1 96.31 232 ARG B O 1
ATOM 4307 N N . TYR B 1 233 ? 7.48 -18.844 -16.406 1 97.56 233 TYR B N 1
ATOM 4308 C CA . TYR B 1 233 ? 8.227 -18.156 -17.453 1 97.56 233 TYR B CA 1
ATOM 4309 C C . TYR B 1 233 ? 9.07 -17.031 -16.875 1 97.56 233 TYR B C 1
ATOM 4311 O O . TYR B 1 233 ? 9.625 -16.203 -17.609 1 97.56 233 TYR B O 1
ATOM 4319 N N . CYS B 1 234 ? 9.164 -16.953 -15.586 1 97.94 234 CYS B N 1
ATOM 4320 C CA . CYS B 1 234 ? 9.961 -15.922 -14.914 1 97.94 234 CYS B CA 1
ATOM 4321 C C . CYS B 1 234 ? 11.258 -16.516 -14.375 1 97.94 234 CYS B C 1
ATOM 4323 O O . CYS B 1 234 ? 11.328 -17.703 -14.07 1 97.94 234 CYS B O 1
ATOM 4325 N N . ASP B 1 235 ? 12.281 -15.711 -14.258 1 97.88 235 ASP B N 1
ATOM 4326 C CA . ASP B 1 235 ? 13.594 -16.141 -13.789 1 97.88 235 ASP B CA 1
ATOM 4327 C C . ASP B 1 235 ? 13.625 -16.25 -12.266 1 97.88 235 ASP B C 1
ATOM 4329 O O . ASP B 1 235 ? 14.328 -17.094 -11.711 1 97.88 235 ASP B O 1
ATOM 4333 N N . GLU B 1 236 ? 12.961 -15.367 -11.57 1 97.81 236 GLU B N 1
ATOM 4334 C CA . GLU B 1 236 ? 12.836 -15.344 -10.117 1 97.81 236 GLU B CA 1
ATOM 4335 C C . GLU B 1 236 ? 11.383 -15.141 -9.695 1 97.81 236 GLU B C 1
ATOM 4337 O O . GLU B 1 236 ? 10.625 -14.453 -10.367 1 97.81 236 GLU B O 1
ATOM 4342 N N . ILE B 1 237 ? 11.086 -15.797 -8.609 1 97.5 237 ILE B N 1
ATOM 4343 C CA . ILE B 1 237 ? 9.727 -15.695 -8.078 1 97.5 237 ILE B CA 1
ATOM 4344 C C . ILE B 1 237 ? 9.781 -15.211 -6.633 1 97.5 237 ILE B C 1
ATOM 4346 O O . ILE B 1 237 ? 10.336 -15.891 -5.766 1 97.5 237 ILE B O 1
ATOM 4350 N N . LEU B 1 238 ? 9.297 -14.023 -6.422 1 97.94 238 LEU B N 1
ATOM 4351 C CA . LEU B 1 238 ? 9.047 -13.531 -5.074 1 97.94 238 LEU B CA 1
ATOM 4352 C C . LEU B 1 238 ? 7.617 -13.836 -4.637 1 97.94 238 LEU B C 1
ATOM 4354 O O . LEU B 1 238 ? 6.668 -13.242 -5.156 1 97.94 238 LEU B O 1
ATOM 4358 N N . SER B 1 239 ? 7.488 -14.688 -3.678 1 93.94 239 SER B N 1
ATOM 4359 C CA . SER B 1 239 ? 6.188 -15.227 -3.287 1 93.94 239 SER B CA 1
ATOM 4360 C C . SER B 1 239 ? 5.504 -14.32 -2.268 1 93.94 239 SER B C 1
ATOM 4362 O O . SER B 1 239 ? 5.977 -14.18 -1.137 1 93.94 239 SER B O 1
ATOM 4364 N N . ALA B 1 240 ? 4.434 -13.695 -2.703 1 96.25 240 ALA B N 1
ATOM 4365 C CA . ALA B 1 240 ? 3.545 -12.984 -1.786 1 96.25 240 ALA B CA 1
ATOM 4366 C C . ALA B 1 240 ? 2.445 -13.906 -1.265 1 96.25 240 ALA B C 1
ATOM 4368 O O . ALA B 1 240 ? 2.225 -14.992 -1.809 1 96.25 240 ALA B O 1
ATOM 4369 N N . ILE B 1 241 ? 1.799 -13.43 -0.229 1 91.31 241 ILE B N 1
ATOM 4370 C CA . ILE B 1 241 ? 0.733 -14.234 0.358 1 91.31 241 ILE B CA 1
ATOM 4371 C C . ILE B 1 241 ? -0.535 -14.102 -0.483 1 91.31 241 ILE B C 1
ATOM 4373 O O . ILE B 1 241 ? -0.902 -13 -0.897 1 91.31 241 ILE B O 1
ATOM 4377 N N . HIS B 1 242 ? -1.098 -15.242 -0.733 1 85.31 242 HIS B N 1
ATOM 4378 C CA . HIS B 1 242 ? -2.33 -15.281 -1.514 1 85.31 242 HIS B CA 1
ATOM 4379 C C . HIS B 1 242 ? -3.408 -16.094 -0.8 1 85.31 242 HIS B C 1
ATOM 4381 O O . HIS B 1 242 ? -3.131 -17.156 -0.252 1 85.31 242 HIS B O 1
ATOM 4387 N N . ILE B 1 243 ? -4.535 -15.43 -0.711 1 78.75 243 ILE B N 1
ATOM 4388 C CA . ILE B 1 243 ? -5.754 -16.094 -0.261 1 78.75 243 ILE B CA 1
ATOM 4389 C C . ILE B 1 243 ? -6.84 -15.961 -1.327 1 78.75 243 ILE B C 1
ATOM 4391 O O . ILE B 1 243 ? -6.961 -14.914 -1.97 1 78.75 243 ILE B O 1
ATOM 4395 N N . GLY B 1 244 ? -7.641 -17.016 -1.507 1 75.38 244 GLY B N 1
ATOM 4396 C CA . GLY B 1 244 ? -8.562 -17.031 -2.633 1 75.38 244 GLY B CA 1
ATOM 4397 C C . GLY B 1 244 ? -9.883 -16.359 -2.338 1 75.38 244 GLY B C 1
ATOM 4398 O O . GLY B 1 244 ? -10.57 -15.898 -3.256 1 75.38 244 GLY B O 1
ATOM 4399 N N . SER B 1 245 ? -10.219 -16.203 -1.14 1 76.75 245 SER B N 1
ATOM 4400 C CA . SER B 1 245 ? -11.586 -15.797 -0.801 1 76.75 245 SER B CA 1
ATOM 4401 C C . SER B 1 245 ? -11.664 -14.297 -0.548 1 76.75 245 SER B C 1
ATOM 4403 O O . SER B 1 245 ? -10.828 -13.734 0.161 1 76.75 245 SER B O 1
ATOM 4405 N N . PHE B 1 246 ? -12.797 -13.703 -1.146 1 79.75 246 PHE B N 1
ATOM 4406 C CA . PHE B 1 246 ? -13.078 -12.297 -0.896 1 79.75 246 PHE B CA 1
ATOM 4407 C C . PHE B 1 246 ? -13.32 -12.055 0.588 1 79.75 246 PHE B C 1
ATOM 4409 O O . PHE B 1 246 ? -12.82 -11.078 1.152 1 79.75 246 PHE B O 1
ATOM 4416 N N . VAL B 1 247 ? -14 -12.953 1.174 1 78.38 247 VAL B N 1
ATOM 4417 C CA . VAL B 1 247 ? -14.414 -12.773 2.561 1 78.38 247 VAL B CA 1
ATOM 4418 C C . VAL B 1 247 ? -13.195 -12.844 3.479 1 78.38 247 VAL B C 1
ATOM 4420 O O . VAL B 1 247 ? -13.219 -12.312 4.59 1 78.38 247 VAL B O 1
ATOM 4423 N N . GLU B 1 248 ? -12.188 -13.453 2.967 1 81.5 248 GLU B N 1
ATOM 4424 C CA . GLU B 1 248 ? -10.953 -13.555 3.746 1 81.5 248 GLU B CA 1
ATOM 4425 C C . GLU B 1 248 ? -10.008 -12.398 3.436 1 81.5 248 GLU B C 1
ATOM 4427 O O . GLU B 1 248 ? -8.828 -12.445 3.781 1 81.5 248 GLU B O 1
ATOM 4432 N N . LEU B 1 249 ? -10.484 -11.375 2.785 1 90.5 249 LEU B N 1
ATOM 4433 C CA . LEU B 1 249 ? -9.773 -10.125 2.541 1 90.5 249 LEU B CA 1
ATOM 4434 C C . LEU B 1 249 ? -8.555 -10.352 1.651 1 90.5 249 LEU B C 1
ATOM 4436 O O . LEU B 1 249 ? -7.465 -9.859 1.945 1 90.5 249 LEU B O 1
ATOM 4440 N N . ARG B 1 250 ? -8.742 -11.109 0.599 1 87.62 250 ARG B N 1
ATOM 4441 C CA . ARG B 1 250 ? -7.68 -11.547 -0.302 1 87.62 250 ARG B CA 1
ATOM 4442 C C . ARG B 1 250 ? -6.949 -10.344 -0.9 1 87.62 250 ARG B C 1
ATOM 4444 O O . ARG B 1 250 ? -5.723 -10.359 -1.019 1 87.62 250 ARG B O 1
ATOM 4451 N N . ASP B 1 251 ? -7.617 -9.289 -1.338 1 92.12 251 ASP B N 1
ATOM 4452 C CA . ASP B 1 251 ? -7.008 -8.117 -1.966 1 92.12 251 ASP B CA 1
ATOM 4453 C C . ASP B 1 251 ? -6.082 -7.391 -0.993 1 92.12 251 ASP B C 1
ATOM 4455 O O . ASP B 1 251 ? -4.961 -7.023 -1.352 1 92.12 251 ASP B O 1
ATOM 4459 N N . MET B 1 252 ? -6.551 -7.266 0.213 1 94.69 252 MET B N 1
ATOM 4460 C CA . MET B 1 252 ? -5.766 -6.594 1.243 1 94.69 252 MET B CA 1
ATOM 4461 C C . MET B 1 252 ? -4.523 -7.398 1.595 1 94.69 252 MET B C 1
ATOM 4463 O O . MET B 1 252 ? -3.432 -6.84 1.732 1 94.69 252 MET B O 1
ATOM 4467 N N . ILE B 1 253 ? -4.723 -8.656 1.691 1 94.25 253 ILE B N 1
ATOM 4468 C CA . ILE B 1 253 ? -3.635 -9.539 2.094 1 94.25 253 ILE B CA 1
ATOM 4469 C C . ILE B 1 253 ? -2.527 -9.508 1.042 1 94.25 253 ILE B C 1
ATOM 4471 O O . ILE B 1 253 ? -1.354 -9.32 1.373 1 94.25 253 ILE B O 1
ATOM 4475 N N . PHE B 1 254 ? -2.893 -9.664 -0.212 1 95.75 254 PHE B N 1
ATOM 4476 C CA . PHE B 1 254 ? -1.893 -9.633 -1.272 1 95.75 254 PHE B CA 1
ATOM 4477 C C . PHE B 1 254 ? -1.204 -8.273 -1.328 1 95.75 254 PHE B C 1
ATOM 4479 O O . PHE B 1 254 ? 0.015 -8.195 -1.495 1 95.75 254 PHE B O 1
ATOM 4486 N N . GLN B 1 255 ? -1.952 -7.18 -1.197 1 97.62 255 GLN B N 1
ATOM 4487 C CA . GLN B 1 255 ? -1.409 -5.824 -1.219 1 97.62 255 GLN B CA 1
ATOM 4488 C C . GLN B 1 255 ? -0.353 -5.641 -0.133 1 97.62 255 GLN B C 1
ATOM 4490 O O . GLN B 1 255 ? 0.746 -5.152 -0.405 1 97.62 255 GLN B O 1
ATOM 4495 N N . VAL B 1 256 ? -0.665 -6.027 1.108 1 97.88 256 VAL B N 1
ATOM 4496 C CA . VAL B 1 256 ? 0.233 -5.867 2.248 1 97.88 256 VAL B CA 1
ATOM 4497 C C . VAL B 1 256 ? 1.491 -6.707 2.037 1 97.88 256 VAL B C 1
ATOM 4499 O O . VAL B 1 256 ? 2.605 -6.23 2.266 1 97.88 256 VAL B O 1
ATOM 4502 N N . SER B 1 257 ? 1.307 -7.902 1.579 1 97.88 257 SER B N 1
ATOM 4503 C CA . SER B 1 257 ? 2.412 -8.828 1.367 1 97.88 257 SER B CA 1
ATOM 4504 C C . SER B 1 257 ? 3.352 -8.336 0.275 1 97.88 257 SER B C 1
ATOM 4506 O O . SER B 1 257 ? 4.562 -8.242 0.485 1 97.88 257 SER B O 1
ATOM 4508 N N . ALA B 1 258 ? 2.793 -8.023 -0.882 1 98.44 258 ALA B N 1
ATOM 4509 C CA . ALA B 1 258 ? 3.586 -7.562 -2.018 1 98.44 258 ALA B CA 1
ATOM 4510 C C . ALA B 1 258 ? 4.305 -6.258 -1.689 1 98.44 258 ALA B C 1
ATOM 4512 O O . ALA B 1 258 ? 5.465 -6.066 -2.072 1 98.44 258 ALA B O 1
ATOM 4513 N N . GLN B 1 259 ? 3.637 -5.352 -1.019 1 98.44 259 GLN B N 1
ATOM 4514 C CA . GLN B 1 259 ? 4.242 -4.086 -0.617 1 98.44 259 GLN B CA 1
ATOM 4515 C C . GLN B 1 259 ? 5.434 -4.316 0.311 1 98.44 259 GLN B C 1
ATOM 4517 O O . GLN B 1 259 ? 6.441 -3.617 0.22 1 98.44 259 GLN B O 1
ATOM 4522 N N . TYR B 1 260 ? 5.285 -5.25 1.212 1 98.38 260 TYR B N 1
ATOM 4523 C CA . TYR B 1 260 ? 6.391 -5.578 2.102 1 98.38 260 TYR B CA 1
ATOM 4524 C C . TYR B 1 260 ? 7.609 -6.039 1.311 1 98.38 260 TYR B C 1
ATOM 4526 O O . TYR B 1 260 ? 8.734 -5.629 1.597 1 98.38 260 TYR B O 1
ATOM 4534 N N . ILE B 1 261 ? 7.41 -6.859 0.344 1 98.44 261 ILE B N 1
ATOM 453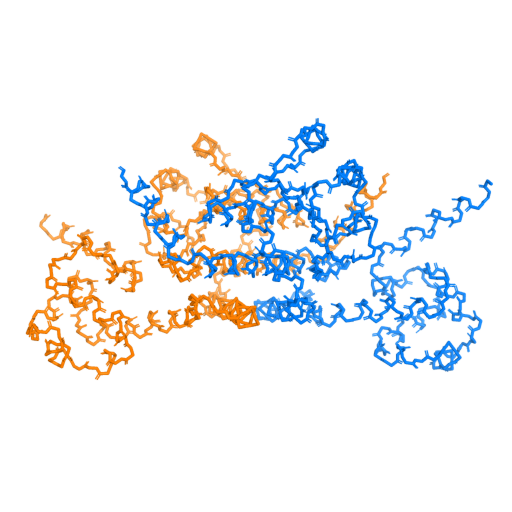5 C CA . ILE B 1 261 ? 8.492 -7.359 -0.502 1 98.44 261 ILE B CA 1
ATOM 4536 C C . ILE B 1 261 ? 9.18 -6.191 -1.199 1 98.44 261 ILE B C 1
ATOM 4538 O O . ILE B 1 261 ? 10.414 -6.102 -1.203 1 98.44 261 ILE B O 1
ATOM 4542 N N . ILE B 1 262 ? 8.398 -5.301 -1.758 1 98.56 262 ILE B N 1
ATOM 4543 C CA . ILE B 1 262 ? 8.914 -4.129 -2.459 1 98.56 262 ILE B CA 1
ATOM 4544 C C . ILE B 1 262 ? 9.719 -3.262 -1.493 1 98.56 262 ILE B C 1
ATOM 4546 O O . ILE B 1 262 ? 10.805 -2.789 -1.831 1 98.56 262 ILE B O 1
ATOM 4550 N N . ASN B 1 263 ? 9.164 -3.082 -0.261 1 98 263 ASN B N 1
ATOM 4551 C CA . ASN B 1 263 ? 9.852 -2.287 0.75 1 98 263 ASN B CA 1
ATOM 4552 C C . ASN B 1 263 ? 11.211 -2.885 1.108 1 98 263 ASN B C 1
ATOM 4554 O O . ASN B 1 263 ? 12.18 -2.154 1.327 1 98 263 ASN B O 1
ATOM 4558 N N . CYS B 1 264 ? 11.281 -4.18 1.185 1 96.94 264 CYS B N 1
ATOM 4559 C CA . CYS B 1 264 ? 12.547 -4.852 1.467 1 96.94 264 CYS B CA 1
ATOM 4560 C C . CYS B 1 264 ? 13.547 -4.629 0.341 1 96.94 264 CYS B C 1
ATOM 4562 O O . CYS B 1 264 ? 14.703 -4.301 0.593 1 96.94 264 CYS B O 1
ATOM 4564 N N . LEU B 1 265 ? 13.102 -4.797 -0.903 1 97.69 265 LEU B N 1
ATOM 4565 C CA . LEU B 1 265 ? 13.984 -4.594 -2.049 1 97.69 265 LEU B CA 1
ATOM 4566 C C . LEU B 1 265 ? 14.508 -3.164 -2.08 1 97.69 265 LEU B C 1
ATOM 4568 O O . LEU B 1 265 ? 15.711 -2.943 -2.271 1 97.69 265 LEU B O 1
ATOM 4572 N N . PHE B 1 266 ? 13.617 -2.227 -1.904 1 97.38 266 PHE B N 1
ATOM 4573 C CA . PHE B 1 266 ? 14 -0.818 -1.852 1 97.38 266 PHE B CA 1
ATOM 4574 C C . PHE B 1 266 ? 15.062 -0.583 -0.79 1 97.38 266 PHE B C 1
ATOM 4576 O O . PHE B 1 266 ? 16.062 0.081 -1.05 1 97.38 266 PHE B O 1
ATOM 4583 N N . SER B 1 267 ? 14.805 -1.134 0.376 1 95.38 267 SER B N 1
ATOM 4584 C CA . SER B 1 267 ? 15.688 -0.886 1.512 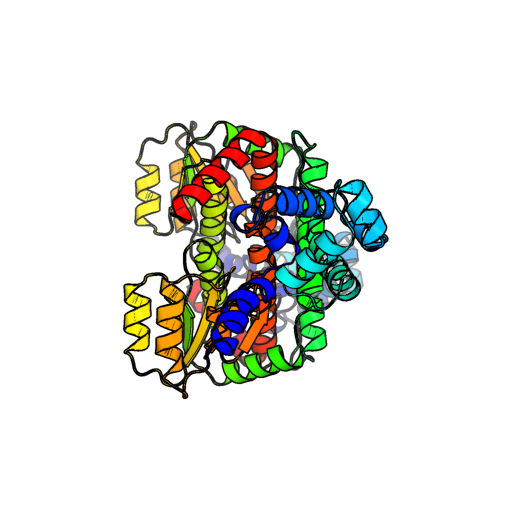1 95.38 267 SER B CA 1
ATOM 4585 C C . SER B 1 267 ? 17.062 -1.523 1.299 1 95.38 267 SER B C 1
ATOM 4587 O O . SER B 1 267 ? 18.078 -0.963 1.702 1 95.38 267 SER B O 1
ATOM 4589 N N . LEU B 1 268 ? 17.078 -2.697 0.726 1 94.44 268 LEU B N 1
ATOM 4590 C CA . LEU B 1 268 ? 18.344 -3.346 0.413 1 94.44 268 LEU B CA 1
ATOM 4591 C C . LEU B 1 268 ? 19.156 -2.512 -0.579 1 94.44 268 LEU B C 1
ATOM 4593 O O . LEU B 1 268 ? 20.344 -2.301 -0.387 1 94.44 268 LEU B O 1
ATOM 4597 N N . LEU B 1 269 ? 18.469 -2.025 -1.647 1 94.12 269 LEU B N 1
ATOM 4598 C CA . LEU B 1 269 ? 19.125 -1.195 -2.65 1 94.12 269 LEU B CA 1
ATOM 4599 C C . LEU B 1 269 ? 19.594 0.119 -2.041 1 94.12 269 LEU B C 1
ATOM 4601 O O . LEU B 1 269 ? 20.688 0.594 -2.355 1 94.12 269 LEU B O 1
ATOM 4605 N N . PHE B 1 270 ? 18.797 0.68 -1.175 1 92.56 270 PHE B N 1
ATOM 4606 C CA . PHE B 1 270 ? 19.078 1.945 -0.513 1 92.56 270 PHE B CA 1
ATOM 4607 C C . PHE B 1 270 ? 20.344 1.832 0.339 1 92.56 270 PHE B C 1
ATOM 4609 O O . PHE B 1 270 ? 21.234 2.672 0.246 1 92.56 270 PHE B O 1
ATOM 4616 N N . THR B 1 271 ? 20.453 0.759 1.102 1 87.88 271 THR B N 1
ATOM 4617 C CA . THR B 1 271 ? 21.562 0.58 2.023 1 87.88 271 THR B CA 1
ATOM 4618 C C . THR B 1 271 ? 22.875 0.362 1.26 1 87.88 271 THR B C 1
ATOM 4620 O O . THR B 1 271 ? 23.938 0.754 1.726 1 87.88 271 THR B O 1
ATOM 4623 N N . ASP B 1 272 ? 22.766 -0.213 0.133 1 88.38 272 ASP B N 1
ATOM 4624 C CA . ASP B 1 272 ? 23.953 -0.531 -0.669 1 88.38 272 ASP B CA 1
ATOM 4625 C C . ASP B 1 272 ? 24.578 0.736 -1.239 1 88.38 272 ASP B C 1
ATOM 4627 O O . ASP B 1 272 ? 25.797 0.788 -1.451 1 88.38 272 ASP B O 1
ATOM 4631 N N . ASP B 1 273 ? 23.797 1.744 -1.521 1 90.38 273 ASP B N 1
ATOM 4632 C CA . ASP B 1 273 ? 24.266 3.02 -2.055 1 90.38 273 ASP B CA 1
ATOM 4633 C C . ASP B 1 273 ? 23.75 4.188 -1.223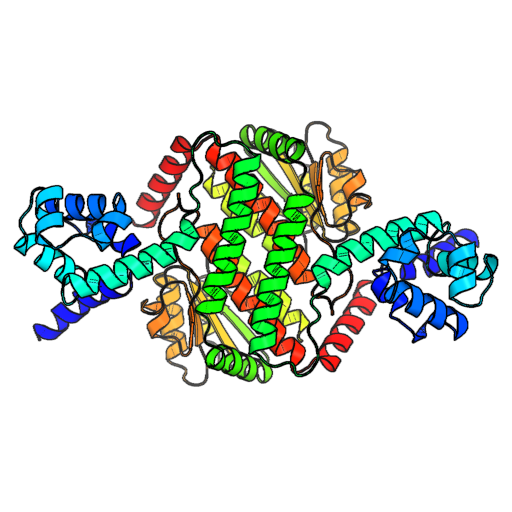 1 90.38 273 ASP B C 1
ATOM 4635 O O . ASP B 1 273 ? 23.219 5.164 -1.77 1 90.38 273 ASP B O 1
ATOM 4639 N N . TYR B 1 274 ? 23.953 4.07 0.024 1 88.38 274 TYR B N 1
ATOM 4640 C CA . TYR B 1 274 ? 23.297 4.898 1.028 1 88.38 274 TYR B CA 1
ATOM 4641 C C . TYR B 1 274 ? 23.625 6.371 0.822 1 88.38 274 TYR B C 1
ATOM 4643 O O . TYR B 1 274 ? 22.734 7.191 0.579 1 88.38 274 TYR B O 1
ATOM 4651 N N . GLN B 1 275 ? 24.875 6.785 0.774 1 86.5 275 GLN B N 1
ATOM 4652 C CA . GLN B 1 275 ? 25.281 8.18 0.706 1 86.5 275 GLN B CA 1
ATOM 4653 C C . GLN B 1 275 ? 24.844 8.82 -0.607 1 86.5 275 GLN B C 1
ATOM 4655 O O . GLN B 1 275 ? 24.344 9.945 -0.616 1 86.5 275 GLN B O 1
ATOM 4660 N N . SER B 1 276 ? 25.078 8.094 -1.618 1 91.81 276 SER B N 1
ATOM 4661 C CA . SER B 1 276 ? 24.703 8.602 -2.938 1 91.81 276 SER B CA 1
ATOM 4662 C C . SER B 1 276 ? 23.203 8.852 -3.041 1 91.81 276 SER B C 1
ATOM 4664 O O . SER B 1 276 ? 22.781 9.867 -3.586 1 91.81 276 SER B O 1
ATOM 4666 N N . ILE B 1 277 ? 22.391 8.008 -2.51 1 92.5 277 ILE B N 1
ATOM 4667 C CA . ILE B 1 277 ? 20.938 8.102 -2.586 1 92.5 277 ILE B CA 1
ATOM 4668 C C . ILE B 1 277 ? 20.453 9.242 -1.688 1 92.5 277 ILE B C 1
ATOM 4670 O O . ILE B 1 277 ? 19.547 9.984 -2.061 1 92.5 277 ILE B O 1
ATOM 4674 N N . VAL B 1 278 ? 21.062 9.352 -0.533 1 87.81 278 VAL B N 1
ATOM 4675 C CA . VAL B 1 278 ? 20.688 10.445 0.367 1 87.81 278 VAL B CA 1
ATOM 4676 C C . VAL B 1 278 ? 20.969 11.781 -0.304 1 87.81 278 VAL B C 1
ATOM 4678 O O . VAL B 1 278 ? 20.125 12.672 -0.309 1 87.81 278 VAL B O 1
ATOM 4681 N N . GLN B 1 279 ? 22.125 11.875 -0.888 1 89.06 279 GLN B N 1
ATOM 4682 C CA . GLN B 1 279 ? 22.484 13.102 -1.586 1 89.06 279 GLN B CA 1
ATOM 4683 C C . GLN B 1 279 ? 21.531 13.391 -2.736 1 89.06 279 GLN B C 1
ATOM 4685 O O . GLN B 1 279 ? 21.141 14.539 -2.949 1 89.06 279 GLN B O 1
ATOM 4690 N N . PHE B 1 280 ? 21.219 12.391 -3.422 1 93.19 280 PHE B N 1
ATOM 4691 C CA . PHE B 1 280 ? 20.297 12.5 -4.543 1 93.19 280 PHE B CA 1
ATOM 4692 C C . PHE B 1 280 ? 18.953 13.055 -4.086 1 93.19 280 PHE B C 1
ATOM 4694 O O . PHE B 1 280 ? 18.406 13.977 -4.703 1 93.19 280 PHE B O 1
ATOM 4701 N N . ASN B 1 281 ? 18.391 12.609 -3.02 1 90 281 ASN B N 1
ATOM 4702 C CA . ASN B 1 281 ? 17.078 13.031 -2.531 1 90 281 ASN B CA 1
ATOM 4703 C C . ASN B 1 281 ? 17.141 14.406 -1.881 1 90 281 ASN B C 1
ATOM 4705 O O . ASN B 1 281 ? 16.172 15.172 -1.939 1 90 281 ASN B O 1
ATOM 4709 N N . ASP B 1 282 ? 18.312 14.711 -1.333 1 84.88 282 ASP B N 1
ATOM 4710 C CA . ASP B 1 282 ? 18.516 16.062 -0.829 1 84.88 282 ASP B CA 1
ATOM 4711 C C . ASP B 1 282 ? 18.469 17.078 -1.963 1 84.88 282 ASP B C 1
ATOM 4713 O O . ASP B 1 282 ? 17.875 18.156 -1.821 1 84.88 282 ASP B O 1
ATOM 4717 N N . GLU B 1 283 ? 19.109 16.703 -3.031 1 89.38 283 GLU B N 1
ATOM 4718 C CA . GLU B 1 283 ? 19.094 17.578 -4.203 1 89.38 283 GLU B CA 1
ATOM 4719 C C . GLU B 1 283 ? 17.672 17.75 -4.75 1 89.38 283 GLU B C 1
ATOM 4721 O O . GLU B 1 283 ? 17.281 18.859 -5.129 1 89.38 283 GLU B O 1
ATOM 4726 N N . TYR B 1 284 ? 16.969 16.688 -4.809 1 89.44 284 TYR B N 1
ATOM 4727 C CA . TYR B 1 284 ? 15.578 16.734 -5.234 1 89.44 284 TYR B CA 1
ATOM 4728 C C . TYR B 1 284 ? 14.781 17.703 -4.367 1 89.44 284 TYR B C 1
ATOM 4730 O O . TYR B 1 284 ? 14 18.516 -4.879 1 89.44 284 TYR B O 1
ATOM 4738 N N . GLU B 1 285 ? 14.977 17.625 -3.072 1 81.75 285 GLU B N 1
ATOM 4739 C CA . GLU B 1 285 ? 14.227 18.453 -2.141 1 81.75 285 GLU B CA 1
ATOM 4740 C C . GLU B 1 285 ? 14.547 19.938 -2.34 1 81.75 285 GLU B C 1
ATOM 4742 O O . GLU B 1 285 ? 13.672 20.797 -2.205 1 81.75 285 GLU B O 1
ATOM 4747 N N . LYS B 1 286 ? 15.758 20.203 -2.67 1 81.19 286 LYS B N 1
ATOM 4748 C CA . LYS B 1 286 ? 16.172 21.578 -2.928 1 81.19 286 LYS B CA 1
ATOM 4749 C C . LYS B 1 286 ? 15.469 22.141 -4.164 1 81.19 286 LYS B C 1
ATOM 4751 O O . LYS B 1 286 ? 15.062 23.297 -4.184 1 81.19 286 LYS B O 1
ATOM 4756 N N . ILE B 1 287 ? 15.312 21.312 -5.18 1 86.56 287 ILE B N 1
ATOM 4757 C CA . ILE B 1 287 ? 14.648 21.719 -6.41 1 86.56 287 ILE B CA 1
ATOM 4758 C C . ILE B 1 287 ? 13.141 21.844 -6.168 1 86.56 287 ILE B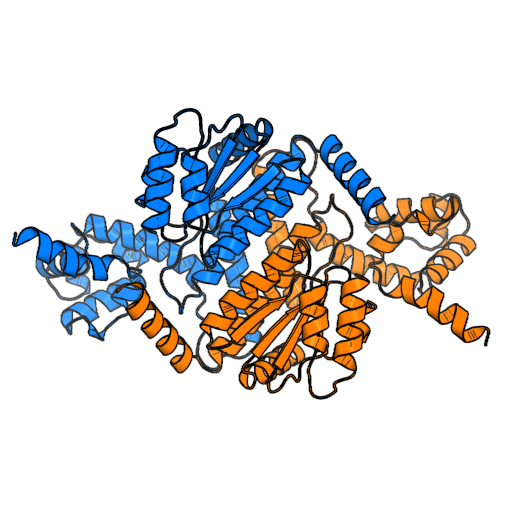 C 1
ATOM 4760 O O . ILE B 1 287 ? 12.516 22.797 -6.641 1 86.56 287 ILE B O 1
ATOM 4764 N N . TYR B 1 288 ? 12.617 20.859 -5.461 1 76.38 288 TYR B N 1
ATOM 4765 C CA . TYR B 1 288 ? 11.18 20.812 -5.203 1 76.38 288 TYR B CA 1
ATOM 4766 C C . TYR B 1 288 ? 10.719 22.031 -4.418 1 76.38 288 TYR B C 1
ATOM 4768 O O . TYR B 1 288 ? 9.641 22.578 -4.68 1 76.38 288 TYR B O 1
ATOM 4776 N N . LEU B 1 289 ? 11.438 22.516 -3.471 1 65.5 289 LEU B N 1
ATOM 4777 C CA . LEU B 1 289 ? 11.086 23.641 -2.602 1 65.5 289 LEU B CA 1
ATOM 4778 C C . LEU B 1 289 ? 11.352 24.969 -3.297 1 65.5 289 LEU B C 1
ATOM 4780 O O . LEU B 1 289 ? 10.836 26 -2.875 1 65.5 289 LEU B O 1
ATOM 4784 N N . LYS B 1 290 ? 12.117 24.984 -4.391 1 64.44 290 LYS B N 1
ATOM 4785 C CA . LYS B 1 290 ? 12.336 26.219 -5.141 1 64.44 290 LYS B CA 1
ATOM 4786 C C . LYS B 1 290 ? 11.102 26.578 -5.973 1 64.44 290 LYS B C 1
ATOM 4788 O O . LYS B 1 290 ? 10.734 27.75 -6.066 1 64.44 290 LYS B O 1
#

Radius of gyration: 26.41 Å; Cα contacts (8 Å, |Δi|>4): 874; chains: 2; bounding box: 54×90×62 Å

Nearest PDB structures (foldseek):
  4ivn-assembly1_B  TM=6.299E-01  e=1.894E-14  Vibrio vulnificus YJ016
  7en7-assembly1_A  TM=8.743E-01  e=1.460E-10  Escherichia coli K-12
  7en6-assembly1_C  TM=8.649E-01  e=1.125E-10  Escherichia coli
  7en6-assembly1_A  TM=8.781E-01  e=2.101E-10  Escherichia coli
  7en6-assembly1_D  TM=8.866E-01  e=4.079E-09  Escherichia coli

Foldseek 3Di:
DVVVVVVVLLVVLVQAQLLVSLPPPVVDDPLSVLLSVCCNVPVVVLLVDDLQRSCVVSVHHSVVSQVSLVSSRADGSNRSSVSSVVSVVLCVLLVQFDDPPDDPVSVVVSVVSSLVSQLVVLVVPFDPVQLLVVLVLVLQAQEEEEEEEDLCQVLQVVLCVLVVLVNHRYDYDYDLVVLQVVLVDDDDRYEYEYEDAALEDPSVLVSLQSNLVDVNYAYEYEYQDCPHSNNVSGPYYSHHRAHSDVSSVRSVSRSSRSNSSSVVSSVSNCVVVVVVSVVVVVVVVVVVVD/DVVVVVCVQLLVLVQDQLLRSLPPPVVDDPLSVLLSVCCNVPVVVLLVDDLQRSCVVSVHHSVVSQVSLVSSHADGSNRSSVSSCVSVVLCVLLVLFDDPPDDPVSVVVSVVSSLVSQLVVLVVPFDPVQLLVVLVLVLQAQEEEEEEEDLCQVVQVVLCVLVVLVNHRYDYDYDLVVLQVVLVDDDDRYEYEYEDAALEPPSVLVSLQSNLVDVNYAYEYEYQGCSHSNNVSGPYYSHHHADDDVSSVRSVSRSSRSNSSSVVSSVSNCVVCVVVSVVVVVVVVVVVVD

Organism: NCBI:txid445974